Protein AF-A0AAD8UMV7-F1 (afdb_monomer)

Solvent-accessible surface area (backbone atoms only — not comparable to full-atom values): 20842 Å² total; per-residue (Å²): 113,73,64,58,46,72,75,42,60,95,45,32,63,62,47,25,44,52,54,17,53,54,24,53,54,51,35,66,71,37,77,88,38,68,67,60,26,51,54,33,36,54,53,20,41,49,25,24,50,56,26,31,71,75,44,38,36,45,6,57,38,31,36,54,40,20,70,54,26,75,93,38,65,64,59,20,50,32,22,30,38,46,7,27,38,17,71,44,50,28,69,72,36,55,60,53,44,53,51,50,35,50,54,65,63,71,53,85,76,88,72,84,77,53,71,61,59,47,51,52,44,32,51,31,34,63,70,64,73,79,46,68,68,61,26,53,56,45,45,50,55,44,26,54,48,42,38,72,43,47,81,70,60,59,84,57,31,26,50,55,35,50,44,46,55,31,42,51,26,58,47,48,32,82,84,28,48,56,43,44,51,59,52,48,59,52,50,63,70,67,52,86,69,79,79,95,70,79,86,74,76,94,63,82,60,77,76,47,71,67,43,53,54,31,47,55,47,43,27,46,41,49,40,24,55,39,63,40,84,81,45,78,50,45,37,47,19,48,34,48,48,41,46,46,51,41,46,36,67,77,35,69,72,48,34,68,74,45,55,86,63,48,49,38,48,37,51,23,52,39,47,45,58,51,51,78,71,58,91,47,70,69,53,30,70,44,94,60,84,61,66,57,86,92,46,79,74,70,74,53,72,58,50,66,70,44,48,28,29,68,65,34,73,84,71,61,64,86,68,58,75,68,87,63,63,99,75,71,83,65,82,63,78,93,44,76,65,58,50,52,41,36,49,44,38,38,47,22,40,50,46,60,48,17,73,74,51,68,59,30,34,62,42,78,90,79,65,42,52,37,37,24,73,90,58,56,63,89,126

Secondary structure (DSSP, 8-state):
-HHHHHH-GGGHHHHHHHHHHHHHHHHHH-SS-HHHHHHHHHHHHHHHHHHHHH-TTBHHHHHHHHHHTTT-HHHHHHHHHHHHHBSB--TTHHHHHHHHHHHHHHS---SSPPHHHHHHHHHHHHHH-S-HHHHHHHHHHHHHHHHHHTTT--TTHHHHHHHHHHHHTTTT-TT-HHHHHHHHHHHHHH-SSS---------PPPPPHHHHHHHHHHHHHHHHHHHS---TTHHHHHHHHHHHHHHHHT-HHHHHHHTTTS-HHHHHHHHHHHHTT-S-HHHHHSSSPP--TTS-----HHHHHHTTBTT-TTTSPTTTTTT--TTTT------HHHHHHHHHHHHHHHHHHHTT-SSEEEETTTTEEEE-GGG-S--

Mean predicted aligned error: 7.38 Å

Organism: Glomerella acutata (NCBI:txid27357)

Structure (mmCIF, N/CA/C/O backbone):
data_AF-A0AAD8UMV7-F1
#
_entry.id   AF-A0AAD8UMV7-F1
#
loop_
_atom_site.group_PDB
_atom_site.id
_atom_site.type_symbol
_atom_site.label_atom_id
_atom_site.label_alt_id
_atom_site.label_comp_id
_atom_site.label_asym_id
_atom_site.label_entity_id
_atom_site.label_seq_id
_atom_site.pdbx_PDB_ins_code
_atom_site.Cartn_x
_atom_site.Cartn_y
_atom_site.Cartn_z
_atom_site.occupancy
_atom_site.B_iso_or_equiv
_atom_site.auth_seq_id
_atom_site.auth_comp_id
_atom_site.auth_asym_id
_atom_site.auth_atom_id
_atom_site.pdbx_PDB_model_num
ATOM 1 N N . MET A 1 1 ? 0.885 1.265 -33.556 1.00 58.78 1 MET A N 1
ATOM 2 C CA . MET A 1 1 ? 0.717 0.452 -32.331 1.00 58.78 1 MET A CA 1
ATOM 3 C C . MET A 1 1 ? -0.733 0.050 -32.089 1.00 58.78 1 MET A C 1
ATOM 5 O O . MET A 1 1 ? -0.984 -1.141 -32.036 1.00 58.78 1 MET A O 1
ATOM 9 N N . VAL A 1 2 ? -1.697 0.983 -32.061 1.00 60.66 2 VAL A N 1
ATOM 10 C CA . VAL A 1 2 ? -3.138 0.667 -31.883 1.00 60.66 2 VAL A CA 1
ATOM 11 C C . VAL A 1 2 ? -3.685 -0.341 -32.913 1.00 60.66 2 VAL A C 1
ATOM 13 O O . VAL A 1 2 ? -4.503 -1.185 -32.563 1.00 60.66 2 VAL A O 1
ATOM 16 N N . LEU A 1 3 ? -3.173 -0.318 -34.151 1.00 62.59 3 LEU A N 1
ATOM 17 C CA . LEU A 1 3 ? -3.570 -1.244 -35.221 1.00 62.59 3 LEU A CA 1
ATOM 18 C C . LEU A 1 3 ? -3.298 -2.728 -34.884 1.00 62.59 3 LEU A C 1
ATOM 20 O O . LEU A 1 3 ? -4.077 -3.587 -35.271 1.00 62.59 3 LEU A O 1
ATOM 24 N N . LEU A 1 4 ? -2.224 -3.045 -34.144 1.00 60.19 4 LEU A N 1
ATOM 25 C CA . LEU A 1 4 ? -1.883 -4.434 -33.790 1.00 60.19 4 LEU A CA 1
ATOM 26 C C . LEU A 1 4 ? -2.901 -5.029 -32.810 1.00 60.19 4 LEU A C 1
ATOM 28 O O . LEU A 1 4 ? -3.373 -6.141 -33.023 1.00 60.19 4 LEU A O 1
ATOM 32 N N . CYS A 1 5 ? -3.311 -4.254 -31.800 1.00 57.97 5 CYS A N 1
ATOM 33 C CA . CYS A 1 5 ? -4.365 -4.661 -30.868 1.00 57.97 5 CYS A CA 1
ATOM 34 C C . CYS A 1 5 ? -5.722 -4.849 -31.569 1.00 57.97 5 CYS A C 1
ATOM 36 O O . CYS A 1 5 ? -6.520 -5.667 -31.133 1.00 57.97 5 CYS A O 1
ATOM 38 N N . GLN A 1 6 ? -5.983 -4.113 -32.656 1.00 62.56 6 GLN A N 1
ATOM 39 C CA . GLN A 1 6 ? -7.218 -4.238 -33.441 1.00 62.56 6 GLN A CA 1
ATOM 40 C C . GLN A 1 6 ? -7.221 -5.462 -34.368 1.00 62.56 6 GLN A C 1
ATOM 42 O O . GLN A 1 6 ? -8.285 -6.007 -34.643 1.00 62.56 6 GLN A O 1
ATOM 47 N N . MET A 1 7 ? -6.053 -5.891 -34.857 1.00 66.44 7 MET A N 1
ATOM 48 C CA . MET A 1 7 ? -5.939 -7.022 -35.788 1.00 66.44 7 MET A CA 1
ATOM 49 C C . MET A 1 7 ? -5.933 -8.388 -35.092 1.00 66.44 7 MET A C 1
ATOM 51 O O . MET A 1 7 ? -6.283 -9.382 -35.721 1.00 66.44 7 MET A O 1
ATOM 55 N N . ALA A 1 8 ? -5.534 -8.449 -33.819 1.00 73.88 8 ALA A N 1
ATOM 56 C CA . ALA A 1 8 ? -5.431 -9.691 -33.054 1.00 73.88 8 ALA A CA 1
ATOM 57 C C . ALA A 1 8 ? -5.884 -9.477 -31.592 1.00 73.88 8 ALA A C 1
ATOM 59 O O . ALA A 1 8 ? -5.042 -9.462 -30.687 1.00 73.88 8 ALA A O 1
ATOM 60 N N . PRO A 1 9 ? -7.196 -9.279 -31.353 1.00 71.69 9 PRO A N 1
ATOM 61 C CA . PRO A 1 9 ? -7.731 -8.941 -30.031 1.00 71.69 9 PRO A CA 1
ATOM 62 C C . PRO A 1 9 ? -7.483 -10.037 -28.984 1.00 71.69 9 PRO A C 1
ATOM 64 O O . PRO A 1 9 ? -7.249 -9.723 -27.821 1.00 71.69 9 PRO A O 1
ATOM 67 N N . ASP A 1 10 ? -7.421 -11.305 -29.400 1.00 74.75 10 ASP A N 1
ATOM 68 C CA . ASP A 1 10 ? -7.150 -12.445 -28.509 1.00 74.75 10 ASP A CA 1
ATOM 69 C C . ASP A 1 10 ? -5.758 -12.383 -27.854 1.00 74.75 10 ASP A C 1
ATOM 71 O O . ASP A 1 10 ? -5.526 -12.980 -26.807 1.00 74.75 10 ASP A O 1
ATOM 75 N N . PHE A 1 11 ? -4.826 -11.632 -28.449 1.00 75.50 11 PHE A N 1
ATOM 76 C CA . PHE A 1 11 ? -3.463 -11.442 -27.944 1.00 75.50 11 PHE A CA 1
ATOM 77 C C . PHE A 1 11 ? -3.254 -10.062 -27.329 1.00 75.50 11 PHE A C 1
ATOM 79 O O . PHE A 1 11 ? -2.121 -9.667 -27.066 1.00 75.50 11 PHE A O 1
ATOM 86 N N . GLU A 1 12 ? -4.319 -9.287 -27.132 1.00 77.94 12 GLU A N 1
ATOM 87 C CA . GLU A 1 12 ? -4.214 -7.900 -26.692 1.00 77.94 12 GLU A CA 1
ATOM 88 C C . GLU A 1 12 ? -3.432 -7.757 -25.377 1.00 77.94 12 GLU A C 1
ATOM 90 O O . GLU A 1 12 ? -2.685 -6.793 -25.225 1.00 77.94 12 GLU A O 1
ATOM 95 N N . ASP A 1 13 ? -3.528 -8.728 -24.469 1.00 73.75 13 ASP A N 1
ATOM 96 C CA . ASP A 1 13 ? -2.793 -8.742 -23.196 1.00 73.75 13 ASP A CA 1
ATOM 97 C C . ASP A 1 13 ? -1.282 -8.834 -23.420 1.00 73.75 13 ASP A C 1
ATOM 99 O O . ASP A 1 13 ? -0.520 -8.016 -22.902 1.00 73.75 13 ASP A O 1
ATOM 103 N N . VAL A 1 14 ? -0.876 -9.770 -24.279 1.00 81.38 14 VAL A N 1
ATOM 104 C CA . VAL A 1 14 ? 0.514 -9.989 -24.695 1.00 81.38 14 VAL A CA 1
ATOM 105 C C . VAL A 1 14 ? 1.036 -8.773 -25.466 1.00 81.38 14 VAL A C 1
ATOM 107 O O . VAL A 1 14 ? 2.150 -8.302 -25.236 1.00 81.38 14 VAL A O 1
ATOM 110 N N . TRP A 1 15 ? 0.210 -8.193 -26.341 1.00 85.38 15 TRP A N 1
ATOM 111 C CA . TRP A 1 15 ? 0.575 -6.992 -27.084 1.00 85.38 15 TRP A CA 1
ATOM 112 C C . TRP A 1 15 ? 0.771 -5.783 -26.178 1.00 85.38 15 TRP A C 1
ATOM 114 O O . TRP A 1 15 ? 1.745 -5.062 -26.365 1.00 85.38 15 TRP A O 1
ATOM 124 N N . ASN A 1 16 ? -0.104 -5.546 -25.198 1.00 86.25 16 ASN A N 1
ATOM 125 C CA . ASN A 1 16 ? 0.031 -4.393 -24.305 1.00 86.25 16 ASN A CA 1
ATOM 126 C C . ASN A 1 16 ? 1.374 -4.426 -23.553 1.00 86.25 16 ASN A C 1
ATOM 128 O O . ASN A 1 16 ? 2.027 -3.392 -23.436 1.00 86.25 16 ASN A O 1
ATOM 132 N N . GLU A 1 17 ? 1.813 -5.602 -23.098 1.00 88.94 17 GLU A N 1
ATOM 133 C CA . GLU A 1 17 ? 3.120 -5.772 -22.456 1.00 88.94 17 GLU A CA 1
ATOM 134 C C . GLU A 1 17 ? 4.280 -5.518 -23.430 1.00 88.94 17 GLU A C 1
ATOM 136 O O . GLU A 1 17 ? 5.144 -4.687 -23.150 1.00 88.94 17 GLU A O 1
ATOM 141 N N . HIS A 1 18 ? 4.274 -6.143 -24.612 1.00 89.75 18 HIS A N 1
ATOM 142 C CA . HIS A 1 18 ? 5.338 -5.951 -25.605 1.00 89.75 18 HIS A CA 1
ATOM 143 C C . HIS A 1 18 ? 5.430 -4.514 -26.132 1.00 89.75 18 HIS A C 1
ATOM 145 O O . HIS A 1 18 ? 6.521 -4.020 -26.415 1.00 89.75 18 HIS A O 1
ATOM 151 N N . LEU A 1 19 ? 4.299 -3.820 -26.257 1.00 90.25 19 LEU A N 1
ATOM 152 C CA . LEU A 1 19 ? 4.263 -2.403 -26.614 1.00 90.25 19 LEU A CA 1
ATOM 153 C C . LEU A 1 19 ? 4.883 -1.531 -25.513 1.00 90.25 19 LEU A C 1
ATOM 155 O O . LEU A 1 19 ? 5.549 -0.543 -25.831 1.00 90.25 19 LEU A O 1
ATOM 159 N N . GLY A 1 20 ? 4.706 -1.913 -24.245 1.00 90.75 20 GLY A N 1
ATOM 160 C CA . GLY A 1 20 ? 5.435 -1.339 -23.116 1.00 90.75 20 GLY A CA 1
ATOM 161 C C . GLY A 1 20 ? 6.943 -1.568 -23.242 1.00 90.75 20 GLY A C 1
ATOM 162 O O . GLY A 1 20 ? 7.710 -0.609 -23.234 1.00 90.75 20 GLY A O 1
ATOM 163 N N . ASP A 1 21 ? 7.373 -2.810 -23.469 1.00 90.81 21 ASP A N 1
ATOM 164 C CA . ASP A 1 21 ? 8.796 -3.158 -23.594 1.00 90.81 21 ASP A CA 1
ATOM 165 C C . ASP A 1 21 ? 9.487 -2.396 -24.743 1.00 90.81 21 ASP A C 1
ATOM 167 O O . ASP A 1 21 ? 10.568 -1.829 -24.571 1.00 90.81 21 ASP A O 1
ATOM 171 N N . LEU A 1 22 ? 8.834 -2.299 -25.907 1.00 92.00 22 LEU A N 1
ATOM 172 C CA . LEU A 1 22 ? 9.313 -1.489 -27.035 1.00 92.00 22 LEU A CA 1
ATOM 173 C C . LEU A 1 22 ? 9.439 -0.006 -26.673 1.00 92.00 22 LEU A C 1
ATOM 175 O O . LEU A 1 22 ? 10.386 0.663 -27.093 1.00 92.00 22 LEU A O 1
ATOM 179 N N . GLY A 1 23 ? 8.498 0.502 -25.880 1.00 90.38 23 GLY A N 1
ATOM 180 C CA . GLY A 1 23 ? 8.545 1.848 -25.332 1.00 90.38 23 GLY A CA 1
ATOM 181 C C . GLY A 1 23 ? 9.767 2.075 -24.440 1.00 90.38 23 GLY A C 1
ATOM 182 O O . GLY A 1 23 ? 10.461 3.077 -24.612 1.00 90.38 23 GLY A O 1
ATOM 183 N N . VAL A 1 24 ? 10.104 1.118 -23.568 1.00 87.81 24 VAL A N 1
ATOM 184 C CA . VAL A 1 24 ? 11.311 1.172 -22.721 1.00 87.81 24 VAL A CA 1
ATOM 185 C C . VAL A 1 24 ? 12.584 1.232 -23.563 1.00 87.81 24 VAL A C 1
ATOM 187 O O . VAL A 1 24 ? 13.435 2.090 -23.314 1.00 87.81 24 VAL A O 1
ATOM 190 N N . TYR A 1 25 ? 12.705 0.392 -24.596 1.00 89.19 25 TYR A N 1
ATOM 191 C CA . TYR A 1 25 ? 13.851 0.462 -25.509 1.00 89.19 25 TYR A CA 1
ATOM 192 C C . TYR A 1 25 ? 13.938 1.822 -26.199 1.00 89.19 25 TYR A C 1
ATOM 194 O O . TYR A 1 25 ? 15.019 2.401 -26.297 1.00 89.19 25 TYR A O 1
ATOM 202 N N . ARG A 1 26 ? 12.801 2.384 -26.622 1.00 88.50 26 ARG A N 1
ATOM 203 C CA . ARG A 1 26 ? 12.784 3.700 -27.260 1.00 88.50 26 ARG A CA 1
ATOM 204 C C . ARG A 1 26 ? 13.189 4.823 -26.305 1.00 88.50 26 ARG A C 1
ATOM 206 O O . ARG A 1 26 ? 13.943 5.697 -26.712 1.00 88.50 26 ARG A O 1
ATOM 213 N N . ILE A 1 27 ? 12.748 4.784 -25.047 1.00 86.94 27 ILE A N 1
ATOM 214 C CA . ILE A 1 27 ? 13.171 5.729 -23.997 1.00 86.94 27 ILE A CA 1
ATOM 215 C C . ILE A 1 27 ? 14.692 5.688 -23.816 1.00 86.94 27 ILE A C 1
ATOM 217 O O . ILE A 1 27 ? 15.308 6.744 -23.697 1.00 86.94 27 ILE A O 1
ATOM 221 N N . ALA A 1 28 ? 15.285 4.489 -23.807 1.00 86.00 28 ALA A N 1
ATOM 222 C CA . ALA A 1 28 ? 16.728 4.310 -23.656 1.00 86.00 28 ALA A CA 1
ATOM 223 C C . ALA A 1 28 ? 17.523 4.858 -24.851 1.00 86.00 28 ALA A C 1
ATOM 225 O O . ALA A 1 28 ? 18.603 5.393 -24.657 1.00 86.00 28 ALA A O 1
ATOM 226 N N . MET A 1 29 ? 16.981 4.778 -26.071 1.00 86.88 29 MET A N 1
ATOM 227 C CA . MET A 1 29 ? 17.622 5.347 -27.266 1.00 86.88 29 MET A CA 1
ATOM 228 C C . MET A 1 29 ? 17.556 6.883 -27.328 1.00 86.88 29 MET A C 1
ATOM 230 O O . MET A 1 29 ? 18.362 7.504 -28.013 1.00 86.88 29 MET A O 1
ATOM 234 N N . GLU A 1 30 ? 16.583 7.508 -26.661 1.00 85.31 30 GLU A N 1
ATOM 235 C CA . GLU A 1 30 ? 16.391 8.966 -26.645 1.00 85.31 30 GLU A CA 1
ATOM 236 C C . GLU A 1 30 ? 17.235 9.607 -25.524 1.00 85.31 30 GLU A C 1
ATOM 238 O O . GLU A 1 30 ? 16.705 10.206 -24.577 1.00 85.31 30 GLU A O 1
ATOM 243 N N . GLU A 1 31 ? 18.564 9.449 -25.593 1.00 72.81 31 GLU A N 1
ATOM 244 C CA . GLU A 1 31 ? 19.507 9.953 -24.578 1.00 72.81 31 GLU A CA 1
ATOM 245 C C . GLU A 1 31 ? 19.563 11.496 -24.515 1.00 72.81 31 GLU A C 1
ATOM 247 O O . GLU A 1 31 ? 19.582 12.068 -23.421 1.00 72.81 31 GLU A O 1
ATOM 252 N N . ASP A 1 32 ? 19.439 12.171 -25.661 1.00 80.00 32 ASP A N 1
ATOM 253 C CA . ASP A 1 32 ? 19.658 13.623 -25.773 1.00 80.00 32 ASP A CA 1
ATOM 254 C C . ASP A 1 32 ? 18.370 14.460 -25.922 1.00 80.00 32 ASP A C 1
ATOM 256 O O . ASP A 1 32 ? 18.401 15.692 -25.878 1.00 80.00 32 ASP A O 1
ATOM 260 N N . HIS A 1 33 ? 17.206 13.822 -26.084 1.00 83.00 33 HIS A N 1
ATOM 261 C CA . HIS A 1 33 ? 15.941 14.509 -26.377 1.00 83.00 33 HIS A CA 1
ATOM 262 C C . HIS A 1 33 ? 14.924 14.375 -25.239 1.00 83.00 33 HIS A C 1
ATOM 264 O O . HIS A 1 33 ? 14.080 13.476 -25.231 1.00 83.00 33 HIS A O 1
ATOM 270 N N . PHE A 1 34 ? 14.964 15.318 -24.292 1.00 81.75 34 PHE A N 1
ATOM 271 C CA . PHE A 1 34 ? 14.103 15.309 -23.101 1.00 81.75 34 PHE A CA 1
ATOM 272 C C . PHE A 1 34 ? 12.600 15.212 -23.420 1.00 81.75 34 PHE A C 1
ATOM 274 O O . PHE A 1 34 ? 11.904 14.384 -22.832 1.00 81.75 34 PHE A O 1
ATOM 281 N N . GLU A 1 35 ? 12.095 16.003 -24.373 1.00 84.75 35 GLU A N 1
ATOM 282 C CA . GLU A 1 35 ? 10.667 15.997 -24.735 1.00 84.75 35 GLU A CA 1
ATOM 283 C C . GLU A 1 35 ? 10.233 14.673 -25.378 1.00 84.75 35 GLU A C 1
ATOM 285 O O . GLU A 1 35 ? 9.191 14.119 -25.018 1.00 84.75 35 GLU A O 1
ATOM 290 N N . ASN A 1 36 ? 11.066 14.104 -26.258 1.00 85.00 36 ASN A N 1
ATOM 291 C CA . ASN A 1 36 ? 10.807 12.785 -26.837 1.00 85.00 36 ASN A CA 1
ATOM 292 C C . ASN A 1 36 ? 10.778 11.724 -25.742 1.00 85.00 36 ASN A C 1
ATOM 294 O O . ASN A 1 36 ? 9.837 10.933 -25.673 1.00 85.00 36 ASN A O 1
ATOM 298 N N . ARG A 1 37 ? 11.771 11.734 -24.846 1.00 85.56 37 ARG A N 1
ATOM 299 C CA . ARG A 1 37 ? 11.822 10.810 -23.713 1.00 85.56 37 ARG A CA 1
ATOM 300 C C . ARG A 1 37 ? 10.566 10.925 -22.859 1.00 85.56 37 ARG A C 1
ATOM 302 O O . ARG A 1 37 ? 9.984 9.910 -22.497 1.00 85.56 37 ARG A O 1
ATOM 309 N N . ARG A 1 38 ? 10.107 12.143 -22.567 1.00 86.44 38 ARG A N 1
ATOM 310 C CA . ARG A 1 38 ? 8.888 12.386 -21.787 1.00 86.44 38 ARG A CA 1
ATOM 311 C C . ARG A 1 38 ? 7.642 11.819 -22.470 1.00 86.44 38 ARG A C 1
ATOM 313 O O . ARG A 1 38 ? 6.846 11.145 -21.814 1.00 86.44 38 ARG A O 1
ATOM 320 N N . ALA A 1 39 ? 7.489 12.048 -23.774 1.00 87.62 39 ALA A N 1
ATOM 321 C CA . ALA A 1 39 ? 6.375 11.523 -24.561 1.00 87.62 39 ALA A CA 1
ATOM 322 C C . ALA A 1 39 ? 6.381 9.984 -24.616 1.00 87.62 39 ALA A C 1
ATOM 324 O O . ALA A 1 39 ? 5.343 9.343 -24.406 1.00 87.62 39 ALA A O 1
ATOM 325 N N . TRP A 1 40 ? 7.555 9.380 -24.819 1.00 89.88 40 TRP A N 1
ATOM 326 C CA . TRP A 1 40 ? 7.718 7.927 -24.806 1.00 89.88 40 TRP A CA 1
ATOM 327 C C . TRP A 1 40 ? 7.475 7.331 -23.422 1.00 89.88 40 TRP A C 1
ATOM 329 O O . TRP A 1 40 ? 6.771 6.329 -23.333 1.00 89.88 40 TRP A O 1
ATOM 339 N N . THR A 1 41 ? 7.936 7.963 -22.342 1.00 90.00 41 THR A N 1
ATOM 340 C CA . THR A 1 41 ? 7.616 7.558 -20.962 1.00 90.00 41 THR A CA 1
ATOM 341 C C . THR A 1 41 ? 6.113 7.567 -20.714 1.00 90.00 41 THR A C 1
ATOM 343 O O . THR A 1 41 ? 5.574 6.594 -20.189 1.00 90.00 41 THR A O 1
ATOM 346 N N . SER A 1 42 ? 5.408 8.621 -21.138 1.00 89.06 42 SER A N 1
ATOM 347 C CA . SER A 1 42 ? 3.949 8.700 -20.990 1.00 89.06 42 SER A CA 1
ATOM 348 C C . SER A 1 42 ? 3.236 7.577 -21.752 1.00 89.06 42 SER A C 1
ATOM 350 O O . SER A 1 42 ? 2.399 6.876 -21.183 1.00 89.06 42 SER A O 1
ATOM 352 N N . THR A 1 43 ? 3.622 7.347 -23.008 1.00 89.88 43 THR A N 1
ATOM 353 C CA . THR A 1 43 ? 3.046 6.292 -23.859 1.00 89.88 43 THR A CA 1
ATOM 354 C C . THR A 1 43 ? 3.326 4.897 -23.287 1.00 89.88 43 THR A C 1
ATOM 356 O O . THR A 1 43 ? 2.425 4.071 -23.177 1.00 89.88 43 THR A O 1
ATOM 359 N N . THR A 1 44 ? 4.565 4.639 -22.872 1.00 91.81 44 THR A N 1
ATOM 360 C CA . THR A 1 44 ? 5.000 3.361 -22.284 1.00 91.81 44 THR A CA 1
ATOM 361 C C . THR A 1 44 ? 4.230 3.055 -21.005 1.00 91.81 44 THR A C 1
ATOM 363 O O . THR A 1 44 ? 3.703 1.957 -20.823 1.00 91.81 44 THR A O 1
ATOM 366 N N . ARG A 1 45 ? 4.076 4.065 -20.143 1.00 91.62 45 ARG A N 1
ATOM 367 C CA . ARG A 1 45 ? 3.294 3.965 -18.913 1.00 91.62 45 ARG A CA 1
ATOM 368 C C . ARG A 1 45 ? 1.827 3.625 -19.179 1.00 91.62 45 ARG A C 1
ATOM 370 O O . ARG A 1 45 ? 1.252 2.849 -18.418 1.00 91.62 45 ARG A O 1
ATOM 377 N N . GLN A 1 46 ? 1.217 4.168 -20.235 1.00 89.75 46 GLN A N 1
ATOM 378 C CA . GLN A 1 46 ? -0.159 3.821 -20.617 1.00 89.75 46 GLN A CA 1
ATOM 379 C C . GLN A 1 46 ? -0.280 2.346 -21.019 1.00 89.75 46 GLN A C 1
ATOM 381 O O . GLN A 1 46 ? -1.219 1.679 -20.584 1.00 89.75 46 GLN A O 1
ATOM 386 N N . TRP A 1 47 ? 0.685 1.815 -21.777 1.00 91.19 47 TRP A N 1
ATOM 387 C CA . TRP A 1 47 ? 0.698 0.403 -22.172 1.00 91.19 47 TRP A CA 1
ATOM 388 C C . TRP A 1 47 ? 0.822 -0.539 -20.976 1.00 91.19 47 TRP A C 1
ATOM 390 O O . TRP A 1 47 ? -0.026 -1.418 -20.814 1.00 91.19 47 TRP A O 1
ATOM 400 N N . TYR A 1 48 ? 1.786 -0.307 -20.078 1.00 92.88 48 TYR A N 1
ATOM 401 C CA . TYR A 1 48 ? 1.901 -1.122 -18.866 1.00 92.88 48 TYR A CA 1
ATOM 402 C C . TYR A 1 48 ? 0.712 -0.945 -17.912 1.00 92.88 48 TYR A C 1
ATOM 404 O O . TYR A 1 48 ? 0.283 -1.912 -17.285 1.00 92.88 48 TYR A O 1
ATOM 412 N N . SER A 1 49 ? 0.121 0.252 -17.827 1.00 90.12 49 SER A N 1
ATOM 413 C CA . SER A 1 49 ? -1.114 0.464 -17.055 1.00 90.12 49 SER A CA 1
ATOM 414 C C . SER A 1 49 ? -2.245 -0.406 -17.598 1.00 90.12 49 SER A C 1
ATOM 416 O O . SER A 1 49 ? -2.877 -1.142 -16.847 1.00 90.12 49 SER A O 1
ATOM 418 N N . LYS A 1 50 ? -2.449 -0.399 -18.920 1.00 87.50 50 LYS A N 1
ATOM 419 C CA . LYS A 1 50 ? -3.468 -1.220 -19.577 1.00 87.50 50 LYS A CA 1
ATOM 420 C C . LYS A 1 50 ? -3.207 -2.717 -19.388 1.00 87.50 50 LYS A C 1
ATOM 422 O O . LYS A 1 50 ? -4.138 -3.447 -19.058 1.00 87.50 50 LYS A O 1
ATOM 427 N N . ALA A 1 51 ? -1.958 -3.159 -19.539 1.00 90.12 51 ALA A N 1
ATOM 428 C CA . ALA A 1 51 ? -1.567 -4.543 -19.285 1.00 90.12 51 ALA A CA 1
ATOM 429 C C . ALA A 1 51 ? -1.845 -4.945 -17.826 1.00 90.12 51 ALA A C 1
ATOM 431 O O . ALA A 1 51 ? -2.493 -5.957 -17.575 1.00 90.12 51 ALA A O 1
ATOM 432 N N . SER A 1 52 ? -1.431 -4.123 -16.854 1.00 91.19 52 SER A N 1
ATOM 433 C CA . SER A 1 52 ? -1.616 -4.419 -15.425 1.00 91.19 52 SER A CA 1
ATOM 434 C C . SER A 1 52 ? -3.082 -4.396 -14.984 1.00 91.19 52 SER A C 1
ATOM 436 O O . SER A 1 52 ? -3.452 -5.107 -14.057 1.00 91.19 52 SER A O 1
ATOM 438 N N . HIS A 1 53 ? -3.953 -3.639 -15.656 1.00 86.94 53 HIS A N 1
ATOM 439 C CA . HIS A 1 53 ? -5.396 -3.690 -15.400 1.00 86.94 53 HIS A CA 1
ATOM 440 C C . HIS A 1 53 ? -6.033 -5.009 -15.843 1.00 86.94 53 HIS A C 1
ATOM 442 O O . HIS A 1 53 ? -7.049 -5.413 -15.277 1.00 86.94 53 HIS A O 1
ATOM 448 N N . ARG A 1 54 ? -5.462 -5.678 -16.842 1.00 86.88 54 ARG A N 1
ATOM 449 C CA . ARG A 1 54 ? -5.948 -6.980 -17.308 1.00 86.88 54 ARG A CA 1
ATOM 450 C C . ARG A 1 54 ? -5.326 -8.130 -16.535 1.00 86.88 54 ARG A C 1
ATOM 452 O O . ARG A 1 54 ? -6.044 -9.016 -16.085 1.00 86.88 54 ARG A O 1
ATOM 459 N N . SER A 1 55 ? -4.028 -8.027 -16.275 1.00 90.56 55 SER A N 1
ATOM 460 C CA . SER A 1 55 ? -3.240 -9.045 -15.584 1.00 90.56 55 SER A CA 1
ATOM 461 C C . SER A 1 55 ? -2.613 -8.487 -14.300 1.00 90.56 55 SER A C 1
ATOM 463 O O . SER A 1 55 ? -1.387 -8.409 -14.189 1.00 90.56 55 SER A O 1
ATOM 465 N N . PRO A 1 56 ? -3.426 -8.100 -13.295 1.00 92.94 56 PRO A N 1
ATOM 466 C CA . PRO A 1 56 ? -2.942 -7.439 -12.078 1.00 92.94 56 PRO A CA 1
ATOM 467 C C . PRO A 1 56 ? -2.064 -8.337 -11.202 1.00 92.94 56 PRO A C 1
ATOM 469 O O . PRO A 1 56 ? -1.377 -7.867 -10.305 1.00 92.94 56 PRO A O 1
ATOM 472 N N . SER A 1 57 ? -2.079 -9.646 -11.433 1.00 94.31 57 SER A N 1
ATOM 473 C CA . SER A 1 57 ? -1.269 -10.620 -10.705 1.00 94.31 57 SER A CA 1
ATOM 474 C C . SER A 1 57 ? 0.196 -10.665 -11.147 1.00 94.31 57 SER A C 1
ATOM 476 O O . SER A 1 57 ? 0.981 -11.333 -10.479 1.00 94.31 57 SER A O 1
ATOM 478 N N . ILE A 1 58 ? 0.569 -10.025 -12.263 1.00 95.88 58 ILE A N 1
ATOM 479 C CA . ILE A 1 58 ? 1.893 -10.171 -12.885 1.00 95.88 58 ILE A CA 1
ATOM 480 C C . ILE A 1 58 ? 2.838 -9.054 -12.429 1.00 95.88 58 ILE A C 1
ATOM 482 O O . ILE A 1 58 ? 2.677 -7.889 -12.790 1.00 95.88 58 ILE A O 1
ATOM 486 N N . GLY A 1 59 ? 3.882 -9.426 -11.686 1.00 96.94 59 GLY A N 1
ATOM 487 C CA . GLY A 1 59 ? 4.865 -8.500 -11.117 1.00 96.94 59 GLY A CA 1
ATOM 488 C C . GLY A 1 59 ? 5.646 -7.710 -12.163 1.00 96.94 59 GLY A C 1
ATOM 489 O O . GLY A 1 59 ? 5.857 -6.510 -11.996 1.00 96.94 59 GLY A O 1
ATOM 490 N N . ARG A 1 60 ? 5.998 -8.351 -13.286 1.00 96.50 60 ARG A N 1
ATOM 491 C CA . ARG A 1 60 ? 6.819 -7.756 -14.356 1.00 96.50 60 ARG A CA 1
ATOM 492 C C . ARG A 1 60 ? 6.217 -6.462 -14.909 1.00 96.50 60 ARG A C 1
ATOM 494 O O . ARG A 1 60 ? 6.945 -5.523 -15.211 1.00 96.50 60 ARG A O 1
ATOM 501 N N . LEU A 1 61 ? 4.888 -6.374 -14.968 1.00 95.75 61 LEU A N 1
ATOM 502 C CA . LEU A 1 61 ? 4.180 -5.181 -15.437 1.00 95.75 61 LEU A CA 1
ATOM 503 C C . LEU A 1 61 ? 4.396 -3.986 -14.497 1.00 95.75 61 LEU A C 1
ATOM 505 O O . LEU A 1 61 ? 4.591 -2.859 -14.952 1.00 95.75 61 LEU A O 1
ATOM 509 N N . TYR A 1 62 ? 4.414 -4.230 -13.184 1.00 97.25 62 TYR A N 1
ATOM 510 C CA . TYR A 1 62 ? 4.708 -3.198 -12.191 1.00 97.25 62 TYR A CA 1
ATOM 511 C C . TYR A 1 62 ? 6.187 -2.821 -12.189 1.00 97.25 62 TYR A C 1
ATOM 513 O O . TYR A 1 62 ? 6.497 -1.643 -12.064 1.00 97.25 62 TYR A O 1
ATOM 521 N N . HIS A 1 63 ? 7.103 -3.764 -12.422 1.00 97.38 63 HIS A N 1
ATOM 522 C CA . HIS A 1 63 ? 8.509 -3.425 -12.664 1.00 97.38 63 HIS A CA 1
ATOM 523 C C . HIS A 1 63 ? 8.666 -2.477 -13.865 1.00 97.38 63 HIS A C 1
ATOM 525 O O . HIS A 1 63 ? 9.298 -1.429 -13.732 1.00 97.38 63 HIS A O 1
ATOM 531 N N . GLY A 1 64 ? 7.987 -2.755 -14.984 1.00 94.75 64 GLY A N 1
ATOM 532 C CA . GLY A 1 64 ? 7.922 -1.850 -16.137 1.00 94.75 64 GLY A CA 1
ATOM 533 C C . GLY A 1 64 ? 7.407 -0.450 -15.770 1.00 94.75 64 GLY A C 1
ATOM 534 O O . GLY A 1 64 ? 8.031 0.556 -16.121 1.00 94.75 64 GLY A O 1
ATOM 535 N N . LEU A 1 65 ? 6.333 -0.361 -14.977 1.00 95.25 65 LEU A N 1
ATOM 536 C CA . LEU A 1 65 ? 5.826 0.918 -14.456 1.00 95.25 65 LEU A CA 1
ATOM 537 C C . LEU A 1 65 ? 6.846 1.641 -13.561 1.00 95.25 65 LEU A C 1
ATOM 539 O O . LEU A 1 65 ? 7.003 2.856 -13.693 1.00 95.25 65 LEU A O 1
ATOM 543 N N . ALA A 1 66 ? 7.598 0.919 -12.725 1.00 95.69 66 ALA A N 1
ATOM 544 C CA . ALA A 1 66 ? 8.654 1.493 -11.888 1.00 95.69 66 ALA A CA 1
ATOM 545 C C . ALA A 1 66 ? 9.769 2.136 -12.728 1.00 95.69 66 ALA A C 1
ATOM 547 O O . ALA A 1 66 ? 10.262 3.216 -12.390 1.00 95.69 66 ALA A O 1
ATOM 548 N N . THR A 1 67 ? 10.144 1.528 -13.860 1.00 92.44 67 THR A N 1
ATOM 549 C CA . THR A 1 67 ? 11.148 2.116 -14.769 1.00 92.44 67 THR A CA 1
ATOM 550 C C . THR A 1 67 ? 10.666 3.414 -15.426 1.00 92.44 67 THR A C 1
ATOM 552 O O . THR A 1 67 ? 11.481 4.296 -15.708 1.00 92.44 67 THR A O 1
ATOM 555 N N . CYS A 1 68 ? 9.349 3.568 -15.608 1.00 90.88 68 CYS A N 1
ATOM 556 C CA . CYS A 1 68 ? 8.716 4.779 -16.136 1.00 90.88 68 CYS A CA 1
ATOM 557 C C . CYS A 1 68 ? 8.528 5.875 -15.071 1.00 90.88 68 CYS A C 1
ATOM 559 O O . CYS A 1 68 ? 8.335 7.040 -15.416 1.00 90.88 68 CYS A O 1
ATOM 561 N N . ALA A 1 69 ? 8.576 5.526 -13.783 1.00 89.94 69 ALA A N 1
ATOM 562 C CA . ALA A 1 69 ? 8.267 6.416 -12.664 1.00 89.94 69 ALA A CA 1
ATOM 563 C C . ALA A 1 69 ? 9.484 7.178 -12.097 1.00 89.94 69 ALA A C 1
ATOM 565 O O . ALA A 1 69 ? 9.393 7.742 -11.016 1.00 89.94 69 ALA A O 1
ATOM 566 N N . LYS A 1 70 ? 10.618 7.258 -12.814 1.00 85.31 70 LYS A N 1
ATOM 567 C CA . LYS A 1 70 ? 11.876 7.873 -12.316 1.00 85.31 70 LYS A CA 1
ATOM 568 C C . LYS A 1 70 ? 11.741 9.303 -11.767 1.00 85.31 70 LYS A C 1
ATOM 570 O O . LYS A 1 70 ? 12.551 9.708 -10.949 1.00 85.31 70 LYS A O 1
ATOM 575 N N . ALA A 1 71 ? 10.753 10.072 -12.225 1.00 86.12 71 ALA A N 1
ATOM 576 C CA . ALA A 1 71 ? 10.514 11.438 -11.751 1.00 86.12 71 ALA A CA 1
ATOM 577 C C . ALA A 1 71 ? 9.782 11.510 -10.394 1.00 86.12 71 ALA A C 1
ATOM 579 O O . ALA A 1 71 ? 9.690 12.589 -9.817 1.00 86.12 71 ALA A O 1
ATOM 580 N N . ASN A 1 72 ? 9.232 10.395 -9.905 1.00 90.06 72 ASN A N 1
ATOM 581 C CA . ASN A 1 72 ? 8.517 10.296 -8.637 1.00 90.06 72 ASN A CA 1
ATOM 582 C C . ASN A 1 72 ? 9.037 9.075 -7.863 1.00 90.06 72 ASN A C 1
ATOM 584 O O . ASN A 1 72 ? 8.635 7.938 -8.112 1.00 90.06 72 ASN A O 1
ATOM 588 N N . THR A 1 73 ? 9.945 9.316 -6.917 1.00 93.44 73 THR A N 1
ATOM 589 C CA . THR A 1 73 ? 10.636 8.258 -6.165 1.00 93.44 73 THR A CA 1
ATOM 590 C C . THR A 1 73 ? 9.697 7.445 -5.272 1.00 93.44 73 THR A C 1
ATOM 592 O O . THR A 1 73 ? 9.906 6.239 -5.129 1.00 93.44 73 THR A O 1
ATOM 595 N N . LEU A 1 74 ? 8.623 8.044 -4.737 1.00 93.44 74 LEU A N 1
ATOM 596 C CA . LEU A 1 74 ? 7.593 7.319 -3.980 1.00 93.44 74 LEU A CA 1
ATOM 597 C C . LEU A 1 74 ? 6.858 6.316 -4.868 1.00 93.44 74 LEU A C 1
ATOM 599 O O . LEU A 1 74 ? 6.711 5.149 -4.511 1.00 93.44 74 LEU A O 1
ATOM 603 N N . GLU A 1 75 ? 6.412 6.770 -6.036 1.00 93.19 75 GLU A N 1
ATOM 604 C CA . GLU A 1 75 ? 5.701 5.930 -6.996 1.00 93.19 75 GLU A CA 1
ATOM 605 C C . GLU A 1 75 ? 6.607 4.825 -7.558 1.00 93.19 75 GLU A C 1
ATOM 607 O O . GLU A 1 75 ? 6.187 3.676 -7.703 1.00 93.19 75 GLU A O 1
ATOM 612 N N . GLN A 1 76 ? 7.875 5.144 -7.820 1.00 96.00 76 GLN A N 1
ATOM 613 C CA . GLN A 1 76 ? 8.867 4.162 -8.238 1.00 96.00 76 GLN A CA 1
ATOM 614 C C . GLN A 1 76 ? 9.093 3.084 -7.166 1.00 96.00 76 GLN A C 1
ATOM 616 O O . GLN A 1 76 ? 9.084 1.893 -7.489 1.00 96.00 76 GLN A O 1
ATOM 621 N N . LEU A 1 77 ? 9.233 3.477 -5.894 1.00 97.75 77 LEU A N 1
ATOM 622 C CA . LEU A 1 77 ? 9.331 2.544 -4.770 1.00 97.75 77 LEU A CA 1
ATOM 623 C C . LEU A 1 77 ? 8.067 1.680 -4.644 1.00 97.75 77 LEU A C 1
ATOM 625 O O . LEU A 1 77 ? 8.159 0.459 -4.494 1.00 97.75 77 LEU A O 1
ATOM 629 N N . PHE A 1 78 ? 6.885 2.286 -4.751 1.00 97.31 78 PHE A N 1
ATOM 630 C CA . PHE A 1 78 ? 5.614 1.566 -4.765 1.00 97.31 78 PHE A CA 1
ATOM 631 C C . PHE A 1 78 ? 5.580 0.492 -5.857 1.00 97.31 78 PHE A C 1
ATOM 633 O O . PHE A 1 78 ? 5.294 -0.667 -5.563 1.00 97.31 78 PHE A O 1
ATOM 640 N N . PHE A 1 79 ? 5.918 0.830 -7.099 1.00 98.00 79 PHE A N 1
ATOM 641 C CA . PHE A 1 79 ? 5.856 -0.135 -8.191 1.00 98.00 79 PHE A CA 1
ATOM 642 C C . PHE A 1 79 ? 6.890 -1.261 -8.063 1.00 98.00 79 PHE A C 1
ATOM 644 O O . PHE A 1 79 ? 6.549 -2.421 -8.309 1.00 98.00 79 PHE A O 1
ATOM 651 N N . TYR A 1 80 ? 8.119 -0.968 -7.619 1.00 98.56 80 TYR A N 1
ATOM 652 C CA . TYR A 1 80 ? 9.112 -2.017 -7.359 1.00 98.56 80 TYR A CA 1
ATOM 653 C C . TYR A 1 80 ? 8.672 -2.967 -6.245 1.00 98.56 80 TYR A C 1
ATOM 655 O O . TYR A 1 80 ? 8.792 -4.183 -6.385 1.00 98.56 80 TYR A O 1
ATOM 663 N N . THR A 1 81 ? 8.136 -2.437 -5.147 1.00 98.38 81 THR A N 1
ATOM 664 C CA . THR A 1 81 ? 7.663 -3.274 -4.035 1.00 98.38 81 THR A CA 1
ATOM 665 C C . THR A 1 81 ? 6.412 -4.064 -4.414 1.00 98.38 81 THR A C 1
ATOM 667 O O . THR A 1 81 ? 6.346 -5.261 -4.139 1.00 98.38 81 THR A O 1
ATOM 670 N N . LYS A 1 82 ? 5.470 -3.461 -5.151 1.00 98.00 82 LYS A N 1
ATOM 671 C CA . LYS A 1 82 ? 4.303 -4.161 -5.704 1.00 98.00 82 LYS A CA 1
ATOM 672 C C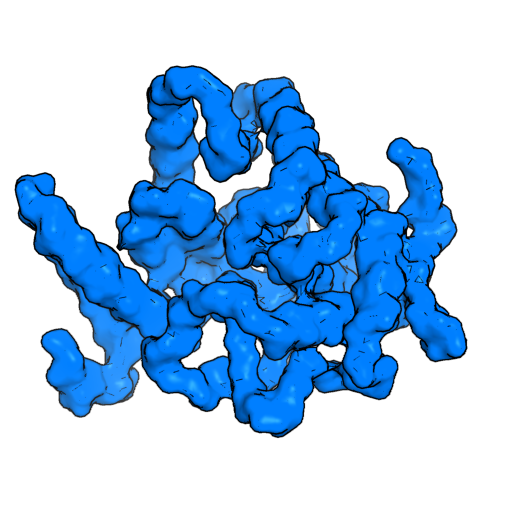 . LYS A 1 82 ? 4.717 -5.306 -6.629 1.00 98.00 82 LYS A C 1
ATOM 674 O O . LYS A 1 82 ? 4.190 -6.403 -6.488 1.00 98.00 82 LYS A O 1
ATOM 679 N N . SER A 1 83 ? 5.707 -5.099 -7.501 1.00 98.31 83 SER A N 1
ATOM 680 C CA . SER A 1 83 ? 6.258 -6.139 -8.389 1.00 98.31 83 SER A CA 1
ATOM 681 C C . SER A 1 83 ? 6.697 -7.413 -7.652 1.00 98.31 83 SER A C 1
ATOM 683 O O . SER A 1 83 ? 6.679 -8.498 -8.237 1.00 98.31 83 SER A O 1
ATOM 685 N N . LEU A 1 84 ? 7.092 -7.293 -6.382 1.00 98.19 84 LEU A N 1
ATOM 686 C CA . LEU A 1 84 ? 7.536 -8.405 -5.539 1.00 98.19 84 LEU A CA 1
ATOM 687 C C . LEU A 1 84 ? 6.416 -8.998 -4.664 1.00 98.19 84 LEU A C 1
ATOM 689 O O . LEU A 1 84 ? 6.533 -10.133 -4.215 1.00 98.19 84 LEU A O 1
ATOM 693 N N . CYS A 1 85 ? 5.333 -8.252 -4.428 1.00 97.25 85 CYS A N 1
ATOM 694 C CA . CYS A 1 85 ? 4.261 -8.611 -3.489 1.00 97.25 85 CYS A CA 1
ATOM 695 C C . CYS A 1 85 ? 2.929 -8.993 -4.163 1.00 97.25 85 CYS A C 1
ATOM 697 O O . CYS A 1 85 ? 1.913 -9.154 -3.478 1.00 97.25 85 CYS A O 1
ATOM 699 N N . VAL A 1 86 ? 2.904 -9.116 -5.492 1.00 96.69 86 VAL A N 1
ATOM 700 C CA . VAL A 1 86 ? 1.762 -9.675 -6.233 1.00 96.69 86 VAL A CA 1
ATOM 701 C C . VAL A 1 86 ? 1.838 -11.198 -6.356 1.00 96.69 86 VAL A C 1
ATOM 703 O O . VAL A 1 86 ? 2.857 -11.816 -6.053 1.00 96.69 86 VAL A O 1
ATOM 706 N N . ARG A 1 87 ? 0.743 -11.812 -6.821 1.00 92.94 87 ARG A N 1
ATOM 707 C CA . ARG A 1 87 ? 0.603 -13.272 -6.968 1.00 92.94 87 ARG A CA 1
ATOM 708 C C . ARG A 1 87 ? 1.736 -13.945 -7.749 1.00 92.94 87 ARG A C 1
ATOM 710 O O . ARG A 1 87 ? 2.204 -14.996 -7.318 1.00 92.94 87 ARG A O 1
ATOM 717 N N . VAL A 1 88 ? 2.129 -13.391 -8.894 1.00 95.50 88 VAL A N 1
ATOM 718 C CA . VAL A 1 88 ? 3.245 -13.876 -9.719 1.00 95.50 88 VAL A CA 1
ATOM 719 C C . VAL A 1 88 ? 4.360 -12.833 -9.634 1.00 95.50 88 VAL A C 1
ATOM 721 O O . VAL A 1 88 ? 4.384 -11.903 -10.446 1.00 95.50 88 VAL A O 1
ATOM 724 N N . PRO A 1 89 ? 5.243 -12.915 -8.623 1.00 97.00 89 PRO A N 1
ATOM 725 C CA . PRO A 1 89 ? 6.252 -11.892 -8.393 1.00 97.00 89 PRO A CA 1
ATOM 726 C C . PRO A 1 89 ? 7.322 -11.915 -9.488 1.00 97.00 89 PRO A C 1
ATOM 728 O O . PRO A 1 89 ? 7.695 -12.974 -9.994 1.00 97.00 89 PRO A O 1
ATOM 731 N N . PHE A 1 90 ? 7.861 -10.744 -9.821 1.00 97.62 90 PHE A N 1
ATOM 732 C CA . PHE A 1 90 ? 9.024 -10.627 -10.701 1.00 97.62 90 PHE A CA 1
ATOM 733 C C . PHE A 1 90 ? 10.276 -10.407 -9.855 1.00 97.62 90 PHE A C 1
ATOM 735 O O . PHE A 1 90 ? 10.538 -9.296 -9.395 1.00 97.62 90 PHE A O 1
ATOM 742 N N . LEU A 1 91 ? 11.012 -11.490 -9.598 1.00 96.75 91 LEU A N 1
ATOM 743 C CA . LEU A 1 91 ? 12.089 -11.519 -8.604 1.00 96.75 91 LEU A CA 1
ATOM 744 C C . LEU A 1 91 ? 13.284 -10.627 -8.970 1.00 96.75 91 LEU A C 1
ATOM 746 O O . LEU A 1 91 ? 13.896 -10.057 -8.068 1.00 96.75 91 LEU A O 1
ATOM 750 N N . ASP A 1 92 ? 13.546 -10.407 -10.262 1.00 95.88 92 ASP A N 1
ATOM 751 C CA . ASP A 1 92 ? 14.595 -9.489 -10.741 1.00 95.88 92 ASP A CA 1
ATOM 752 C C . ASP A 1 92 ? 14.334 -8.028 -10.314 1.00 95.88 92 ASP A C 1
ATOM 754 O O . ASP A 1 92 ? 15.247 -7.196 -10.259 1.00 95.88 92 ASP A O 1
ATOM 758 N N . ALA A 1 93 ? 13.093 -7.694 -9.929 1.00 97.19 93 ALA A N 1
ATOM 759 C CA . ALA A 1 93 ? 12.786 -6.399 -9.331 1.00 97.19 93 ALA A CA 1
ATOM 760 C C . ALA A 1 93 ? 13.541 -6.170 -8.015 1.00 97.19 93 ALA A C 1
ATOM 762 O O . ALA A 1 93 ? 13.730 -5.020 -7.628 1.00 97.19 93 ALA A O 1
ATOM 763 N N . ARG A 1 94 ? 14.016 -7.226 -7.342 1.00 97.44 94 ARG A N 1
ATOM 764 C CA . ARG A 1 94 ? 14.779 -7.114 -6.096 1.00 97.44 94 ARG A CA 1
ATOM 765 C C . ARG A 1 94 ? 16.148 -6.469 -6.313 1.00 97.44 94 ARG A C 1
ATOM 767 O O . ARG A 1 94 ? 16.532 -5.608 -5.523 1.00 97.44 94 ARG A O 1
ATOM 774 N N . ASP A 1 95 ? 16.828 -6.802 -7.407 1.00 97.44 95 ASP A N 1
ATOM 775 C CA . ASP A 1 95 ? 18.101 -6.174 -7.787 1.00 97.44 95 ASP A CA 1
ATOM 776 C C . ASP A 1 95 ? 17.889 -4.736 -8.278 1.00 97.44 95 ASP A C 1
ATOM 778 O O . ASP A 1 95 ? 18.673 -3.830 -7.971 1.00 97.44 95 ASP A O 1
ATOM 782 N N . SER A 1 96 ? 16.773 -4.495 -8.975 1.00 97.31 96 SER A N 1
ATOM 783 C CA . SER A 1 96 ? 16.365 -3.144 -9.383 1.00 97.31 96 SER A CA 1
ATOM 784 C C . SER A 1 96 ? 16.069 -2.256 -8.169 1.00 97.31 96 SER A C 1
ATOM 786 O O . SER A 1 96 ? 16.516 -1.112 -8.114 1.00 97.31 96 SER A O 1
ATOM 788 N N . LEU A 1 97 ? 15.383 -2.800 -7.160 1.00 97.50 97 LEU A N 1
ATOM 789 C CA . LEU A 1 97 ? 15.071 -2.126 -5.903 1.00 97.50 97 LEU A CA 1
ATOM 790 C C . LEU A 1 97 ? 16.336 -1.851 -5.074 1.00 97.50 97 LEU A C 1
ATOM 792 O O . LEU A 1 97 ? 16.497 -0.751 -4.548 1.00 97.50 97 LEU A O 1
ATOM 796 N N . ALA A 1 98 ? 17.268 -2.806 -5.006 1.00 97.56 98 ALA A N 1
ATOM 797 C CA . ALA A 1 98 ? 18.569 -2.605 -4.367 1.00 97.56 98 ALA A CA 1
ATOM 798 C C . ALA A 1 98 ? 19.363 -1.467 -5.034 1.00 97.56 98 ALA A C 1
ATOM 800 O O . ALA A 1 98 ? 19.912 -0.601 -4.350 1.00 97.56 98 ALA A O 1
ATOM 801 N N . THR A 1 99 ? 19.382 -1.442 -6.370 1.00 97.06 99 THR A N 1
ATOM 802 C CA . THR A 1 99 ? 20.017 -0.372 -7.154 1.00 97.06 99 THR A CA 1
ATOM 803 C C . THR A 1 99 ? 19.354 0.980 -6.899 1.00 97.06 99 THR A C 1
ATOM 805 O O . THR A 1 99 ? 20.050 1.961 -6.648 1.00 97.06 99 THR A O 1
ATOM 808 N N . PHE A 1 100 ? 18.018 1.022 -6.901 1.00 97.00 100 PHE A N 1
ATOM 809 C CA . PHE A 1 100 ? 17.236 2.219 -6.597 1.00 97.00 100 PHE A CA 1
ATOM 810 C C . PHE A 1 100 ? 17.578 2.782 -5.213 1.00 97.00 100 PHE A C 1
ATOM 812 O O . PHE A 1 100 ? 17.882 3.969 -5.094 1.00 97.00 100 PHE A O 1
ATOM 819 N N . PHE A 1 101 ? 17.605 1.945 -4.171 1.00 97.25 101 PHE A N 1
ATOM 820 C CA . PHE A 1 101 ? 17.973 2.405 -2.833 1.00 97.25 101 PHE A CA 1
ATOM 821 C C . PHE A 1 101 ? 19.403 2.925 -2.777 1.00 97.25 101 PHE A C 1
ATOM 823 O O . PHE A 1 101 ? 19.625 3.990 -2.213 1.00 97.25 101 PHE A O 1
ATOM 830 N N . LYS A 1 102 ? 20.363 2.229 -3.397 1.00 95.56 102 LYS A N 1
ATOM 831 C CA . LYS A 1 102 ? 21.752 2.698 -3.450 1.00 95.56 102 LYS A CA 1
ATOM 832 C C . LYS A 1 102 ? 21.848 4.102 -4.061 1.00 95.56 102 LYS A C 1
ATOM 834 O O . LYS A 1 102 ? 22.442 4.979 -3.451 1.00 95.56 102 LYS A O 1
ATOM 839 N N . GLN A 1 103 ? 21.200 4.332 -5.203 1.00 94.12 103 GLN A N 1
ATOM 840 C CA . GLN A 1 103 ? 21.199 5.638 -5.875 1.00 94.12 103 GLN A CA 1
ATOM 841 C C . GLN A 1 103 ? 20.633 6.759 -4.988 1.00 94.12 103 GLN A C 1
ATOM 843 O O . GLN A 1 103 ? 21.244 7.815 -4.883 1.00 94.12 103 GLN A O 1
ATOM 848 N N . ASN A 1 104 ? 19.513 6.513 -4.302 1.00 92.94 104 ASN A N 1
ATOM 849 C CA . ASN A 1 104 ? 18.877 7.509 -3.426 1.00 92.94 104 ASN A CA 1
ATOM 850 C C . ASN A 1 104 ? 19.640 7.729 -2.101 1.00 92.94 104 ASN A C 1
ATOM 852 O O . ASN A 1 104 ? 19.465 8.756 -1.437 1.00 92.94 104 ASN A O 1
ATOM 856 N N . MET A 1 105 ? 20.464 6.764 -1.679 1.00 91.06 105 MET A N 1
ATOM 857 C CA . MET A 1 105 ? 21.345 6.895 -0.512 1.00 91.06 105 MET A CA 1
ATOM 858 C C . MET A 1 105 ? 22.629 7.662 -0.850 1.00 91.06 105 MET A C 1
ATOM 860 O O . MET A 1 105 ? 23.080 8.449 -0.023 1.00 91.06 105 MET A O 1
ATOM 864 N N . ASP A 1 106 ? 23.180 7.455 -2.050 1.00 88.88 106 ASP A N 1
ATOM 865 C CA . ASP A 1 106 ? 24.406 8.111 -2.528 1.00 88.88 106 ASP A CA 1
ATOM 866 C C . ASP A 1 106 ? 24.167 9.577 -2.954 1.00 88.88 106 ASP A C 1
ATOM 868 O O . ASP A 1 106 ? 25.111 10.359 -3.039 1.00 88.88 106 ASP A O 1
ATOM 872 N N . GLU A 1 107 ? 22.917 9.969 -3.223 1.00 85.12 107 GLU A N 1
ATOM 873 C CA . GLU A 1 107 ? 22.558 11.340 -3.600 1.00 85.12 107 GLU A CA 1
ATOM 874 C C . GLU A 1 107 ? 22.846 12.343 -2.463 1.00 85.12 107 GLU A C 1
ATOM 876 O O . GLU A 1 107 ? 22.347 12.215 -1.340 1.00 85.12 107 GLU A O 1
ATOM 881 N N . GLU A 1 108 ? 23.653 13.370 -2.734 1.00 79.62 108 GLU A N 1
ATOM 882 C CA . GLU A 1 108 ? 23.917 14.428 -1.757 1.00 79.62 108 GLU A CA 1
ATOM 883 C C . GLU A 1 108 ? 22.664 15.285 -1.556 1.00 79.62 108 GLU A C 1
ATOM 885 O O . GLU A 1 108 ? 22.205 15.969 -2.470 1.00 79.62 108 GLU A O 1
ATOM 890 N N . VAL A 1 109 ? 22.117 15.286 -0.338 1.00 77.44 109 VAL A N 1
ATOM 891 C CA . VAL A 1 109 ? 20.986 16.157 -0.004 1.00 77.44 109 VAL A CA 1
ATOM 892 C C . VAL A 1 109 ? 21.504 17.424 0.658 1.00 77.44 109 VAL A C 1
ATOM 894 O O . VAL A 1 109 ? 21.984 17.399 1.792 1.00 77.44 109 VAL A O 1
ATOM 897 N N . THR A 1 110 ? 21.378 18.551 -0.040 1.00 69.69 110 THR A N 1
ATOM 898 C CA . THR A 1 110 ? 21.651 19.876 0.522 1.00 69.69 110 THR A CA 1
ATOM 899 C C . THR A 1 110 ? 20.404 20.413 1.227 1.00 69.69 110 THR A C 1
ATOM 901 O O . THR A 1 110 ? 19.407 20.716 0.574 1.00 69.69 110 THR A O 1
ATOM 904 N N . GLY A 1 111 ? 20.461 20.576 2.550 1.00 77.62 111 GLY A N 1
ATOM 905 C CA . GLY A 1 111 ? 19.355 21.117 3.352 1.00 77.62 111 GLY A CA 1
ATOM 906 C C . GLY A 1 111 ? 18.467 20.046 3.996 1.00 77.62 111 GLY A C 1
ATOM 907 O O . GLY A 1 111 ? 18.869 18.894 4.146 1.00 77.62 111 GLY A O 1
ATOM 908 N N . ALA A 1 112 ? 17.270 20.442 4.439 1.00 77.75 112 ALA A N 1
ATOM 909 C CA . ALA A 1 112 ? 16.318 19.523 5.061 1.00 77.75 112 ALA A CA 1
ATOM 910 C C . ALA A 1 112 ? 15.717 18.575 4.009 1.00 77.75 112 ALA A C 1
ATOM 912 O O . ALA A 1 112 ? 15.208 19.031 2.986 1.00 77.75 112 ALA A O 1
ATOM 913 N N . MET A 1 113 ? 15.765 17.266 4.273 1.00 81.56 113 MET A N 1
ATOM 914 C CA . MET A 1 113 ? 15.142 16.258 3.412 1.00 81.56 113 MET A CA 1
ATOM 915 C C . MET A 1 113 ? 13.621 16.420 3.419 1.00 81.56 113 MET A C 1
ATOM 917 O O . MET A 1 113 ? 13.008 16.538 4.484 1.00 81.56 113 MET A O 1
ATOM 921 N N . ASP A 1 114 ? 13.008 16.359 2.238 1.00 85.50 114 ASP A N 1
ATOM 922 C CA . ASP A 1 114 ? 11.564 16.205 2.143 1.00 85.50 114 ASP A CA 1
ATOM 923 C C . ASP A 1 114 ? 11.131 14.816 2.644 1.00 85.50 114 ASP A C 1
ATOM 925 O O . ASP A 1 114 ? 11.918 13.867 2.739 1.00 85.50 114 ASP A O 1
ATOM 929 N N . ILE A 1 115 ? 9.846 14.691 2.961 1.00 86.12 115 ILE A N 1
ATOM 930 C CA . ILE A 1 115 ? 9.287 13.486 3.572 1.00 86.12 115 ILE A CA 1
ATOM 931 C C . ILE A 1 115 ? 9.392 12.242 2.682 1.00 86.12 115 ILE A C 1
ATOM 933 O O . ILE A 1 115 ? 9.566 11.141 3.199 1.00 86.12 115 ILE A O 1
ATOM 937 N N . THR A 1 116 ? 9.345 12.408 1.357 1.00 88.88 116 THR A N 1
ATOM 938 C CA . THR A 1 116 ? 9.486 11.309 0.398 1.00 88.88 116 THR A CA 1
ATOM 939 C C . THR A 1 116 ? 10.918 10.798 0.393 1.00 88.88 116 THR A C 1
ATOM 941 O O . THR A 1 116 ? 11.138 9.589 0.453 1.00 88.88 116 THR A O 1
ATOM 944 N N . THR A 1 117 ? 11.896 11.703 0.403 1.00 90.19 117 THR A N 1
ATOM 945 C CA . THR A 1 117 ? 13.316 11.346 0.497 1.00 90.19 117 THR A CA 1
ATOM 946 C C . THR A 1 117 ? 13.615 10.595 1.796 1.00 90.19 117 THR A C 1
ATOM 948 O O . THR A 1 117 ? 14.244 9.534 1.765 1.00 90.19 117 THR A O 1
ATOM 951 N N . VAL A 1 118 ? 13.111 11.077 2.941 1.00 91.88 118 VAL A N 1
ATOM 952 C CA . VAL A 1 118 ? 13.258 10.361 4.223 1.00 91.88 118 VAL A CA 1
ATOM 953 C C . VAL A 1 118 ? 12.572 8.991 4.169 1.00 91.88 118 VAL A C 1
ATOM 955 O O . VAL A 1 118 ? 13.156 8.002 4.620 1.00 91.88 118 VAL A O 1
ATOM 958 N N . PHE A 1 119 ? 11.375 8.900 3.581 1.00 94.06 119 PHE A N 1
ATOM 959 C CA . PHE A 1 119 ? 10.630 7.646 3.426 1.00 94.06 119 PHE A CA 1
ATOM 960 C C . PHE A 1 119 ? 11.413 6.609 2.608 1.00 94.06 119 PHE A C 1
ATOM 962 O O . PHE A 1 119 ? 11.636 5.489 3.073 1.00 94.06 119 PHE A O 1
ATOM 969 N N . VAL A 1 120 ? 11.908 6.993 1.429 1.00 94.88 120 VAL A N 1
ATOM 970 C CA . VAL A 1 120 ? 12.693 6.120 0.544 1.00 94.88 120 VAL A CA 1
ATOM 971 C C . VAL A 1 120 ? 13.980 5.647 1.222 1.00 94.88 120 VAL A C 1
ATOM 973 O O . VAL A 1 120 ? 14.276 4.450 1.201 1.00 94.88 120 VAL A O 1
ATOM 976 N N . ARG A 1 121 ? 14.723 6.549 1.877 1.00 94.75 121 ARG A N 1
ATOM 977 C CA . ARG A 1 121 ? 15.965 6.199 2.589 1.00 94.75 121 ARG A CA 1
ATOM 978 C C . ARG A 1 121 ? 15.722 5.258 3.766 1.00 94.75 121 ARG A C 1
ATOM 980 O O . ARG A 1 121 ? 16.431 4.262 3.895 1.00 94.75 121 ARG A O 1
ATOM 987 N N . THR A 1 122 ? 14.664 5.496 4.543 1.00 96.44 122 THR A N 1
ATOM 988 C CA . THR A 1 122 ? 14.265 4.612 5.653 1.00 96.44 122 THR A CA 1
ATOM 989 C C . THR A 1 122 ? 13.992 3.193 5.153 1.00 96.44 122 THR A C 1
ATOM 991 O O . THR A 1 122 ? 14.483 2.218 5.727 1.00 96.44 122 THR A O 1
ATOM 994 N N . HIS A 1 123 ? 13.267 3.059 4.037 1.00 97.69 123 HIS A N 1
ATOM 995 C CA . HIS A 1 123 ? 13.028 1.760 3.408 1.00 97.69 123 HIS A CA 1
ATOM 996 C C . HIS A 1 123 ? 14.312 1.121 2.861 1.00 97.69 123 HIS A C 1
ATOM 998 O O . HIS A 1 123 ? 14.455 -0.099 2.956 1.00 97.69 123 HIS A O 1
ATOM 1004 N N . GLY A 1 124 ? 15.258 1.916 2.356 1.00 97.31 124 GLY A N 1
ATOM 1005 C CA . GLY A 1 124 ? 16.571 1.442 1.918 1.00 97.31 124 GLY A CA 1
ATOM 1006 C C . GLY A 1 124 ? 17.413 0.872 3.059 1.00 97.31 124 GLY A C 1
ATOM 1007 O O . GLY A 1 124 ? 17.983 -0.213 2.918 1.00 97.31 124 GLY A O 1
ATOM 1008 N N . LEU A 1 125 ? 17.424 1.540 4.217 1.00 96.88 125 LEU A N 1
ATOM 1009 C CA . LEU A 1 125 ? 18.082 1.032 5.422 1.00 96.88 125 LEU A CA 1
ATOM 1010 C C . LEU A 1 125 ? 17.456 -0.291 5.876 1.00 96.88 125 LEU A C 1
ATOM 1012 O O . LEU A 1 125 ? 18.184 -1.275 6.037 1.00 96.88 125 LEU A O 1
ATOM 1016 N N . LEU A 1 126 ? 16.119 -0.349 5.968 1.00 97.00 126 LEU A N 1
ATOM 1017 C CA . LEU A 1 126 ? 15.388 -1.579 6.295 1.00 97.00 126 LEU A CA 1
ATOM 1018 C C . LEU A 1 126 ? 15.674 -2.701 5.292 1.00 97.00 126 LEU A C 1
ATOM 1020 O O . LEU A 1 126 ? 15.835 -3.854 5.677 1.00 97.00 126 LEU A O 1
ATOM 1024 N N . PHE A 1 127 ? 15.724 -2.381 3.997 1.00 96.38 127 PHE A N 1
ATOM 1025 C CA . PHE A 1 127 ? 15.975 -3.356 2.941 1.00 96.38 127 PHE A CA 1
ATOM 1026 C C . PHE A 1 127 ? 17.384 -3.947 3.037 1.00 96.38 127 PHE A C 1
ATOM 1028 O O . PHE A 1 127 ? 17.528 -5.157 2.866 1.00 96.38 127 PHE A O 1
ATOM 1035 N N . SER A 1 128 ? 18.385 -3.105 3.321 1.00 93.62 128 SER A N 1
ATOM 1036 C CA . SER A 1 128 ? 19.807 -3.465 3.309 1.00 93.62 128 SER A CA 1
ATOM 1037 C C . SER A 1 128 ? 20.273 -4.319 4.490 1.00 93.62 128 SER A C 1
ATOM 1039 O O . SER A 1 128 ? 21.246 -5.051 4.329 1.00 93.62 128 SER A O 1
ATOM 1041 N N . GLU A 1 129 ? 19.622 -4.202 5.655 1.00 90.75 129 GLU A N 1
ATOM 1042 C CA . GLU A 1 129 ? 19.989 -4.900 6.905 1.00 90.75 129 GLU A CA 1
ATOM 1043 C C . GLU A 1 129 ? 21.430 -4.621 7.387 1.00 90.75 129 GLU A C 1
ATOM 1045 O O . GLU A 1 129 ? 22.007 -5.400 8.142 1.00 90.75 129 GLU A O 1
ATOM 1050 N N . LYS A 1 130 ? 22.041 -3.510 6.946 1.00 90.62 130 LYS A N 1
ATOM 1051 C CA . LYS A 1 130 ? 23.434 -3.170 7.286 1.00 90.62 130 LYS A CA 1
ATOM 1052 C C . LYS A 1 130 ? 23.575 -2.364 8.576 1.00 90.62 130 LYS A C 1
ATOM 1054 O O . LYS A 1 130 ? 24.541 -2.569 9.302 1.00 90.62 130 LYS A O 1
ATOM 1059 N N . ASP A 1 131 ? 22.641 -1.450 8.845 1.00 92.50 131 A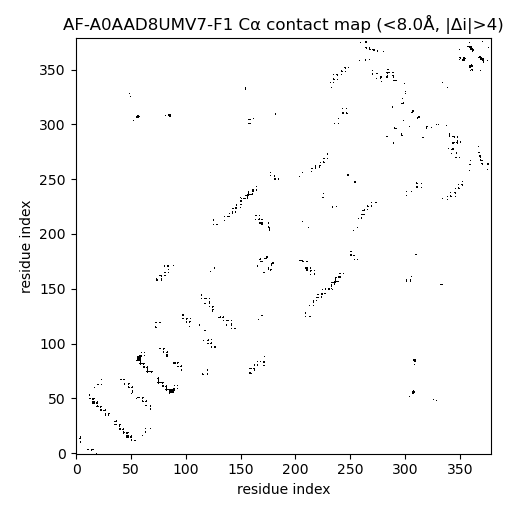SP A N 1
ATOM 1060 C CA . ASP A 1 131 ? 22.680 -0.563 10.013 1.00 92.50 131 ASP A CA 1
ATOM 1061 C C . ASP A 1 131 ? 21.284 -0.403 10.637 1.00 92.50 131 ASP A C 1
ATOM 1063 O O . ASP A 1 131 ? 20.464 0.421 10.223 1.00 92.50 131 ASP A O 1
ATOM 1067 N N . HIS A 1 132 ? 21.002 -1.228 11.648 1.00 93.81 132 HIS A N 1
ATOM 1068 C CA . HIS A 1 132 ? 19.719 -1.205 12.352 1.00 93.81 132 HIS A CA 1
ATOM 1069 C C . HIS A 1 132 ? 19.542 0.045 13.221 1.00 93.81 132 HIS A C 1
ATOM 1071 O O . HIS A 1 132 ? 18.416 0.509 13.381 1.00 93.81 132 HIS A O 1
ATOM 1077 N N . ASN A 1 133 ? 20.623 0.614 13.760 1.00 94.19 133 ASN A N 1
ATOM 1078 C CA . ASN A 1 133 ? 20.538 1.798 14.616 1.00 94.19 133 ASN A CA 1
ATOM 1079 C C . ASN A 1 133 ? 20.177 3.028 13.786 1.00 94.19 133 ASN A C 1
ATOM 1081 O O . ASN A 1 133 ? 19.287 3.792 14.162 1.00 94.19 133 ASN A O 1
ATOM 1085 N N . GLN A 1 134 ? 20.816 3.179 12.623 1.00 94.69 134 GLN A N 1
ATOM 1086 C CA . GLN A 1 134 ? 20.481 4.233 11.676 1.00 94.69 134 GLN A CA 1
ATOM 1087 C C . GLN A 1 134 ? 19.044 4.083 11.167 1.00 94.69 134 GLN A C 1
ATOM 1089 O O . GLN A 1 134 ? 18.324 5.077 11.088 1.00 94.69 134 GLN A O 1
ATOM 1094 N N . PHE A 1 135 ? 18.602 2.852 10.877 1.00 96.50 135 PHE A N 1
ATOM 1095 C CA . PHE A 1 135 ? 17.210 2.591 10.510 1.00 96.50 135 PHE A CA 1
ATOM 1096 C C . PHE A 1 135 ? 16.237 3.050 11.603 1.00 96.50 135 PHE A C 1
ATOM 1098 O O . PHE A 1 135 ? 15.290 3.776 11.304 1.00 96.50 135 PHE A O 1
ATOM 1105 N N . I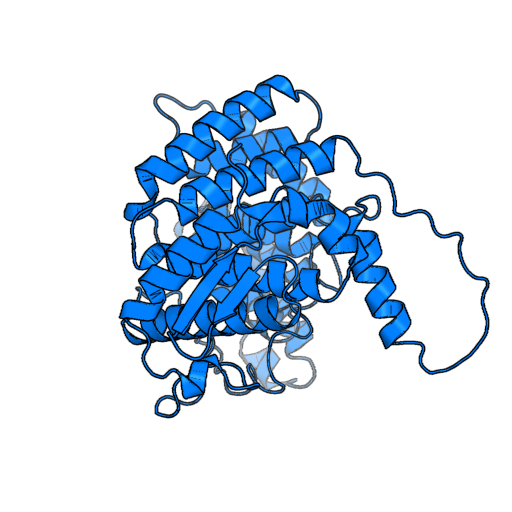LE A 1 136 ? 16.469 2.656 12.861 1.00 94.94 136 ILE A N 1
ATOM 1106 C CA . ILE A 1 136 ? 15.596 3.018 13.985 1.00 94.94 136 ILE A CA 1
ATOM 1107 C C . ILE A 1 136 ? 15.495 4.540 14.097 1.00 94.94 136 ILE A C 1
ATOM 1109 O O . ILE A 1 136 ? 14.380 5.061 14.045 1.00 94.94 136 ILE A O 1
ATOM 1113 N N . ALA A 1 137 ? 16.631 5.241 14.140 1.00 93.56 137 ALA A N 1
ATOM 1114 C CA . ALA A 1 137 ? 16.666 6.698 14.244 1.00 93.56 137 ALA A CA 1
ATOM 1115 C C . ALA A 1 137 ? 15.956 7.386 13.065 1.00 93.56 137 ALA A C 1
ATOM 1117 O O . ALA A 1 137 ? 15.141 8.285 13.265 1.00 93.56 137 ALA A O 1
ATOM 1118 N N . GLN A 1 138 ? 16.202 6.945 11.825 1.00 93.12 138 GLN A N 1
ATOM 1119 C CA . GLN A 1 138 ? 15.560 7.550 10.654 1.00 93.12 138 GLN A CA 1
ATOM 1120 C C . GLN A 1 138 ? 14.051 7.272 10.611 1.00 93.12 138 GLN A C 1
ATOM 1122 O O . GLN A 1 138 ? 13.271 8.148 10.241 1.00 93.12 138 GLN A O 1
ATOM 1127 N N . SER A 1 139 ? 13.625 6.080 11.038 1.00 94.44 139 SER A N 1
ATOM 1128 C CA . SER A 1 139 ? 12.207 5.720 11.109 1.00 94.44 139 SER A CA 1
ATOM 1129 C C . SER A 1 139 ? 11.435 6.532 12.157 1.00 94.44 139 SER A C 1
ATOM 1131 O O . SER A 1 139 ? 10.244 6.789 11.976 1.00 94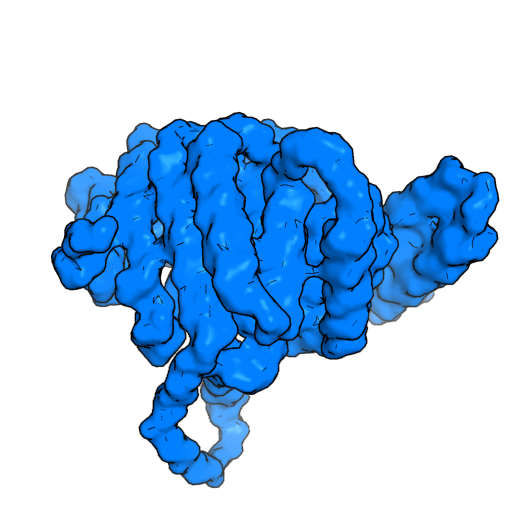.44 139 SER A O 1
ATOM 1133 N N . GLU A 1 140 ? 12.097 6.969 13.232 1.00 92.38 140 GLU A N 1
ATOM 1134 C CA . GLU A 1 140 ? 11.519 7.861 14.245 1.00 92.38 140 GLU A CA 1
ATOM 1135 C C . GLU A 1 140 ? 11.310 9.262 13.679 1.00 92.38 140 GLU A C 1
ATOM 1137 O O . GLU A 1 140 ? 10.178 9.745 13.683 1.00 92.38 140 GLU A O 1
ATOM 1142 N N . VAL A 1 141 ? 12.345 9.842 13.062 1.00 91.38 141 VAL A N 1
ATOM 1143 C CA . VAL A 1 141 ? 12.257 11.141 12.368 1.00 91.38 141 VAL A CA 1
ATOM 1144 C C . VAL A 1 141 ? 11.153 11.129 11.311 1.00 91.38 141 VAL A C 1
ATOM 1146 O O . VAL A 1 141 ? 10.336 12.046 11.233 1.00 91.38 141 VAL A O 1
ATOM 1149 N N . LEU A 1 142 ? 11.084 10.063 10.510 1.00 91.38 142 LEU A N 1
ATOM 1150 C CA . LEU A 1 142 ? 10.029 9.895 9.520 1.00 91.38 142 LEU A CA 1
ATOM 1151 C C . LEU A 1 142 ? 8.646 9.883 10.171 1.00 91.38 142 LEU A C 1
ATOM 1153 O O . LEU A 1 142 ? 7.741 10.537 9.673 1.00 91.38 142 LEU A O 1
ATOM 1157 N N . THR A 1 143 ? 8.475 9.160 11.277 1.00 90.31 143 THR A N 1
ATOM 1158 C CA . THR A 1 143 ? 7.191 9.080 11.986 1.00 90.31 143 THR A CA 1
ATOM 1159 C C . THR A 1 143 ? 6.761 10.446 12.525 1.00 90.31 143 THR A C 1
ATOM 1161 O O . THR A 1 143 ? 5.591 10.812 12.402 1.00 90.31 143 THR A O 1
ATOM 1164 N N . GLU A 1 144 ? 7.691 11.225 13.076 1.00 87.69 144 GLU A N 1
ATOM 1165 C CA . GLU A 1 144 ? 7.430 12.599 13.520 1.00 87.69 144 GLU A CA 1
ATOM 1166 C C . GLU A 1 144 ? 7.008 13.493 12.349 1.00 87.69 144 GLU A C 1
ATOM 1168 O O . GLU A 1 144 ? 6.015 14.217 12.437 1.00 87.69 144 GLU A O 1
ATOM 1173 N N . HIS A 1 145 ? 7.704 13.379 11.214 1.00 86.56 145 HIS A N 1
ATOM 1174 C CA . HIS A 1 145 ? 7.345 14.069 9.979 1.00 86.56 145 HIS A CA 1
ATOM 1175 C C . HIS A 1 145 ? 5.959 13.638 9.464 1.00 86.56 145 HIS A C 1
ATOM 1177 O O . HIS A 1 145 ? 5.166 14.496 9.085 1.00 86.56 145 HIS A O 1
ATOM 1183 N N . LEU A 1 146 ? 5.621 12.339 9.487 1.00 85.06 146 LEU A N 1
ATOM 1184 C CA . LEU A 1 146 ? 4.291 11.835 9.108 1.00 85.06 146 LEU A CA 1
ATOM 1185 C C . LEU A 1 146 ? 3.201 12.483 9.975 1.00 85.06 146 LEU A C 1
ATOM 1187 O O . LEU A 1 146 ? 2.183 12.924 9.442 1.00 85.06 146 LEU A O 1
ATOM 1191 N N . ALA A 1 147 ? 3.424 12.574 11.290 1.00 83.38 147 ALA A N 1
ATOM 1192 C CA . ALA A 1 147 ? 2.480 13.179 12.228 1.00 83.38 147 ALA A CA 1
ATOM 1193 C C . ALA A 1 147 ? 2.311 14.690 11.988 1.00 83.38 147 ALA A C 1
ATOM 1195 O O . ALA A 1 147 ? 1.186 15.191 11.995 1.00 83.38 147 ALA A O 1
ATOM 1196 N N . ALA A 1 148 ? 3.410 15.411 11.742 1.00 80.75 148 ALA A N 1
ATOM 1197 C CA . ALA A 1 148 ? 3.401 16.856 11.515 1.00 80.75 148 ALA A CA 1
ATOM 1198 C C . ALA A 1 148 ? 2.827 17.249 10.142 1.00 80.75 148 ALA A C 1
ATOM 1200 O O . ALA A 1 148 ? 2.113 18.245 10.020 1.00 80.75 148 ALA A O 1
ATOM 1201 N N . SER A 1 149 ? 3.121 16.463 9.106 1.00 72.31 149 SER A N 1
ATOM 1202 C CA . SER A 1 149 ? 2.738 16.738 7.717 1.00 72.31 149 SER A CA 1
ATOM 1203 C C . SER A 1 149 ? 1.453 16.038 7.289 1.00 72.31 149 SER A C 1
ATOM 1205 O O . SER A 1 149 ? 1.094 16.136 6.119 1.00 72.31 149 SER A O 1
ATOM 1207 N N . ALA A 1 150 ? 0.736 15.364 8.195 1.00 61.41 150 ALA A N 1
ATOM 1208 C CA . ALA A 1 150 ? -0.477 14.605 7.882 1.00 61.41 150 ALA A CA 1
ATOM 1209 C C . ALA A 1 150 ? -1.517 15.390 7.051 1.00 61.41 150 ALA A C 1
ATOM 1211 O O . ALA A 1 150 ? -2.183 14.790 6.217 1.00 61.41 150 ALA A O 1
ATOM 1212 N N . CYS A 1 151 ? -1.589 16.722 7.205 1.00 51.53 151 CYS A N 1
ATOM 1213 C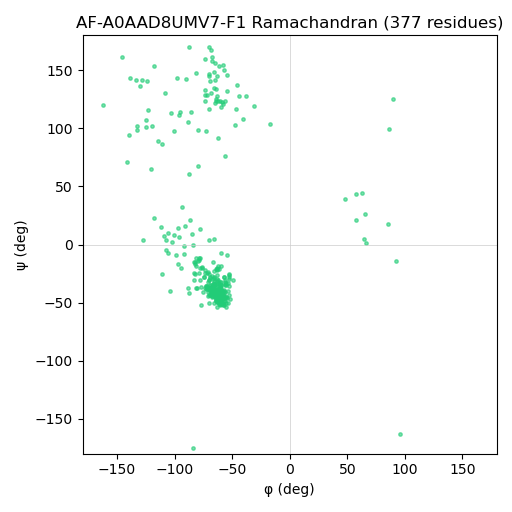 CA . CYS A 1 151 ? -2.487 17.614 6.455 1.00 51.53 151 CYS A CA 1
ATOM 1214 C C . CYS A 1 151 ? -1.979 18.053 5.057 1.00 51.53 151 CYS A C 1
ATOM 1216 O O . CYS A 1 151 ? -2.722 18.600 4.230 1.00 51.53 151 CYS A O 1
ATOM 1218 N N . GLN A 1 152 ? -0.688 17.859 4.781 1.00 58.38 152 GLN A N 1
ATOM 1219 C CA . GLN A 1 152 ? -0.002 18.354 3.581 1.00 58.38 152 GLN A CA 1
ATOM 1220 C C . GLN A 1 152 ? 0.140 17.305 2.483 1.00 58.38 152 GLN A C 1
ATOM 1222 O O . GLN A 1 152 ? 0.507 17.655 1.362 1.00 58.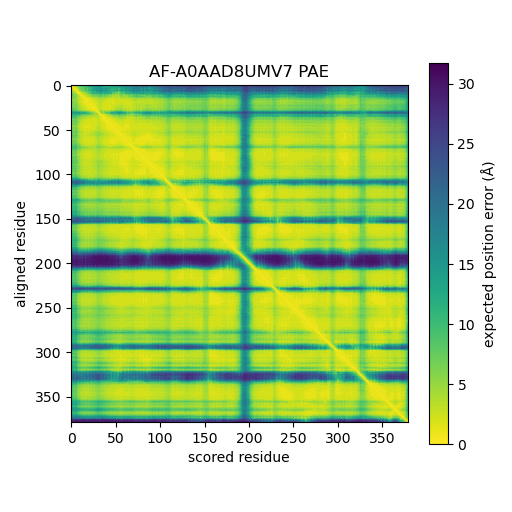38 152 GLN A O 1
ATOM 1227 N N . TRP A 1 153 ? -0.181 16.044 2.771 1.00 59.72 153 TRP A N 1
ATOM 1228 C CA . TRP A 1 153 ? -0.050 14.975 1.790 1.00 59.72 153 TRP A CA 1
ATOM 1229 C C . TRP A 1 153 ? -0.927 15.212 0.561 1.00 59.72 153 TRP A C 1
ATOM 1231 O O . TRP A 1 153 ? -1.922 15.936 0.592 1.00 59.72 153 TRP A O 1
ATOM 1241 N N . THR A 1 154 ? -0.505 14.643 -0.556 1.00 57.56 154 THR A N 1
ATOM 1242 C CA . THR A 1 154 ? -1.275 14.481 -1.791 1.00 57.56 154 THR A CA 1
ATOM 1243 C C . THR A 1 154 ? -2.141 13.218 -1.687 1.00 57.56 154 THR A C 1
ATOM 1245 O O . THR A 1 154 ? -2.169 12.553 -0.654 1.00 57.56 154 THR A O 1
ATOM 1248 N N . GLU A 1 155 ? -2.850 12.845 -2.756 1.00 63.06 155 GLU A N 1
ATOM 1249 C CA . GLU A 1 155 ? -3.596 11.574 -2.852 1.00 63.06 155 GLU A CA 1
ATOM 1250 C C . GLU A 1 155 ? -2.737 10.316 -2.574 1.00 63.06 155 GLU A C 1
ATOM 1252 O O . GLU A 1 155 ? -3.291 9.238 -2.408 1.00 63.06 155 GLU A O 1
ATOM 1257 N N . ASP A 1 156 ? -1.410 10.436 -2.462 1.00 75.25 156 ASP A N 1
ATOM 1258 C CA . ASP A 1 156 ? -0.428 9.350 -2.334 1.00 75.25 156 ASP A CA 1
ATOM 1259 C C . ASP A 1 156 ? -0.430 8.585 -0.995 1.00 75.25 156 ASP A C 1
ATOM 1261 O O . ASP A 1 156 ? 0.387 7.683 -0.799 1.00 75.25 156 ASP A O 1
ATOM 1265 N N . GLY A 1 157 ? -1.350 8.885 -0.071 1.00 87.44 157 GLY A N 1
ATOM 1266 C CA . GLY A 1 157 ? -1.468 8.169 1.207 1.00 87.44 157 GLY A CA 1
ATOM 1267 C C . GLY A 1 157 ? -1.578 6.646 1.039 1.00 87.44 157 GLY A C 1
ATOM 1268 O O . GLY A 1 157 ? -0.987 5.883 1.807 1.00 87.44 157 GLY A O 1
ATOM 1269 N N . TYR A 1 158 ? -2.257 6.185 -0.014 1.00 91.31 158 TYR A N 1
ATOM 1270 C CA . TYR A 1 158 ? -2.343 4.760 -0.324 1.00 91.31 158 TYR A CA 1
ATOM 1271 C C . TYR A 1 158 ? -1.000 4.157 -0.768 1.00 91.31 158 TYR A C 1
ATOM 1273 O O . TYR A 1 158 ? -0.716 3.024 -0.391 1.00 91.31 158 TYR A O 1
ATOM 1281 N N . HIS A 1 159 ? -0.140 4.886 -1.495 1.00 93.25 159 HIS A N 1
ATOM 1282 C CA . HIS A 1 159 ? 1.188 4.394 -1.889 1.00 93.25 159 HIS A CA 1
ATOM 1283 C C . HIS A 1 159 ? 2.055 4.114 -0.659 1.00 93.25 159 HIS A C 1
ATOM 1285 O O . HIS A 1 159 ? 2.625 3.032 -0.534 1.00 93.25 159 HIS A O 1
ATOM 1291 N N . ILE A 1 160 ? 2.092 5.059 0.283 1.00 93.25 160 ILE A N 1
ATOM 1292 C CA . ILE A 1 160 ? 2.836 4.934 1.546 1.00 93.25 160 ILE A CA 1
ATOM 1293 C C . ILE A 1 160 ? 2.335 3.725 2.325 1.00 93.25 160 ILE A C 1
ATOM 1295 O O . ILE A 1 160 ? 3.125 2.876 2.734 1.00 93.25 160 ILE A O 1
ATOM 1299 N N . SER A 1 161 ? 1.015 3.632 2.501 1.00 95.62 161 SER A N 1
ATOM 1300 C CA . SER A 1 161 ? 0.394 2.528 3.225 1.00 95.62 161 SER A CA 1
ATOM 1301 C C . SER A 1 161 ? 0.739 1.191 2.561 1.00 95.62 161 SER A C 1
ATOM 1303 O O . SER A 1 161 ? 1.224 0.288 3.236 1.00 95.62 161 SER A O 1
ATOM 1305 N N . ILE A 1 162 ? 0.625 1.056 1.234 1.00 97.75 162 ILE A N 1
ATOM 1306 C CA . ILE A 1 162 ? 0.984 -0.187 0.530 1.00 97.75 162 ILE A CA 1
ATOM 1307 C C . ILE A 1 162 ? 2.463 -0.540 0.730 1.00 97.75 162 ILE A C 1
ATOM 1309 O O . ILE A 1 162 ? 2.775 -1.698 1.012 1.00 97.75 162 ILE A O 1
ATOM 1313 N N . VAL A 1 163 ? 3.374 0.429 0.614 1.00 98.06 163 VAL A N 1
ATOM 1314 C CA . VAL A 1 163 ? 4.820 0.197 0.769 1.00 98.06 163 VAL A CA 1
ATOM 1315 C C . VAL A 1 163 ? 5.173 -0.234 2.199 1.00 98.06 163 VAL A C 1
ATOM 1317 O O . VAL A 1 163 ? 5.978 -1.151 2.373 1.00 98.06 163 VAL A O 1
ATOM 1320 N N . LEU A 1 164 ? 4.528 0.341 3.221 1.00 97.81 164 LEU A N 1
ATOM 1321 C CA . LEU A 1 164 ? 4.665 -0.094 4.618 1.00 97.81 164 LEU A CA 1
ATOM 1322 C C . LEU A 1 164 ? 4.242 -1.561 4.793 1.00 97.81 164 LEU A C 1
ATOM 1324 O O . LEU A 1 164 ? 4.983 -2.357 5.369 1.00 97.81 164 LEU A O 1
ATOM 1328 N N . HIS A 1 165 ? 3.100 -1.960 4.231 1.00 98.12 165 HIS A N 1
ATOM 1329 C CA . HIS A 1 165 ? 2.652 -3.354 4.288 1.00 98.12 165 HIS A CA 1
ATOM 1330 C C . HIS A 1 165 ? 3.557 -4.292 3.480 1.00 98.12 165 HIS A C 1
ATOM 1332 O O . HIS A 1 165 ? 3.847 -5.400 3.924 1.00 98.12 165 HIS A O 1
ATOM 1338 N N . CYS A 1 166 ? 4.087 -3.848 2.337 1.00 98.25 166 CYS A N 1
ATOM 1339 C CA . CYS A 1 166 ? 5.100 -4.609 1.605 1.00 98.25 166 CYS A CA 1
ATOM 1340 C C . CYS A 1 166 ? 6.373 -4.808 2.440 1.00 98.25 166 CYS A C 1
ATOM 1342 O O . CYS A 1 166 ? 6.992 -5.863 2.343 1.00 98.25 166 CYS A O 1
ATOM 1344 N N . ALA A 1 167 ? 6.750 -3.850 3.290 1.00 97.69 167 ALA A N 1
ATOM 1345 C CA . ALA A 1 167 ? 7.885 -4.003 4.195 1.00 97.69 167 ALA A CA 1
ATOM 1346 C C . ALA A 1 167 ? 7.631 -5.025 5.319 1.00 97.69 167 ALA A C 1
ATOM 1348 O O . ALA A 1 167 ? 8.551 -5.771 5.650 1.00 97.69 167 ALA A O 1
ATOM 1349 N N . LEU A 1 168 ? 6.400 -5.143 5.846 1.00 96.88 168 LEU A N 1
ATOM 1350 C CA . LEU A 1 168 ? 6.027 -6.241 6.767 1.00 96.88 168 LEU A CA 1
ATOM 1351 C C . LEU A 1 168 ? 6.188 -7.619 6.124 1.00 96.88 168 LEU A C 1
ATOM 1353 O O . LEU A 1 168 ? 6.522 -8.590 6.797 1.00 96.88 168 LEU A O 1
ATOM 1357 N N . LEU A 1 169 ? 5.976 -7.689 4.812 1.00 96.56 169 LEU A N 1
ATOM 1358 C CA . LEU A 1 169 ? 6.187 -8.881 3.997 1.00 96.56 169 LEU A CA 1
ATOM 1359 C C . LEU A 1 169 ? 7.648 -9.035 3.536 1.00 96.56 169 LEU A C 1
ATOM 1361 O O . LEU A 1 169 ? 7.940 -9.866 2.676 1.00 96.56 169 LEU A O 1
ATOM 1365 N N . GLU A 1 170 ? 8.564 -8.212 4.062 1.00 96.12 170 GLU A N 1
ATOM 1366 C CA . GLU A 1 170 ? 9.973 -8.120 3.655 1.00 96.12 170 GLU A CA 1
ATOM 1367 C C . GLU A 1 170 ? 10.149 -8.026 2.136 1.00 96.12 170 GLU A C 1
ATOM 1369 O O . GLU A 1 170 ? 11.057 -8.624 1.551 1.00 96.12 170 GLU A O 1
ATOM 1374 N N . TYR A 1 171 ? 9.259 -7.270 1.496 1.00 96.62 171 TYR A N 1
ATOM 1375 C CA . TYR A 1 171 ? 9.216 -7.073 0.053 1.00 96.62 171 TYR A CA 1
ATOM 1376 C C . TYR A 1 171 ? 9.085 -8.399 -0.713 1.00 96.62 171 TYR A C 1
ATOM 1378 O O . TYR A 1 171 ? 9.785 -8.624 -1.697 1.00 96.62 171 TYR A O 1
ATOM 1386 N N . GLY A 1 172 ? 8.219 -9.297 -0.230 1.00 94.75 172 GLY A N 1
ATOM 1387 C CA . GLY A 1 172 ? 7.904 -10.567 -0.889 1.00 94.75 172 GLY A CA 1
ATOM 1388 C C . GLY A 1 172 ? 8.873 -11.712 -0.572 1.00 94.75 172 GLY A C 1
ATOM 1389 O O . GLY A 1 172 ? 8.920 -12.696 -1.305 1.00 94.75 172 GLY A O 1
ATOM 1390 N N . SER A 1 173 ? 9.662 -11.608 0.500 1.00 93.88 173 SER A N 1
ATOM 1391 C CA . SER A 1 173 ? 10.623 -12.644 0.901 1.00 93.88 173 SER A CA 1
ATOM 1392 C C . SER A 1 173 ? 9.927 -13.963 1.264 1.00 93.88 173 SER A C 1
ATOM 1394 O O . SER A 1 173 ? 9.085 -14.004 2.156 1.00 93.88 173 SER A O 1
ATOM 1396 N N . GLU A 1 174 ? 10.349 -15.082 0.667 1.00 90.12 174 GLU A N 1
ATOM 1397 C CA . GLU A 1 174 ? 9.854 -16.429 1.025 1.00 90.12 174 GLU A CA 1
ATOM 1398 C C . GLU A 1 174 ? 10.188 -16.841 2.467 1.00 90.12 174 GLU A C 1
ATOM 1400 O O . GLU A 1 174 ? 9.579 -17.751 3.030 1.00 90.12 174 GLU A O 1
ATOM 1405 N N . ARG A 1 175 ? 11.185 -16.186 3.076 1.00 89.44 175 ARG A N 1
ATOM 1406 C CA . ARG A 1 175 ? 11.595 -16.440 4.464 1.00 89.44 175 ARG A CA 1
ATOM 1407 C C . ARG A 1 175 ? 10.720 -15.706 5.474 1.00 89.44 175 ARG A C 1
ATOM 1409 O O . ARG A 1 175 ? 10.778 -16.031 6.658 1.00 89.44 175 ARG A O 1
ATOM 1416 N N . ASN A 1 176 ? 9.939 -14.729 5.022 1.00 93.06 176 ASN A N 1
ATOM 1417 C CA . ASN A 1 176 ? 9.113 -13.921 5.896 1.00 93.06 176 ASN A CA 1
ATOM 1418 C C . ASN A 1 176 ? 7.975 -14.777 6.491 1.00 93.06 176 ASN A C 1
ATOM 1420 O O . ASN A 1 176 ? 7.279 -15.481 5.749 1.00 93.06 176 ASN A O 1
ATOM 1424 N N . PRO A 1 177 ? 7.762 -14.735 7.818 1.00 92.94 177 PRO A N 1
ATOM 1425 C CA . PRO A 1 177 ? 6.768 -15.577 8.481 1.00 92.94 177 PRO A CA 1
ATOM 1426 C C . PRO A 1 177 ? 5.345 -15.297 7.986 1.00 92.94 177 PRO A C 1
ATOM 1428 O O . PRO A 1 177 ? 4.571 -16.227 7.767 1.00 92.94 177 PRO A O 1
ATOM 1431 N N . MET A 1 178 ? 5.014 -14.028 7.740 1.00 92.62 178 MET A N 1
ATOM 1432 C CA . MET A 1 178 ? 3.695 -13.624 7.265 1.00 92.62 178 MET A CA 1
ATOM 1433 C C . MET A 1 178 ? 3.454 -14.043 5.809 1.00 92.62 178 MET A C 1
ATOM 1435 O O . MET A 1 178 ? 2.390 -14.573 5.502 1.00 92.62 178 MET A O 1
ATOM 1439 N N . MET A 1 179 ? 4.452 -13.906 4.930 1.00 92.62 179 MET A N 1
ATOM 1440 C CA . MET A 1 179 ? 4.384 -14.405 3.550 1.00 92.62 179 MET A CA 1
ATOM 1441 C C . MET A 1 179 ? 4.104 -15.908 3.494 1.00 92.62 179 MET A C 1
ATOM 1443 O O . MET A 1 179 ? 3.291 -16.352 2.683 1.00 92.62 179 MET A O 1
ATOM 1447 N N . ARG A 1 180 ? 4.738 -16.695 4.373 1.00 91.56 180 ARG A N 1
ATOM 1448 C CA . ARG A 1 180 ? 4.493 -18.141 4.467 1.00 91.56 180 ARG A CA 1
ATOM 1449 C C . ARG A 1 180 ? 3.052 -18.450 4.865 1.00 91.56 180 ARG A C 1
ATOM 1451 O O . ARG A 1 180 ? 2.443 -19.300 4.226 1.00 91.56 180 ARG A O 1
ATOM 1458 N N . ILE A 1 181 ? 2.505 -17.737 5.852 1.00 92.44 181 ILE A N 1
ATOM 1459 C CA . ILE A 1 181 ? 1.113 -17.910 6.300 1.00 92.44 181 ILE A CA 1
ATOM 1460 C C . ILE A 1 181 ? 0.133 -17.604 5.161 1.00 92.44 181 ILE A C 1
ATOM 1462 O O . ILE A 1 181 ? -0.724 -18.431 4.862 1.00 92.44 181 ILE A O 1
ATOM 1466 N N . ILE A 1 182 ? 0.301 -16.465 4.476 1.00 91.12 182 ILE A N 1
ATOM 1467 C CA . ILE A 1 182 ? -0.565 -16.071 3.350 1.00 91.12 182 ILE A CA 1
ATOM 1468 C C . ILE A 1 182 ? -0.524 -17.132 2.240 1.00 91.12 182 ILE A C 1
ATOM 1470 O O . ILE A 1 182 ? -1.552 -17.497 1.677 1.00 91.12 182 ILE A O 1
ATOM 1474 N N . LYS A 1 183 ? 0.661 -17.659 1.911 1.00 88.12 183 LYS A N 1
ATOM 1475 C CA . LYS A 1 183 ? 0.804 -18.682 0.864 1.00 88.12 183 LYS A CA 1
ATOM 1476 C C . LYS A 1 183 ? 0.241 -20.044 1.259 1.00 88.12 183 LYS A C 1
ATOM 1478 O O . LYS A 1 183 ? -0.330 -20.709 0.401 1.00 88.12 183 LYS A O 1
ATOM 1483 N N . GLN A 1 184 ? 0.401 -20.450 2.517 1.00 86.25 184 GLN A N 1
ATOM 1484 C CA . GLN A 1 184 ? -0.143 -21.708 3.032 1.00 86.25 184 GLN A CA 1
ATOM 1485 C C . GLN A 1 184 ? -1.670 -21.707 3.001 1.00 86.25 184 GLN A C 1
ATOM 1487 O O . GLN A 1 184 ? -2.248 -22.630 2.437 1.00 86.25 184 GLN A O 1
ATOM 1492 N N . GLY A 1 185 ? -2.308 -20.635 3.486 1.00 81.19 185 GLY A N 1
ATOM 1493 C CA . GLY A 1 185 ? -3.768 -20.510 3.438 1.00 81.19 185 GLY A CA 1
ATOM 1494 C C . GLY A 1 185 ? -4.334 -20.655 2.021 1.00 81.19 185 GLY A C 1
ATOM 1495 O O . GLY A 1 185 ? -5.360 -21.289 1.817 1.00 81.19 185 GLY A O 1
ATOM 1496 N N . ARG A 1 186 ? -3.601 -20.167 1.015 1.00 75.81 186 ARG A N 1
ATOM 1497 C CA . ARG A 1 186 ? -3.985 -20.296 -0.401 1.00 75.81 186 ARG A CA 1
ATOM 1498 C C . ARG A 1 186 ? -3.843 -21.714 -0.952 1.00 75.81 186 ARG A C 1
ATOM 1500 O O . ARG A 1 186 ? -4.636 -22.110 -1.799 1.00 75.81 186 ARG A O 1
ATOM 1507 N N . ALA A 1 187 ? -2.822 -22.459 -0.526 1.00 73.00 187 ALA A N 1
ATOM 1508 C CA . ALA A 1 187 ? -2.665 -23.857 -0.932 1.00 73.00 187 ALA A CA 1
ATOM 1509 C C . ALA A 1 187 ? -3.820 -24.707 -0.381 1.00 73.00 187 ALA A C 1
ATOM 1511 O O . ALA A 1 187 ? -4.409 -25.496 -1.111 1.00 73.00 187 ALA A O 1
ATOM 1512 N N . GLU A 1 188 ? -4.209 -24.462 0.871 1.00 66.56 188 GLU A N 1
ATOM 1513 C CA . GLU A 1 188 ? -5.330 -25.149 1.520 1.00 66.56 188 GLU A CA 1
ATOM 1514 C C . GLU A 1 188 ? -6.688 -24.822 0.871 1.00 66.56 188 GLU A C 1
ATOM 1516 O O . GLU A 1 188 ? -7.536 -25.705 0.755 1.00 66.56 188 GLU A O 1
ATOM 1521 N N . GLU A 1 189 ? -6.888 -23.593 0.381 1.00 59.34 189 GLU A N 1
ATOM 1522 C CA . GLU A 1 189 ? -8.083 -23.210 -0.391 1.00 59.34 189 GLU A CA 1
ATOM 1523 C C . GLU A 1 189 ? -8.139 -23.856 -1.791 1.00 59.34 189 GLU A C 1
ATOM 1525 O O . GLU A 1 189 ? -9.227 -24.116 -2.308 1.00 59.34 189 GLU A O 1
ATOM 1530 N N . GLY A 1 190 ? -6.984 -24.127 -2.413 1.00 55.12 190 GLY A N 1
ATOM 1531 C CA . GLY A 1 190 ? -6.882 -24.757 -3.737 1.00 55.12 190 GLY A CA 1
ATOM 1532 C C . GLY A 1 190 ? -6.969 -26.289 -3.728 1.00 55.12 190 GLY A C 1
ATOM 1533 O O . GLY A 1 190 ? -7.491 -26.874 -4.678 1.00 55.12 190 GLY A O 1
ATOM 1534 N N . ASP A 1 191 ? -6.521 -26.938 -2.649 1.00 45.38 191 ASP A N 1
ATOM 1535 C CA . ASP A 1 191 ? -6.365 -28.398 -2.545 1.00 45.38 191 ASP A CA 1
ATOM 1536 C C . ASP A 1 191 ? -7.577 -29.133 -1.927 1.00 45.38 191 ASP A C 1
ATOM 1538 O O . ASP A 1 191 ? -7.456 -30.230 -1.375 1.00 45.38 191 ASP A O 1
ATOM 1542 N N . LEU A 1 192 ? -8.804 -28.634 -2.136 1.00 46.41 192 LEU A N 1
ATOM 1543 C CA . LEU A 1 192 ? -10.021 -29.453 -1.957 1.00 46.41 192 LEU A CA 1
ATOM 1544 C C . LEU A 1 192 ? -10.126 -30.621 -2.972 1.00 46.41 192 LEU A C 1
ATOM 1546 O O . LEU A 1 192 ? -11.103 -31.373 -2.957 1.00 46.41 192 LEU A O 1
ATOM 1550 N N . ALA A 1 193 ? -9.107 -30.830 -3.814 1.00 42.19 193 ALA A N 1
ATOM 1551 C CA . ALA A 1 193 ? -8.943 -31.996 -4.670 1.00 42.19 193 ALA A CA 1
ATOM 1552 C C . ALA A 1 193 ? -7.583 -32.692 -4.438 1.00 42.19 193 ALA A C 1
ATOM 1554 O O . ALA A 1 193 ? -6.569 -32.340 -5.022 1.00 42.19 193 ALA A O 1
ATOM 1555 N N . MET A 1 194 ? -7.641 -33.788 -3.676 1.00 36.44 194 MET A N 1
ATOM 1556 C CA . MET A 1 194 ? -6.692 -34.912 -3.624 1.00 36.44 194 MET A CA 1
ATOM 1557 C C . MET A 1 194 ? -5.448 -34.850 -2.710 1.00 36.44 194 MET A C 1
ATOM 1559 O O . MET A 1 194 ? -4.328 -34.561 -3.111 1.00 36.44 194 MET A O 1
ATOM 1563 N N . SER A 1 195 ? -5.648 -35.522 -1.575 1.00 35.69 195 SER A N 1
ATOM 1564 C CA . SER A 1 195 ? -4.756 -36.511 -0.952 1.00 35.69 195 SER A CA 1
ATOM 1565 C C . SER A 1 195 ? -3.692 -36.050 0.052 1.00 35.69 195 SER A C 1
ATOM 1567 O O . SER A 1 195 ? -2.808 -35.239 -0.199 1.00 35.69 195 SER A O 1
ATOM 1569 N N . HIS A 1 196 ? -3.806 -36.711 1.208 1.00 43.41 196 HIS A N 1
ATOM 1570 C CA . HIS A 1 196 ? -2.841 -36.925 2.276 1.00 43.41 196 HIS A CA 1
ATOM 1571 C C . HIS A 1 196 ? -1.374 -36.672 1.911 1.00 43.41 196 HIS A C 1
ATOM 1573 O O . HIS A 1 196 ? -0.691 -37.550 1.389 1.00 43.41 196 HIS A O 1
ATOM 1579 N N . THR A 1 197 ? -0.858 -35.531 2.363 1.00 34.31 197 THR A N 1
ATOM 1580 C CA . THR A 1 197 ? 0.568 -35.383 2.653 1.00 34.31 197 THR A CA 1
ATOM 1581 C C . THR A 1 197 ? 0.723 -34.816 4.063 1.00 34.31 197 THR A C 1
ATOM 1583 O O . THR A 1 197 ? -0.123 -34.070 4.548 1.00 34.31 197 THR A O 1
ATOM 1586 N N . GLN A 1 198 ? 1.739 -35.318 4.757 1.00 35.78 198 GLN A N 1
ATOM 1587 C CA . GLN A 1 198 ? 1.972 -35.258 6.199 1.00 35.78 198 GLN A CA 1
ATOM 1588 C C . GLN A 1 198 ? 1.743 -33.868 6.810 1.00 35.78 198 GLN A C 1
ATOM 1590 O O . GLN A 1 198 ? 2.212 -32.873 6.263 1.00 35.78 198 GLN A O 1
ATOM 1595 N N . LYS A 1 199 ? 1.080 -33.831 7.980 1.00 39.50 199 LYS A N 1
ATOM 1596 C CA . LYS A 1 199 ? 1.063 -32.671 8.883 1.00 39.50 199 LYS A CA 1
ATOM 1597 C C . LYS A 1 199 ? 2.501 -32.187 9.063 1.00 39.50 199 LYS A C 1
ATOM 1599 O O . LYS A 1 199 ? 3.279 -32.827 9.769 1.00 39.50 199 LYS A O 1
ATOM 1604 N N . ALA A 1 200 ? 2.849 -31.099 8.384 1.00 39.94 200 ALA A N 1
ATOM 1605 C CA . ALA A 1 200 ? 4.058 -30.364 8.679 1.00 39.94 200 ALA A CA 1
ATOM 1606 C C . ALA A 1 200 ? 3.881 -29.795 10.085 1.00 39.94 200 ALA A C 1
ATOM 1608 O O . ALA A 1 200 ? 2.893 -29.121 10.367 1.00 39.94 200 ALA A O 1
ATOM 1609 N N . ASP A 1 201 ? 4.813 -30.171 10.948 1.00 38.34 201 ASP A N 1
ATOM 1610 C CA . ASP A 1 201 ? 4.925 -29.776 12.342 1.00 38.34 201 ASP A CA 1
ATOM 1611 C C . ASP A 1 201 ? 4.529 -28.305 12.556 1.00 38.34 201 ASP A C 1
ATOM 1613 O O . ASP A 1 201 ? 5.020 -27.398 11.873 1.00 38.34 201 ASP A O 1
ATOM 1617 N N . GLU A 1 202 ? 3.613 -28.093 13.499 1.00 49.50 202 GLU A N 1
ATOM 1618 C CA . GLU A 1 202 ? 3.164 -26.791 13.979 1.00 49.50 202 GLU A CA 1
ATOM 1619 C C . GLU A 1 202 ? 4.350 -26.049 14.606 1.00 49.50 202 GLU A C 1
ATOM 1621 O O . GLU A 1 202 ? 4.630 -26.160 15.795 1.00 49.50 202 GLU A O 1
ATOM 1626 N N . MET A 1 203 ? 5.056 -25.255 13.811 1.00 47.91 203 MET A N 1
ATOM 1627 C CA . MET A 1 203 ? 5.905 -24.198 14.338 1.00 47.91 203 MET A CA 1
ATOM 1628 C C . MET A 1 203 ? 5.605 -22.941 13.538 1.00 47.91 203 MET A C 1
ATOM 1630 O O . MET A 1 203 ? 6.050 -22.788 12.397 1.00 47.91 203 MET A O 1
ATOM 1634 N N . THR A 1 204 ? 4.818 -22.042 14.133 1.00 54.97 204 THR A N 1
ATOM 1635 C CA . THR A 1 204 ? 4.746 -20.647 13.692 1.00 54.97 204 THR A CA 1
ATOM 1636 C C . THR A 1 204 ? 6.181 -20.159 13.502 1.00 54.97 204 THR A C 1
ATOM 1638 O O . THR A 1 204 ? 6.939 -20.192 14.474 1.00 54.97 204 THR A O 1
ATOM 1641 N N . PRO A 1 205 ? 6.610 -19.791 12.282 1.00 60.84 205 PRO A N 1
ATOM 1642 C CA . PRO A 1 205 ? 7.980 -19.353 12.079 1.00 60.84 205 PRO A CA 1
ATOM 1643 C C . PRO A 1 205 ? 8.253 -18.142 12.965 1.00 60.84 205 PRO A C 1
ATOM 1645 O O . PRO A 1 205 ? 7.532 -17.148 12.882 1.00 60.84 205 PRO A O 1
ATOM 1648 N N . ASP A 1 206 ? 9.265 -18.264 13.825 1.00 76.19 206 ASP A N 1
ATOM 1649 C CA . ASP A 1 206 ? 9.669 -17.205 14.744 1.00 76.19 206 ASP A CA 1
ATOM 1650 C C . ASP A 1 206 ? 9.977 -15.931 13.938 1.00 76.19 206 ASP A C 1
ATOM 1652 O O . ASP A 1 206 ? 10.764 -15.993 12.978 1.00 76.19 206 ASP A O 1
ATOM 1656 N N . PRO A 1 207 ? 9.319 -14.794 14.231 1.00 84.06 207 PRO A N 1
ATOM 1657 C CA . PRO A 1 207 ? 9.580 -13.559 13.518 1.00 84.06 207 PRO A CA 1
ATOM 1658 C C . PRO A 1 207 ? 11.046 -13.143 13.634 1.00 84.06 207 PRO A C 1
ATOM 1660 O O . PRO A 1 207 ? 11.576 -12.896 14.715 1.00 84.06 207 PRO A O 1
ATOM 1663 N N . ASN A 1 208 ? 11.701 -13.024 12.479 1.00 88.44 208 ASN A N 1
ATOM 1664 C CA . ASN A 1 208 ? 13.091 -12.597 12.414 1.00 88.44 208 ASN A CA 1
ATOM 1665 C C . ASN A 1 208 ? 13.244 -11.112 12.814 1.00 88.44 208 ASN A C 1
ATOM 1667 O O . ASN A 1 208 ? 12.282 -10.342 12.891 1.00 88.44 208 ASN A O 1
ATOM 1671 N N . GLN A 1 209 ? 14.487 -10.685 13.051 1.00 91.31 209 GLN A N 1
ATOM 1672 C CA . GLN A 1 209 ? 14.789 -9.311 13.459 1.00 91.31 209 GLN A CA 1
ATOM 1673 C C . GLN A 1 209 ? 14.273 -8.262 12.460 1.00 91.31 209 GLN A C 1
ATOM 1675 O O . GLN A 1 209 ? 13.738 -7.237 12.883 1.00 91.31 209 GLN A O 1
ATOM 1680 N N . LYS A 1 210 ? 14.388 -8.519 11.151 1.00 93.12 210 LYS A N 1
ATOM 1681 C CA . LYS A 1 210 ? 13.925 -7.610 10.095 1.00 93.12 210 LYS A CA 1
ATOM 1682 C C . LYS A 1 210 ? 12.412 -7.408 10.146 1.00 93.12 210 LYS A C 1
ATOM 1684 O O . LYS A 1 210 ? 11.952 -6.271 10.073 1.00 93.12 210 LYS A O 1
ATOM 1689 N N . PHE A 1 211 ? 11.650 -8.485 10.328 1.00 95.00 211 PHE A N 1
ATOM 1690 C CA . PHE A 1 211 ? 10.205 -8.430 10.517 1.00 95.00 211 PHE A CA 1
ATOM 1691 C C . PHE A 1 211 ? 9.836 -7.596 11.745 1.00 95.00 211 PHE A C 1
ATOM 1693 O O . PHE A 1 211 ? 8.986 -6.717 11.646 1.00 95.00 211 PHE A O 1
ATOM 1700 N N . ASN A 1 212 ? 10.504 -7.808 12.882 1.00 95.25 212 ASN A N 1
ATOM 1701 C CA . ASN A 1 212 ? 10.227 -7.050 14.107 1.00 95.25 212 ASN A CA 1
ATOM 1702 C C . ASN A 1 212 ? 10.537 -5.551 13.949 1.00 95.25 212 ASN A C 1
ATOM 1704 O O . ASN A 1 212 ? 9.757 -4.706 14.391 1.00 95.25 212 ASN A O 1
ATOM 1708 N N . LEU A 1 213 ? 11.635 -5.210 13.265 1.00 96.12 213 LEU A N 1
ATOM 1709 C CA . LEU A 1 213 ? 11.978 -3.829 12.914 1.00 96.12 213 LEU A CA 1
ATOM 1710 C C . LEU A 1 213 ? 10.924 -3.198 11.993 1.00 96.12 213 LEU A C 1
ATOM 1712 O O . LEU A 1 213 ? 10.474 -2.078 12.249 1.00 96.12 213 LEU A O 1
ATOM 1716 N N . ALA A 1 214 ? 10.487 -3.925 10.960 1.00 97.25 214 ALA A N 1
ATOM 1717 C CA . ALA A 1 214 ? 9.417 -3.485 10.072 1.00 97.25 214 ALA A CA 1
ATOM 1718 C C . ALA A 1 214 ? 8.099 -3.289 10.839 1.00 97.25 214 ALA A C 1
ATOM 1720 O O . ALA A 1 214 ? 7.450 -2.261 10.678 1.00 97.25 214 ALA A O 1
ATOM 1721 N N . LEU A 1 215 ? 7.729 -4.219 11.722 1.00 97.00 215 LEU A N 1
ATOM 1722 C CA . LEU A 1 215 ? 6.512 -4.154 12.531 1.00 97.00 215 LEU A CA 1
ATOM 1723 C C . LEU A 1 215 ? 6.495 -2.943 13.465 1.00 97.00 215 LEU A C 1
ATOM 1725 O O . LEU A 1 215 ? 5.494 -2.223 13.519 1.00 97.00 215 LEU A O 1
ATOM 1729 N N . GLY A 1 216 ? 7.608 -2.678 14.152 1.00 96.19 216 GLY A N 1
ATOM 1730 C CA . GLY A 1 216 ? 7.761 -1.482 14.977 1.00 96.19 216 GLY A CA 1
ATOM 1731 C C . GLY A 1 216 ? 7.622 -0.199 14.157 1.00 96.19 216 GLY A C 1
ATOM 1732 O O . GLY A 1 216 ? 6.882 0.708 14.541 1.00 96.19 216 GLY A O 1
ATOM 1733 N N . PHE A 1 217 ? 8.271 -0.139 12.991 1.00 96.75 217 PHE A N 1
ATOM 1734 C CA . PHE A 1 217 ? 8.169 1.004 12.086 1.00 96.75 217 PHE A CA 1
ATOM 1735 C C . PHE A 1 217 ? 6.740 1.220 11.567 1.00 96.75 217 PHE A C 1
ATOM 1737 O O . PHE A 1 217 ? 6.213 2.326 11.693 1.00 96.75 217 PHE A O 1
ATOM 1744 N N . VAL A 1 218 ? 6.076 0.179 11.060 1.00 96.88 218 VAL A N 1
ATOM 1745 C CA . VAL A 1 218 ? 4.703 0.279 10.543 1.00 96.88 218 VAL A CA 1
ATOM 1746 C C . VAL A 1 218 ? 3.716 0.674 11.639 1.00 96.88 218 VAL A C 1
ATOM 1748 O O . VAL A 1 218 ? 2.886 1.551 11.414 1.00 96.88 218 VAL A O 1
ATOM 1751 N N . SER A 1 219 ? 3.834 0.112 12.845 1.00 96.00 219 SER A N 1
ATOM 1752 C CA . SER A 1 219 ? 2.995 0.506 13.985 1.00 96.00 219 SER A CA 1
ATOM 1753 C C . SER A 1 219 ? 3.149 1.987 14.335 1.00 96.00 219 SER A C 1
ATOM 1755 O O . SER A 1 219 ? 2.154 2.689 14.535 1.00 96.00 219 SER A O 1
ATOM 1757 N N . ARG A 1 220 ? 4.390 2.491 14.369 1.00 94.19 220 ARG A N 1
ATOM 1758 C CA . ARG A 1 220 ? 4.671 3.913 14.607 1.00 94.19 220 ARG A CA 1
ATOM 1759 C C . ARG A 1 220 ? 4.089 4.797 13.505 1.00 94.19 220 ARG A C 1
ATOM 1761 O O . ARG A 1 220 ? 3.375 5.746 13.823 1.00 94.19 220 ARG A O 1
ATOM 1768 N N . ALA A 1 221 ? 4.298 4.438 12.239 1.00 93.75 221 ALA A N 1
ATOM 1769 C CA . ALA A 1 221 ? 3.735 5.156 11.099 1.00 93.75 221 ALA A CA 1
ATOM 1770 C C . ALA A 1 221 ? 2.196 5.189 11.139 1.00 93.75 221 ALA A C 1
ATOM 1772 O O . ALA A 1 221 ? 1.596 6.250 10.978 1.00 93.75 221 ALA A O 1
ATOM 1773 N N . HIS A 1 222 ? 1.549 4.059 11.434 1.00 93.62 222 HIS A N 1
ATOM 1774 C CA . HIS A 1 222 ? 0.104 3.987 11.634 1.00 93.62 222 HIS A CA 1
ATOM 1775 C C . HIS A 1 222 ? -0.365 4.892 12.775 1.00 93.62 222 HIS A C 1
ATOM 1777 O O . HIS A 1 222 ? -1.315 5.647 12.596 1.00 93.62 222 HIS A O 1
ATOM 1783 N N . ARG A 1 223 ? 0.310 4.878 13.931 1.00 92.06 223 ARG A N 1
ATOM 1784 C CA . ARG A 1 223 ? -0.040 5.743 15.069 1.00 92.06 223 ARG A CA 1
ATOM 1785 C C . ARG A 1 223 ? 0.053 7.226 14.703 1.00 92.06 223 ARG A C 1
ATOM 1787 O O . ARG A 1 223 ? -0.861 7.978 15.031 1.00 92.06 223 ARG A O 1
ATOM 1794 N N . ALA A 1 224 ? 1.099 7.629 13.982 1.00 89.25 224 ALA A N 1
ATOM 1795 C CA . ALA A 1 224 ? 1.250 8.995 13.481 1.00 89.25 224 ALA A CA 1
ATOM 1796 C C . ALA A 1 224 ? 0.110 9.388 12.529 1.00 89.25 224 ALA A C 1
ATOM 1798 O O . ALA A 1 224 ? -0.541 10.415 12.726 1.00 89.25 224 ALA A O 1
ATOM 1799 N N . MET A 1 225 ? -0.185 8.541 11.540 1.00 88.06 225 MET A N 1
ATOM 1800 C CA . MET A 1 225 ? -1.228 8.818 10.551 1.00 88.06 225 MET A CA 1
ATOM 1801 C C . MET A 1 225 ? -2.630 8.819 11.172 1.00 88.06 225 MET A C 1
ATOM 1803 O O . MET A 1 225 ? -3.427 9.710 10.884 1.00 88.06 225 MET A O 1
ATOM 1807 N N . PHE A 1 226 ? -2.939 7.876 12.066 1.00 87.38 226 PHE A N 1
ATOM 1808 C CA . PHE A 1 226 ? -4.262 7.764 12.690 1.00 87.38 226 PHE A CA 1
ATOM 1809 C C . PHE A 1 226 ? -4.486 8.764 13.835 1.00 87.38 226 PHE A C 1
ATOM 1811 O O . PHE A 1 226 ? -5.632 9.114 14.148 1.00 87.38 226 PHE A O 1
ATOM 1818 N N . GLY A 1 227 ? -3.400 9.232 14.456 1.00 80.38 227 GLY A N 1
ATOM 1819 C CA . GLY A 1 227 ? -3.410 10.298 15.454 1.00 80.38 227 GLY A CA 1
ATOM 1820 C C . GLY A 1 227 ? -3.695 11.677 14.858 1.00 80.38 227 GLY A C 1
ATOM 1821 O O . GLY A 1 227 ? -4.223 12.542 15.557 1.00 80.38 227 GLY A O 1
ATOM 1822 N N . SER A 1 228 ? -3.415 11.875 13.566 1.00 72.94 228 SER A N 1
ATOM 1823 C CA . SER A 1 228 ? -3.733 13.125 12.880 1.00 72.94 228 SER A CA 1
ATOM 1824 C C . SER A 1 228 ? -5.250 13.365 12.818 1.00 72.94 228 SER A C 1
ATOM 1826 O O . SER A 1 228 ? -6.060 12.467 12.558 1.00 72.94 228 SER A O 1
ATOM 1828 N N . THR A 1 229 ? -5.678 14.586 13.134 1.00 57.91 229 THR A N 1
ATOM 1829 C CA . THR A 1 229 ? -7.100 14.921 13.229 1.00 57.91 229 THR A CA 1
ATOM 1830 C C . THR A 1 229 ? -7.704 15.145 11.847 1.00 57.91 229 THR A C 1
ATOM 1832 O O . THR A 1 229 ? -7.626 16.245 11.311 1.00 57.91 229 THR A O 1
ATOM 1835 N N . GLY A 1 230 ? -8.367 14.116 11.316 1.00 56.34 230 GLY A N 1
ATOM 1836 C CA . GLY A 1 230 ? -9.503 14.265 10.399 1.00 56.34 230 GLY A CA 1
ATOM 1837 C C . GLY A 1 230 ? -9.215 14.899 9.038 1.00 56.34 230 GLY A C 1
ATOM 1838 O O . GLY A 1 230 ? -10.135 15.472 8.461 1.00 56.34 230 GLY A O 1
ATOM 1839 N N . ASP A 1 231 ? -7.989 14.800 8.520 1.00 71.75 231 ASP A N 1
ATOM 1840 C CA . ASP A 1 231 ? -7.718 15.245 7.152 1.00 71.75 231 ASP A CA 1
ATOM 1841 C C . ASP A 1 231 ? -8.313 14.259 6.136 1.00 71.75 231 ASP A C 1
ATOM 1843 O O . ASP A 1 231 ? -8.047 13.053 6.179 1.00 71.75 231 ASP A O 1
ATOM 1847 N N . GLU A 1 232 ? -9.088 14.791 5.190 1.00 77.12 232 GLU A N 1
ATOM 1848 C CA . GLU A 1 232 ? -9.744 14.071 4.095 1.00 77.12 232 GLU A CA 1
ATOM 1849 C C . GLU A 1 232 ? -8.765 13.200 3.286 1.00 77.12 232 GLU A C 1
ATOM 1851 O O . GLU A 1 232 ? -9.134 12.184 2.693 1.00 77.12 232 GLU A O 1
ATOM 1856 N N . LYS A 1 233 ? -7.484 13.565 3.285 1.00 76.62 233 LYS A N 1
ATOM 1857 C CA . LYS A 1 233 ? -6.444 12.873 2.520 1.00 76.62 233 LYS A CA 1
ATOM 1858 C C . LYS A 1 233 ? -5.895 11.627 3.210 1.00 76.62 233 LYS A C 1
ATOM 1860 O O . LYS A 1 233 ? -5.310 10.767 2.557 1.00 76.62 233 LYS A O 1
ATOM 1865 N N . THR A 1 234 ? -6.121 11.480 4.513 1.00 86.50 234 THR A N 1
ATOM 1866 C CA . THR A 1 234 ? -5.648 10.317 5.288 1.00 86.50 234 THR A CA 1
ATOM 1867 C C . THR A 1 234 ? -6.528 9.079 5.100 1.00 86.50 234 THR A C 1
ATOM 1869 O O . THR A 1 234 ? -6.114 7.963 5.415 1.00 86.50 234 THR A O 1
ATOM 1872 N N . TYR A 1 235 ? -7.721 9.240 4.522 1.00 90.25 235 TYR A N 1
ATOM 1873 C CA . TYR A 1 235 ? -8.656 8.139 4.312 1.00 90.25 235 TYR A CA 1
ATOM 1874 C C . TYR A 1 235 ? -8.161 7.089 3.315 1.00 90.25 235 TYR A C 1
ATOM 1876 O O . TYR A 1 235 ? -8.433 5.910 3.522 1.00 90.25 235 TYR A O 1
ATOM 1884 N N . SER A 1 236 ? -7.408 7.468 2.275 1.00 91.00 236 SER A N 1
ATOM 1885 C CA . SER A 1 236 ? -6.840 6.482 1.341 1.00 91.00 236 SER A CA 1
ATOM 1886 C C . SER A 1 236 ? -5.772 5.616 2.021 1.00 91.00 236 SER A C 1
ATOM 1888 O O . SER A 1 236 ? -5.724 4.404 1.821 1.00 91.00 236 SER A O 1
ATOM 1890 N N . TYR A 1 237 ? -4.965 6.212 2.907 1.00 93.12 237 TYR A N 1
ATOM 1891 C CA . TYR A 1 237 ? -4.006 5.493 3.750 1.00 93.12 237 TYR A CA 1
ATOM 1892 C C . TYR A 1 237 ? -4.714 4.512 4.695 1.00 93.12 237 TYR A C 1
ATOM 1894 O O . TYR A 1 237 ? -4.325 3.342 4.780 1.00 93.12 237 TYR A O 1
ATOM 1902 N N . LEU A 1 238 ? -5.750 4.990 5.401 1.00 93.69 238 LEU A N 1
ATOM 1903 C CA . LEU A 1 238 ? -6.525 4.183 6.344 1.00 93.69 238 LEU A CA 1
ATOM 1904 C C . LEU A 1 238 ? -7.244 3.035 5.638 1.00 93.69 238 LEU A C 1
ATOM 1906 O O . LEU A 1 238 ? -7.223 1.917 6.146 1.00 93.69 238 LEU A O 1
ATOM 1910 N N . HIS A 1 239 ? -7.838 3.290 4.470 1.00 95.62 239 HIS A N 1
ATOM 1911 C CA . HIS A 1 239 ? -8.511 2.267 3.675 1.00 95.62 239 HIS A CA 1
ATOM 1912 C C . HIS A 1 239 ? -7.558 1.108 3.386 1.00 95.62 239 HIS A C 1
ATOM 1914 O O . HIS A 1 239 ? -7.848 -0.016 3.783 1.00 95.62 239 HIS A O 1
ATOM 1920 N N . VAL A 1 240 ? -6.379 1.384 2.823 1.00 97.12 240 VAL A N 1
ATOM 1921 C CA . VAL A 1 240 ? -5.342 0.371 2.558 1.00 97.12 240 VAL A CA 1
ATOM 1922 C C . VAL A 1 240 ? -4.941 -0.392 3.825 1.00 97.12 240 VAL A C 1
ATOM 1924 O O . VAL A 1 240 ? -4.868 -1.621 3.799 1.00 97.12 240 VAL A O 1
ATOM 1927 N N . ALA A 1 241 ? -4.713 0.311 4.939 1.00 97.12 241 ALA A N 1
ATOM 1928 C CA . ALA A 1 241 ? -4.315 -0.323 6.197 1.00 97.12 241 ALA A CA 1
ATOM 1929 C C . ALA A 1 241 ? -5.397 -1.262 6.743 1.00 97.12 241 ALA A C 1
ATOM 1931 O O . ALA A 1 241 ? -5.108 -2.373 7.185 1.00 97.12 241 ALA A O 1
ATOM 1932 N N . LEU A 1 242 ? -6.662 -0.854 6.661 1.00 97.81 242 LEU A N 1
ATOM 1933 C CA . LEU A 1 242 ? -7.785 -1.680 7.084 1.00 97.81 242 LEU A CA 1
ATOM 1934 C C . LEU A 1 242 ? -8.035 -2.859 6.139 1.00 97.81 242 LEU A C 1
ATOM 1936 O O . LEU A 1 242 ? -8.431 -3.916 6.620 1.00 97.81 242 LEU A O 1
ATOM 1940 N N . VAL A 1 243 ? -7.778 -2.727 4.831 1.00 98.25 243 VAL A N 1
ATOM 1941 C CA . VAL A 1 243 ? -7.830 -3.868 3.898 1.00 98.25 243 VAL A CA 1
ATOM 1942 C C . VAL A 1 243 ? -6.789 -4.912 4.294 1.00 98.25 243 VAL A C 1
ATOM 1944 O O . VAL A 1 243 ? -7.125 -6.090 4.416 1.00 98.25 243 VAL A O 1
ATOM 1947 N N . PHE A 1 244 ? -5.555 -4.484 4.577 1.00 98.00 244 PHE A N 1
ATOM 1948 C CA . PHE A 1 244 ? -4.500 -5.384 5.037 1.00 98.00 244 PHE A CA 1
ATOM 1949 C C . PHE A 1 244 ? -4.875 -6.073 6.353 1.00 98.00 244 PHE A C 1
ATOM 1951 O O . PHE A 1 244 ? -4.840 -7.299 6.439 1.00 98.00 244 PHE A O 1
ATOM 1958 N N . LEU A 1 245 ? -5.291 -5.307 7.369 1.00 97.25 245 LEU A N 1
ATOM 1959 C CA . LEU A 1 245 ? -5.699 -5.862 8.662 1.00 97.25 245 LEU A CA 1
ATOM 1960 C C . LEU A 1 245 ? -6.915 -6.783 8.540 1.00 97.25 245 LEU A C 1
ATOM 1962 O O . LEU A 1 245 ? -6.973 -7.798 9.231 1.00 97.25 245 LEU A O 1
ATOM 1966 N N . HIS A 1 246 ? -7.866 -6.476 7.656 1.00 97.31 246 HIS A N 1
ATOM 1967 C CA . HIS A 1 246 ? -9.003 -7.351 7.408 1.00 97.31 246 HIS A CA 1
ATOM 1968 C C . HIS A 1 246 ? -8.566 -8.686 6.803 1.00 97.31 246 HIS A C 1
ATOM 1970 O O . HIS A 1 246 ? -8.999 -9.728 7.292 1.00 97.31 246 HIS A O 1
ATOM 1976 N N . HIS A 1 247 ? -7.672 -8.683 5.814 1.00 96.12 247 HIS A N 1
ATOM 1977 C CA . HIS A 1 247 ? -7.120 -9.924 5.279 1.00 96.12 247 HIS A CA 1
ATOM 1978 C C . HIS A 1 247 ? -6.366 -10.708 6.362 1.00 96.12 247 HIS A C 1
ATOM 1980 O O . HIS A 1 247 ? -6.663 -11.876 6.589 1.00 96.12 247 HIS A O 1
ATOM 1986 N N . MET A 1 248 ? -5.475 -10.057 7.121 1.00 95.31 248 MET A N 1
ATOM 1987 C CA . MET A 1 248 ? -4.756 -10.724 8.215 1.00 95.31 248 MET A CA 1
ATOM 1988 C C . MET A 1 248 ? -5.703 -11.286 9.277 1.00 95.31 248 MET A C 1
ATOM 1990 O O . MET A 1 248 ? -5.446 -12.369 9.794 1.00 95.31 248 MET A O 1
ATOM 1994 N N . SER A 1 249 ? -6.828 -10.617 9.557 1.00 94.19 249 SER A N 1
ATOM 1995 C CA . SER A 1 249 ? -7.834 -11.076 10.527 1.00 94.19 249 SER A CA 1
ATOM 1996 C C . SER A 1 249 ? -8.451 -12.438 10.202 1.00 94.19 249 SER A C 1
ATOM 1998 O O . SER A 1 249 ? -8.982 -13.089 11.100 1.00 94.19 249 SER A O 1
ATOM 2000 N N . GLN A 1 250 ? -8.341 -12.888 8.949 1.00 91.94 250 GLN A N 1
ATOM 2001 C CA . GLN A 1 250 ? -8.789 -14.206 8.497 1.00 91.94 250 GLN A CA 1
ATOM 2002 C C . GLN A 1 250 ? -7.791 -15.321 8.863 1.00 91.94 250 GLN A C 1
ATOM 2004 O O . GLN A 1 250 ? -8.155 -16.492 8.855 1.00 91.94 250 GLN A O 1
ATOM 2009 N N . PHE A 1 251 ? -6.561 -14.970 9.258 1.00 91.50 251 PHE A N 1
ATOM 2010 C CA . PHE A 1 251 ? -5.497 -15.904 9.622 1.00 91.50 251 PHE A CA 1
ATOM 2011 C C . PHE A 1 251 ? -5.059 -15.674 11.078 1.00 91.50 251 PHE A C 1
ATOM 2013 O O . PHE A 1 251 ? -4.264 -14.766 11.350 1.00 91.50 251 PHE A O 1
ATOM 2020 N N . PRO A 1 252 ? -5.497 -16.508 12.043 1.00 91.06 252 PRO A N 1
ATOM 2021 C CA . PRO A 1 252 ? -5.139 -16.342 13.455 1.00 91.06 252 PRO A CA 1
ATOM 2022 C C . PRO A 1 252 ? -3.627 -16.249 13.698 1.00 91.06 252 PRO A C 1
ATOM 2024 O O . PRO A 1 252 ? -3.177 -15.402 14.469 1.00 91.06 252 PRO A O 1
ATOM 2027 N N . ASN A 1 253 ? -2.834 -17.051 12.978 1.00 91.19 253 ASN A N 1
ATOM 2028 C CA . ASN A 1 253 ? -1.372 -17.030 13.061 1.00 91.19 253 ASN A CA 1
ATOM 2029 C C . ASN A 1 253 ? -0.771 -15.711 12.551 1.00 91.19 253 ASN A C 1
ATOM 2031 O O . ASN A 1 253 ? 0.211 -15.237 13.114 1.00 91.19 253 ASN A O 1
ATOM 2035 N N . ALA A 1 254 ? -1.358 -15.081 11.526 1.00 93.25 254 ALA A N 1
ATOM 2036 C CA . ALA A 1 254 ? -0.889 -13.779 11.051 1.00 93.25 254 ALA A CA 1
ATOM 2037 C C . ALA A 1 254 ? -1.182 -12.689 12.088 1.00 93.25 254 ALA A C 1
ATOM 2039 O O . ALA A 1 254 ? -0.313 -11.878 12.410 1.00 93.25 254 ALA A O 1
ATOM 2040 N N . MET A 1 255 ? -2.379 -12.705 12.679 1.00 93.69 255 MET A N 1
ATOM 2041 C CA . MET A 1 255 ? -2.736 -11.751 13.730 1.00 93.69 255 MET A CA 1
ATOM 2042 C C . MET A 1 255 ? -1.989 -11.977 15.040 1.00 93.69 255 MET A C 1
ATOM 2044 O O . MET A 1 255 ? -1.804 -11.020 15.788 1.00 93.69 255 MET A O 1
ATOM 2048 N N . ALA A 1 256 ? -1.520 -13.193 15.321 1.00 92.50 256 ALA A N 1
ATOM 2049 C CA . ALA A 1 256 ? -0.618 -13.437 16.442 1.00 92.50 256 ALA A CA 1
ATOM 2050 C C . ALA A 1 256 ? 0.713 -12.677 16.284 1.00 92.50 256 ALA A C 1
ATOM 2052 O O . ALA A 1 256 ? 1.257 -12.208 17.282 1.00 92.50 256 ALA A O 1
ATOM 2053 N N . LEU A 1 257 ? 1.194 -12.496 15.045 1.00 93.44 257 LEU A N 1
ATOM 2054 C CA . LEU A 1 257 ? 2.432 -11.766 14.753 1.00 93.44 257 LEU A CA 1
ATOM 2055 C C . LEU A 1 257 ? 2.274 -10.247 14.883 1.00 93.44 257 LEU A C 1
ATOM 2057 O O . LEU A 1 257 ? 3.174 -9.590 15.392 1.00 93.44 257 LEU A O 1
ATOM 2061 N N . VAL A 1 258 ? 1.157 -9.677 14.413 1.00 94.31 258 VAL A N 1
ATOM 2062 C CA . VAL A 1 258 ? 1.012 -8.207 14.310 1.00 94.31 258 VAL A CA 1
ATOM 2063 C C . VAL A 1 258 ? 0.010 -7.594 15.278 1.00 94.31 258 VAL A C 1
ATOM 2065 O O . VAL A 1 258 ? 0.132 -6.423 15.632 1.00 94.31 258 VAL A O 1
ATOM 2068 N N . GLY A 1 259 ? -0.976 -8.364 15.736 1.00 93.19 259 GLY A N 1
ATOM 2069 C CA . GLY A 1 259 ? -2.148 -7.852 16.442 1.00 93.19 259 GLY A CA 1
ATOM 2070 C C . GLY A 1 259 ? -1.818 -7.109 17.734 1.00 93.19 259 GLY A C 1
ATOM 2071 O O . GLY A 1 259 ? -2.449 -6.099 18.010 1.00 93.19 259 GLY A O 1
ATOM 2072 N N . ASN A 1 260 ? -0.811 -7.539 18.502 1.00 92.12 260 ASN A N 1
ATOM 2073 C CA . ASN A 1 260 ? -0.428 -6.852 19.747 1.00 92.12 260 ASN A CA 1
ATOM 2074 C C . ASN A 1 260 ? 0.256 -5.496 19.511 1.00 92.12 260 ASN A C 1
ATOM 2076 O O . ASN A 1 260 ? 0.251 -4.654 20.401 1.00 92.12 260 ASN A O 1
ATOM 2080 N N . THR A 1 261 ? 0.858 -5.282 18.340 1.00 93.88 261 THR A N 1
ATOM 2081 C CA . THR A 1 261 ? 1.652 -4.078 18.052 1.00 93.88 261 THR A CA 1
ATOM 2082 C C . THR A 1 261 ? 0.846 -3.022 17.298 1.00 93.88 261 THR A C 1
ATOM 2084 O O . THR A 1 261 ? 1.245 -1.858 17.250 1.00 93.88 261 THR A O 1
ATOM 2087 N N . MET A 1 262 ? -0.288 -3.395 16.701 1.00 94.50 262 MET A N 1
ATOM 2088 C CA . MET A 1 262 ? -1.125 -2.470 15.938 1.00 94.50 262 MET A CA 1
ATOM 2089 C C . MET A 1 262 ? -1.816 -1.429 16.839 1.00 94.50 262 MET A C 1
ATOM 2091 O O . MET A 1 262 ? -2.280 -1.771 17.928 1.00 94.50 262 MET A O 1
ATOM 2095 N N . PRO A 1 263 ? -1.924 -0.160 16.399 1.00 94.50 263 PRO A N 1
ATOM 2096 C CA . PRO A 1 263 ? -2.487 0.933 17.197 1.00 94.50 263 PRO A CA 1
ATOM 2097 C C . PRO A 1 263 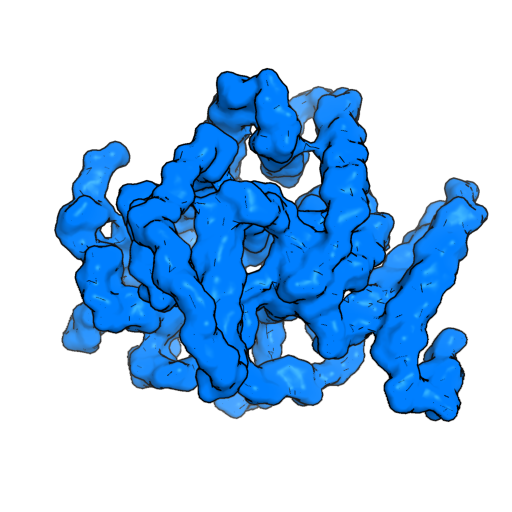? -4.029 0.918 17.189 1.00 94.50 263 PRO A C 1
ATOM 2099 O O . PRO A 1 263 ? -4.684 1.785 16.605 1.00 94.50 263 PRO A O 1
ATOM 2102 N N . TRP A 1 264 ? -4.639 -0.100 17.808 1.00 94.81 264 TRP A N 1
ATOM 2103 C CA . TRP A 1 264 ? -6.096 -0.315 17.787 1.00 94.81 264 TRP A CA 1
ATOM 2104 C C . TRP A 1 264 ? -6.897 0.840 18.379 1.00 94.81 264 TRP A C 1
ATOM 2106 O O . TRP A 1 264 ? -7.982 1.151 17.883 1.00 94.81 264 TRP A O 1
ATOM 2116 N N . ARG A 1 265 ? -6.370 1.501 19.412 1.00 92.38 265 ARG A N 1
ATOM 2117 C CA . ARG A 1 265 ? -7.005 2.663 20.042 1.00 92.38 265 ARG A CA 1
ATOM 2118 C C . ARG A 1 265 ? -7.099 3.839 19.073 1.00 92.38 265 ARG A C 1
ATOM 2120 O O . ARG A 1 265 ? -8.155 4.466 18.959 1.00 92.38 265 ARG A O 1
ATOM 2127 N N . GLU A 1 266 ? -6.023 4.125 18.348 1.00 92.31 266 GLU A N 1
ATOM 2128 C CA . GLU A 1 266 ? -5.972 5.187 17.348 1.00 92.31 266 GLU A CA 1
ATOM 2129 C C . GLU A 1 266 ? -6.846 4.839 16.135 1.00 92.31 266 GLU A C 1
ATOM 2131 O O . GLU A 1 266 ? -7.595 5.701 15.674 1.00 92.31 266 GLU A O 1
ATOM 2136 N N . ILE A 1 267 ? -6.857 3.572 15.697 1.00 94.50 267 ILE A N 1
ATOM 2137 C CA . ILE A 1 267 ? -7.783 3.073 14.663 1.00 94.50 267 ILE A CA 1
ATOM 2138 C C . ILE A 1 267 ? -9.240 3.304 15.091 1.00 94.50 267 ILE A C 1
ATOM 2140 O O . ILE A 1 267 ? -10.012 3.913 14.353 1.00 94.50 267 ILE A O 1
ATOM 2144 N N . CYS A 1 268 ? -9.627 2.878 16.299 1.00 94.69 268 CYS A N 1
ATOM 2145 C CA . CYS A 1 268 ? -10.989 3.064 16.809 1.00 94.69 268 CYS A CA 1
ATOM 2146 C C . CYS A 1 268 ? -11.351 4.544 16.935 1.00 94.69 268 CYS A C 1
ATOM 2148 O O . CYS A 1 268 ? -12.463 4.946 16.597 1.00 94.69 268 CYS A O 1
ATOM 2150 N N . SER A 1 269 ? -10.416 5.368 17.409 1.00 92.75 269 SER A N 1
ATOM 2151 C CA . SER A 1 269 ? -10.605 6.815 17.513 1.00 92.75 269 SER A CA 1
ATOM 2152 C C . SER A 1 269 ? -10.841 7.443 16.143 1.00 92.75 269 SER A C 1
ATOM 2154 O O . SER A 1 269 ? -11.736 8.276 16.006 1.00 92.75 269 SER A O 1
ATOM 2156 N N . PHE A 1 270 ? -10.095 7.014 15.123 1.00 92.81 270 PHE A N 1
ATOM 2157 C CA . PHE A 1 270 ? -10.291 7.459 13.751 1.00 92.81 270 PHE A CA 1
ATOM 2158 C C . PHE A 1 270 ? -11.665 7.041 13.225 1.00 92.81 270 PHE A C 1
ATOM 2160 O O . PHE A 1 270 ? -12.443 7.903 12.824 1.00 92.81 270 PHE A O 1
ATOM 2167 N N . LEU A 1 271 ? -12.002 5.750 13.302 1.00 94.81 271 LEU A N 1
ATOM 2168 C CA . LEU A 1 271 ? -13.293 5.228 12.845 1.00 94.81 271 LEU A CA 1
ATOM 2169 C C . LEU A 1 271 ? -14.468 5.934 13.532 1.00 94.81 271 LEU A C 1
ATOM 2171 O O . LEU A 1 271 ? -15.437 6.300 12.877 1.00 94.81 271 LEU A O 1
ATOM 2175 N N . ASN A 1 272 ? -14.370 6.211 14.834 1.00 94.69 272 ASN A N 1
ATOM 2176 C CA . ASN A 1 272 ? -15.398 6.944 15.576 1.00 94.69 272 ASN A CA 1
ATOM 2177 C C . ASN A 1 272 ? -15.551 8.406 15.132 1.00 94.69 272 ASN A C 1
ATOM 2179 O O . ASN A 1 272 ? -16.660 8.935 15.176 1.00 94.69 272 ASN A O 1
ATOM 2183 N N . ARG A 1 273 ? -14.472 9.073 14.701 1.00 92.38 273 ARG A N 1
ATOM 2184 C CA . ARG A 1 273 ? -14.580 10.398 14.067 1.00 92.38 273 ARG A CA 1
ATOM 2185 C C . ARG A 1 273 ? -15.274 10.282 12.714 1.00 92.38 273 ARG A C 1
ATOM 2187 O O . ARG A 1 273 ? -16.199 11.038 12.445 1.00 92.38 273 ARG A O 1
ATOM 2194 N N . THR A 1 274 ? -14.896 9.295 11.904 1.00 92.25 274 THR A N 1
ATOM 2195 C CA . THR A 1 274 ? -15.525 9.026 10.603 1.00 92.25 274 THR A CA 1
ATOM 2196 C C . THR A 1 274 ? -17.015 8.704 10.735 1.00 92.25 274 THR A C 1
ATOM 2198 O O . THR A 1 274 ? -17.809 9.167 9.919 1.00 92.25 274 THR A O 1
ATOM 2201 N N . MET A 1 275 ? -17.423 8.000 11.798 1.00 92.94 275 MET A N 1
ATOM 2202 C CA . MET A 1 275 ? -18.830 7.692 12.091 1.00 92.94 275 MET A CA 1
ATOM 2203 C C . MET A 1 275 ? -19.713 8.943 12.201 1.00 92.94 275 MET A C 1
ATOM 2205 O O . MET A 1 275 ? -20.895 8.868 11.878 1.00 92.94 275 MET A O 1
ATOM 2209 N N . GLN A 1 276 ? -19.161 10.099 12.592 1.00 90.31 276 GLN A N 1
ATOM 2210 C CA . GLN A 1 276 ? -19.909 11.366 12.675 1.00 90.31 276 GLN A CA 1
ATOM 2211 C C . GLN A 1 276 ? -20.413 11.851 11.309 1.00 90.31 276 GLN A C 1
ATOM 2213 O O . GLN A 1 276 ? -21.340 12.649 11.237 1.00 90.31 276 GLN A O 1
ATOM 2218 N N . SER A 1 277 ? -19.795 11.374 10.230 1.00 88.81 277 SER A N 1
ATOM 2219 C CA . SER A 1 277 ? -20.128 11.685 8.838 1.00 88.81 277 SER A CA 1
ATOM 2220 C C . SER A 1 277 ? -20.558 10.428 8.066 1.00 88.81 277 SER A C 1
ATOM 2222 O O . SER A 1 277 ? -20.441 10.363 6.842 1.00 88.81 277 SER A O 1
ATOM 2224 N N . CYS A 1 278 ? -21.025 9.397 8.780 1.00 88.94 278 CYS A N 1
ATOM 2225 C CA . CYS A 1 278 ? -21.511 8.165 8.171 1.00 88.94 278 CYS A CA 1
ATOM 2226 C C . CYS A 1 278 ? -22.759 8.444 7.324 1.00 88.94 278 CYS A C 1
ATOM 2228 O O . CYS A 1 278 ? -23.749 8.984 7.818 1.00 88.94 278 CYS A O 1
ATOM 2230 N N . SER A 1 279 ? -22.718 8.048 6.050 1.00 84.69 279 SER A N 1
ATOM 2231 C CA . SER A 1 279 ? -23.836 8.250 5.125 1.00 84.69 279 SER A CA 1
ATOM 2232 C C . SER A 1 279 ? -25.016 7.314 5.408 1.00 84.69 279 SER A C 1
ATOM 2234 O O . SER A 1 279 ? -26.173 7.695 5.239 1.00 84.69 279 SER A O 1
ATOM 2236 N N . SER A 1 280 ? -24.734 6.076 5.824 1.00 90.31 280 SER A N 1
ATOM 2237 C CA . SER A 1 280 ? -25.738 5.053 6.113 1.00 90.31 280 SER A CA 1
ATOM 2238 C C . SER A 1 280 ? -25.148 3.930 6.964 1.00 90.31 280 SER A C 1
ATOM 2240 O O . SER A 1 280 ? -24.248 3.211 6.526 1.00 90.31 280 SER A O 1
ATOM 2242 N N . VAL A 1 281 ? -25.714 3.723 8.157 1.00 91.19 281 VAL A N 1
ATOM 2243 C CA . VAL A 1 281 ? -25.328 2.612 9.047 1.00 91.19 281 VAL A CA 1
ATOM 2244 C C . VAL A 1 281 ? -25.626 1.256 8.396 1.00 91.19 281 VAL A C 1
ATOM 2246 O O . VAL A 1 281 ? -24.811 0.343 8.448 1.00 91.19 281 VAL A O 1
ATOM 2249 N N . GLN A 1 282 ? -26.752 1.143 7.688 1.00 91.44 282 GLN A N 1
ATOM 2250 C CA . GLN A 1 282 ? -27.118 -0.082 6.968 1.00 91.44 282 GLN A CA 1
ATOM 2251 C C . GLN A 1 282 ? -26.070 -0.456 5.912 1.00 91.44 282 GLN A C 1
ATOM 2253 O O . GLN A 1 282 ? -25.766 -1.630 5.735 1.00 91.44 282 GLN A O 1
ATOM 2258 N N . LYS A 1 283 ? -25.485 0.543 5.238 1.00 90.44 283 LYS A N 1
ATOM 2259 C CA . LYS A 1 283 ? -24.451 0.329 4.220 1.00 90.44 283 LYS A CA 1
ATOM 2260 C C . LYS A 1 283 ? -23.157 -0.214 4.830 1.00 90.44 283 LYS A C 1
ATOM 2262 O O . LYS A 1 283 ? -22.585 -1.149 4.285 1.00 90.44 283 LYS A O 1
ATOM 2267 N N . ILE A 1 284 ? -22.709 0.341 5.958 1.00 93.50 284 ILE A N 1
ATOM 2268 C CA . ILE A 1 284 ? -21.464 -0.098 6.617 1.00 93.50 284 ILE A CA 1
ATOM 2269 C C . ILE A 1 284 ? -21.621 -1.427 7.372 1.00 93.50 284 ILE A C 1
ATOM 2271 O O . ILE A 1 284 ? -20.627 -2.092 7.646 1.00 93.50 284 ILE A O 1
ATOM 2275 N N . GLU A 1 285 ? -22.851 -1.818 7.715 1.00 93.00 285 GLU A N 1
ATOM 2276 C CA . GLU A 1 285 ? -23.156 -3.109 8.342 1.00 93.00 285 GLU A CA 1
ATOM 2277 C C . GLU A 1 285 ? -23.495 -4.222 7.338 1.00 93.00 285 GLU A C 1
ATOM 2279 O O . GLU A 1 285 ? -23.614 -5.379 7.745 1.00 93.00 285 GLU A O 1
ATOM 2284 N N . SER A 1 286 ? -23.645 -3.888 6.052 1.00 92.62 286 SER A N 1
ATOM 2285 C CA . SER A 1 286 ? -23.911 -4.854 4.982 1.00 92.62 286 SER A CA 1
ATOM 2286 C C . SER A 1 286 ? -22.741 -5.820 4.777 1.00 92.62 286 SER A C 1
ATOM 2288 O O . SER A 1 286 ? -21.584 -5.508 5.072 1.00 92.62 286 SER A O 1
ATOM 2290 N N . ASP A 1 287 ? -23.019 -6.994 4.213 1.00 90.75 287 ASP A N 1
ATOM 2291 C CA . ASP A 1 287 ? -21.967 -7.914 3.782 1.00 90.75 287 ASP A CA 1
ATOM 2292 C C . ASP A 1 287 ? -21.315 -7.499 2.451 1.00 90.75 287 ASP A C 1
ATOM 2294 O O . ASP A 1 287 ? -20.169 -7.887 2.205 1.00 90.75 287 ASP A O 1
ATOM 2298 N N . ASP A 1 288 ? -21.990 -6.663 1.658 1.00 90.38 288 ASP A N 1
ATOM 2299 C CA . ASP A 1 288 ? -21.517 -6.181 0.356 1.00 90.38 288 ASP A CA 1
ATOM 2300 C C . ASP A 1 288 ? -20.528 -5.014 0.476 1.00 90.38 288 ASP A C 1
ATOM 2302 O O . ASP A 1 288 ? -20.656 -4.159 1.356 1.00 90.38 288 ASP A O 1
ATOM 2306 N N . LEU A 1 289 ? -19.576 -4.933 -0.464 1.00 91.06 289 LEU A N 1
ATOM 2307 C CA . LEU A 1 289 ? -18.623 -3.823 -0.541 1.00 91.06 289 LEU A CA 1
ATOM 2308 C C . LEU A 1 289 ? -19.365 -2.480 -0.748 1.00 91.06 289 LEU A C 1
ATOM 2310 O O . LEU A 1 289 ? -20.073 -2.317 -1.753 1.00 91.06 289 LEU A O 1
ATOM 2314 N N . PRO A 1 290 ? -19.169 -1.480 0.137 1.00 90.44 290 PRO A N 1
ATOM 2315 C CA . PRO A 1 290 ? -19.811 -0.178 0.008 1.00 90.44 290 PRO A CA 1
ATOM 2316 C C . PRO A 1 290 ? -19.402 0.559 -1.273 1.00 90.44 290 PRO A C 1
ATOM 2318 O O . PRO A 1 290 ? -18.228 0.868 -1.489 1.00 90.44 290 PRO A O 1
ATOM 2321 N N . HIS A 1 291 ? -20.396 0.930 -2.078 1.00 84.19 291 HIS A N 1
ATOM 2322 C CA . HIS A 1 291 ? -20.232 1.754 -3.278 1.00 84.19 291 HIS A CA 1
ATOM 2323 C C . HIS A 1 291 ? -21.451 2.665 -3.489 1.00 84.19 291 HIS A C 1
ATOM 2325 O O . HIS A 1 291 ? -22.502 2.473 -2.868 1.00 84.19 291 HIS A O 1
ATOM 2331 N N . SER A 1 292 ? -21.314 3.719 -4.293 1.00 73.19 292 SER A N 1
ATOM 2332 C CA . SER A 1 292 ? -22.439 4.593 -4.640 1.00 73.19 292 SER A CA 1
ATOM 2333 C C . SER A 1 292 ? -23.392 3.914 -5.632 1.00 73.19 292 SER A C 1
ATOM 2335 O O . SER A 1 292 ? -22.985 3.568 -6.731 1.00 73.19 292 SER A O 1
ATOM 2337 N N . VAL A 1 293 ? -24.685 3.797 -5.304 1.00 65.56 293 VAL A N 1
ATOM 2338 C CA . VAL A 1 293 ? -25.703 3.219 -6.216 1.00 65.56 293 VAL A CA 1
ATOM 2339 C C . VAL A 1 293 ? -25.980 4.132 -7.422 1.00 65.56 293 VAL A C 1
ATOM 2341 O O . VAL A 1 293 ? -26.319 3.666 -8.502 1.00 65.56 293 VAL A O 1
ATOM 2344 N N . SER A 1 294 ? -25.819 5.451 -7.259 1.00 61.38 294 SER A N 1
ATOM 2345 C CA . SER A 1 294 ? -26.124 6.456 -8.294 1.00 61.38 294 SER A CA 1
ATOM 2346 C C . SER A 1 294 ? -25.028 6.640 -9.345 1.00 61.38 294 SER A C 1
ATOM 2348 O O . SER A 1 294 ? -25.240 7.320 -10.348 1.00 61.38 294 SER A O 1
ATOM 2350 N N . ARG A 1 295 ? -23.839 6.082 -9.107 1.00 60.47 295 ARG A N 1
ATOM 2351 C CA . ARG A 1 295 ? -22.700 6.139 -10.021 1.00 60.47 295 ARG A CA 1
ATOM 2352 C C . ARG A 1 295 ? -22.309 4.694 -10.239 1.00 60.47 295 ARG A C 1
ATOM 2354 O O . ARG A 1 295 ? -21.799 4.114 -9.293 1.00 60.47 295 ARG A O 1
ATOM 2361 N N . ASP A 1 296 ? -22.583 4.126 -11.417 1.00 62.34 296 ASP A N 1
ATOM 2362 C CA . ASP A 1 296 ? -22.141 2.770 -11.787 1.00 62.34 296 ASP A CA 1
ATOM 2363 C C . ASP A 1 296 ? -20.809 2.449 -11.104 1.00 62.34 296 ASP A C 1
ATOM 2365 O O . ASP A 1 296 ? -19.870 3.217 -11.305 1.00 62.34 296 ASP A O 1
ATOM 2369 N N . ALA A 1 297 ? -20.761 1.418 -10.254 1.00 64.62 297 ALA A N 1
ATOM 2370 C CA . ALA A 1 297 ? -19.650 1.152 -9.338 1.00 64.62 297 ALA A CA 1
ATOM 2371 C C . ALA A 1 297 ? -18.278 1.416 -9.993 1.00 64.62 297 ALA A C 1
ATOM 2373 O O . ALA A 1 297 ? -17.867 0.689 -10.900 1.00 64.62 297 ALA A O 1
ATOM 2374 N N . ARG A 1 298 ? -17.595 2.495 -9.578 1.00 77.38 298 ARG A N 1
ATOM 2375 C CA . ARG A 1 298 ? -16.269 2.868 -10.095 1.00 77.38 298 ARG A CA 1
ATOM 2376 C C . ARG A 1 298 ? -15.224 2.615 -9.019 1.00 77.38 298 ARG A C 1
ATOM 2378 O O . ARG A 1 298 ? -15.402 3.112 -7.906 1.00 77.38 298 ARG A O 1
ATOM 2385 N N . PRO A 1 299 ? -14.120 1.922 -9.330 1.00 86.44 299 PRO A N 1
ATOM 2386 C CA . PRO A 1 299 ? -13.047 1.785 -8.364 1.00 86.44 299 PRO A CA 1
ATOM 2387 C C . PRO A 1 299 ? -12.378 3.123 -8.050 1.00 86.44 299 PRO A C 1
ATOM 2389 O O . PRO A 1 299 ? -12.272 4.012 -8.902 1.00 86.44 299 PRO A O 1
ATOM 2392 N N . LEU A 1 300 ? -11.904 3.235 -6.816 1.00 88.06 300 LEU A N 1
ATOM 2393 C CA . LEU A 1 300 ? -11.047 4.317 -6.353 1.00 88.06 300 LEU A CA 1
ATOM 2394 C C . LEU A 1 300 ? -9.625 4.147 -6.928 1.00 88.06 300 LEU A C 1
ATOM 2396 O O . LEU A 1 300 ? -9.247 3.034 -7.301 1.00 88.06 300 LEU A O 1
ATOM 2400 N N . PRO A 1 301 ? -8.795 5.205 -6.986 1.00 88.44 301 PRO A N 1
ATOM 2401 C CA . PRO A 1 301 ? -7.397 5.090 -7.408 1.00 88.44 301 PRO A CA 1
ATOM 2402 C C . PRO A 1 301 ? -6.626 4.018 -6.628 1.00 88.44 301 PRO A C 1
ATOM 2404 O O . PRO A 1 301 ? -5.927 3.193 -7.216 1.00 88.44 301 PRO A O 1
ATOM 2407 N N . GLU A 1 302 ? -6.818 3.968 -5.310 1.00 91.12 302 GLU A N 1
ATOM 2408 C CA . GLU A 1 302 ? -6.209 2.956 -4.457 1.00 91.12 302 GLU A CA 1
ATOM 2409 C C . GLU A 1 302 ? -6.726 1.543 -4.737 1.00 91.12 302 GLU A C 1
ATOM 2411 O O . GLU A 1 302 ? -5.992 0.593 -4.492 1.00 91.12 302 GLU A O 1
ATOM 2416 N N . ASP A 1 303 ? -7.916 1.367 -5.323 1.00 92.12 303 ASP A N 1
ATOM 2417 C CA . ASP A 1 303 ? -8.381 0.032 -5.699 1.00 92.12 303 ASP A CA 1
ATOM 2418 C C . ASP A 1 303 ? -7.532 -0.559 -6.825 1.00 92.12 303 ASP A C 1
ATOM 2420 O O . ASP A 1 303 ? -7.171 -1.736 -6.791 1.00 92.12 303 ASP A O 1
ATOM 2424 N N . PHE A 1 304 ? -7.144 0.268 -7.801 1.00 89.75 304 PHE A N 1
ATOM 2425 C CA . PHE A 1 304 ? -6.188 -0.136 -8.834 1.00 89.75 304 PHE A CA 1
ATOM 2426 C C . PHE A 1 304 ? -4.797 -0.397 -8.241 1.00 89.75 304 PHE A C 1
ATOM 2428 O O . PHE A 1 304 ? -4.110 -1.344 -8.639 1.00 89.75 304 PHE A O 1
ATOM 2435 N N . ALA A 1 305 ? -4.385 0.409 -7.258 1.00 92.94 305 ALA A N 1
ATOM 2436 C CA . ALA A 1 305 ? -3.112 0.225 -6.569 1.00 92.94 305 ALA A CA 1
ATOM 2437 C C . ALA A 1 305 ? -3.080 -1.070 -5.736 1.00 92.94 305 ALA A C 1
ATOM 2439 O O . ALA A 1 305 ? -2.061 -1.761 -5.731 1.00 92.94 305 ALA A O 1
ATOM 2440 N N . LEU A 1 306 ? -4.194 -1.441 -5.104 1.00 95.44 306 LEU A N 1
ATOM 2441 C CA . LEU A 1 306 ? -4.354 -2.628 -4.263 1.00 95.44 306 LEU A CA 1
ATOM 2442 C C . LEU A 1 306 ? -4.505 -3.923 -5.062 1.00 95.44 306 LEU A C 1
ATOM 2444 O O . LEU A 1 306 ? -4.008 -4.969 -4.637 1.00 95.44 306 LEU A O 1
ATOM 2448 N N . ARG A 1 307 ? -5.189 -3.877 -6.210 1.00 92.75 307 ARG A N 1
ATOM 2449 C CA . ARG A 1 307 ? -5.486 -5.066 -7.018 1.00 92.75 307 ARG A CA 1
ATOM 2450 C C . ARG A 1 307 ? -4.212 -5.838 -7.367 1.00 92.75 307 ARG A C 1
ATOM 2452 O O . ARG A 1 307 ? -3.236 -5.253 -7.845 1.00 92.75 307 ARG A O 1
ATOM 2459 N N . GLY A 1 308 ? -4.256 -7.153 -7.153 1.00 93.19 308 GLY A N 1
ATOM 2460 C CA . GLY A 1 308 ? -3.181 -8.092 -7.484 1.00 93.19 308 GLY A CA 1
ATOM 2461 C C . GLY A 1 308 ? -2.185 -8.369 -6.358 1.00 93.19 308 GLY A C 1
ATOM 2462 O O . GLY A 1 308 ? -1.442 -9.348 -6.451 1.00 93.19 308 GLY A O 1
ATOM 2463 N N . LEU A 1 309 ? -2.176 -7.552 -5.297 1.00 96.56 309 LEU A N 1
ATOM 2464 C CA . LEU A 1 309 ? -1.416 -7.841 -4.080 1.00 96.56 309 LEU A CA 1
ATOM 2465 C C . LEU A 1 309 ? -1.942 -9.121 -3.420 1.00 96.56 309 LEU A C 1
ATOM 2467 O O . LEU A 1 309 ? -3.141 -9.392 -3.425 1.00 96.56 309 LEU A O 1
ATOM 2471 N N . LEU A 1 310 ? -1.043 -9.894 -2.810 1.00 94.38 310 LEU A N 1
ATOM 2472 C CA . LEU A 1 310 ? -1.384 -11.190 -2.205 1.00 94.38 310 LEU A CA 1
ATOM 2473 C C . LEU A 1 310 ? -2.491 -11.112 -1.140 1.00 94.38 310 LEU A C 1
ATOM 2475 O O . LEU A 1 310 ? -3.223 -12.073 -0.947 1.00 94.38 310 LEU A O 1
ATOM 2479 N N . TRP A 1 311 ? -2.626 -9.966 -0.474 1.00 94.25 311 TRP A N 1
ATOM 2480 C CA . TRP A 1 311 ? -3.583 -9.732 0.607 1.00 94.25 311 TRP A CA 1
ATOM 2481 C C . TRP A 1 311 ? -4.875 -9.031 0.151 1.00 94.25 311 TRP A C 1
ATOM 2483 O O . TRP A 1 311 ? -5.638 -8.539 0.978 1.00 94.25 311 TRP A O 1
ATOM 2493 N N . THR A 1 312 ? -5.133 -8.964 -1.161 1.00 94.62 312 THR A N 1
ATOM 2494 C CA . THR A 1 312 ? -6.344 -8.334 -1.724 1.00 94.62 312 THR A CA 1
ATOM 2495 C C . THR A 1 312 ? -7.123 -9.234 -2.683 1.00 94.62 312 THR A C 1
ATOM 2497 O O . THR A 1 312 ? -8.128 -8.789 -3.234 1.00 94.62 312 THR A O 1
ATOM 2500 N N . GLU A 1 313 ? -6.709 -10.497 -2.867 1.00 85.75 313 GLU A N 1
ATOM 2501 C CA . GLU A 1 313 ? -7.329 -11.425 -3.831 1.00 85.75 313 GLU A CA 1
ATOM 2502 C C . GLU A 1 313 ? -8.836 -11.620 -3.587 1.00 85.75 313 GLU A C 1
ATOM 2504 O O . GLU A 1 313 ? -9.604 -11.631 -4.542 1.00 85.75 313 GLU A O 1
ATOM 2509 N N . THR A 1 314 ? -9.262 -11.702 -2.324 1.00 88.19 314 THR A N 1
ATOM 2510 C CA . THR A 1 314 ? -10.664 -11.929 -1.919 1.00 88.19 314 THR A CA 1
ATOM 2511 C C . THR A 1 314 ? -11.390 -10.653 -1.481 1.00 88.19 314 THR A C 1
ATOM 2513 O O . THR A 1 314 ? -12.493 -10.712 -0.939 1.00 88.19 314 THR A O 1
ATOM 2516 N N . TYR A 1 315 ? -10.769 -9.484 -1.666 1.00 93.62 315 TYR A N 1
ATOM 2517 C CA . TYR A 1 315 ? -11.296 -8.227 -1.135 1.00 93.62 315 TYR A CA 1
ATOM 2518 C C . TYR A 1 315 ? -12.406 -7.616 -2.005 1.00 93.62 315 TYR A C 1
ATOM 2520 O O . TYR A 1 315 ? -13.360 -7.040 -1.479 1.00 93.62 315 TYR A O 1
ATOM 2528 N N . TYR A 1 316 ? -12.285 -7.725 -3.328 1.00 92.00 316 TYR A N 1
ATOM 2529 C CA . TYR A 1 316 ? -13.221 -7.123 -4.276 1.00 92.00 316 TYR A CA 1
ATOM 2530 C C . TYR A 1 316 ? -14.260 -8.140 -4.763 1.00 92.00 316 TYR A C 1
ATOM 2532 O O . TYR A 1 316 ? -13.894 -9.291 -4.993 1.00 92.00 316 TYR A O 1
ATOM 2540 N N . PRO A 1 317 ? -15.524 -7.726 -4.982 1.00 89.38 317 PRO A N 1
ATOM 2541 C CA . PRO A 1 317 ? -16.502 -8.550 -5.681 1.00 89.38 317 PRO A CA 1
ATOM 2542 C C . PRO A 1 317 ? -16.037 -8.930 -7.089 1.00 89.38 317 PRO A C 1
ATOM 2544 O O . PRO A 1 317 ? -15.297 -8.177 -7.738 1.00 89.38 317 PRO A O 1
ATOM 2547 N N . ASP A 1 318 ? -16.557 -10.048 -7.593 1.00 83.12 318 ASP A N 1
ATOM 2548 C CA . ASP A 1 318 ? -16.421 -10.400 -9.003 1.00 83.12 318 ASP A CA 1
ATOM 2549 C C . ASP A 1 318 ? -16.943 -9.255 -9.882 1.00 83.12 318 ASP A C 1
ATOM 2551 O O . ASP A 1 318 ? -17.873 -8.529 -9.524 1.00 83.12 318 ASP A O 1
ATOM 2555 N N . GLU A 1 319 ? -16.315 -9.058 -11.038 1.00 83.12 319 GLU A N 1
ATOM 2556 C CA . GLU A 1 319 ? -16.651 -7.994 -11.991 1.00 83.12 319 GLU A CA 1
ATOM 2557 C C . GLU A 1 319 ? -16.440 -6.543 -11.504 1.00 83.12 319 GLU A C 1
ATOM 2559 O O . GLU A 1 319 ? -16.712 -5.606 -12.264 1.00 83.12 319 GLU A O 1
ATOM 2564 N N . TRP A 1 320 ? -15.887 -6.313 -10.300 1.00 86.25 320 TRP A N 1
ATOM 2565 C CA . TRP A 1 320 ? -15.620 -4.961 -9.770 1.00 86.25 320 TRP A CA 1
ATOM 2566 C C . TRP A 1 320 ? -14.791 -4.094 -10.731 1.00 86.25 320 TRP A C 1
ATOM 2568 O O . TRP A 1 320 ? -14.988 -2.883 -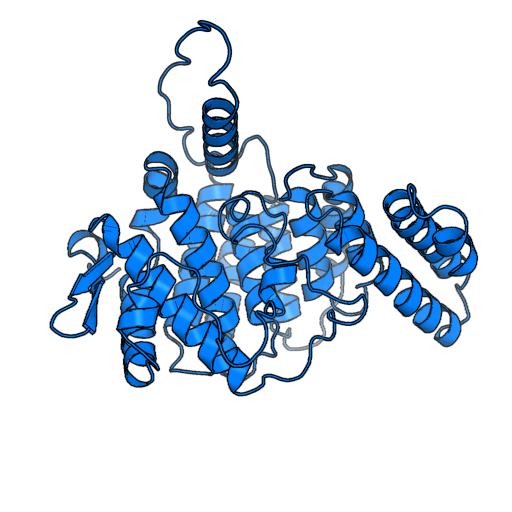10.834 1.00 86.25 320 TRP A O 1
ATOM 2578 N N . PHE A 1 321 ? -13.889 -4.730 -11.485 1.00 84.88 321 PHE A N 1
ATOM 2579 C CA . PHE A 1 321 ? -13.018 -4.060 -12.448 1.00 84.88 321 PHE A CA 1
ATOM 2580 C C . PHE A 1 321 ? -13.451 -4.198 -13.919 1.00 84.88 321 PHE A C 1
ATOM 2582 O O . PHE A 1 321 ? -12.757 -3.697 -14.803 1.00 84.88 321 PHE A O 1
ATOM 2589 N N . SER A 1 322 ? -14.577 -4.852 -14.211 1.00 76.75 322 SER A N 1
ATOM 2590 C CA . SER A 1 322 ? -14.929 -5.252 -15.584 1.00 76.75 322 SER A CA 1
ATOM 2591 C C . SER A 1 322 ? -15.580 -4.153 -16.420 1.00 76.75 322 SER A C 1
ATOM 2593 O O . SER A 1 322 ? -15.468 -4.151 -17.643 1.00 76.75 322 SER A O 1
ATOM 2595 N N . LYS A 1 323 ? -16.235 -3.170 -15.789 1.00 65.19 323 LYS A N 1
ATOM 2596 C CA . LYS A 1 323 ? -16.937 -2.069 -16.488 1.00 65.19 323 LYS A CA 1
ATOM 2597 C C . LYS A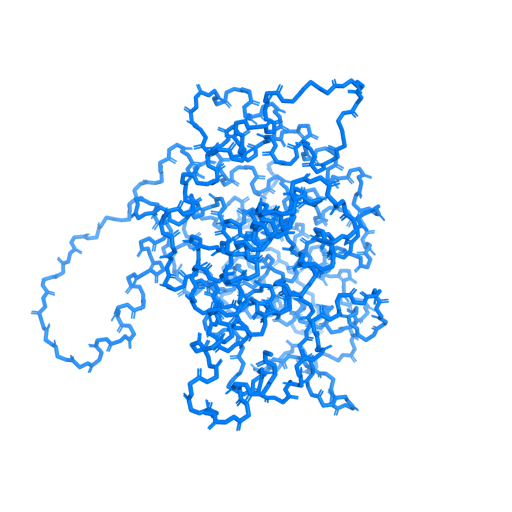 1 323 ? -16.038 -0.872 -16.821 1.00 65.19 323 LYS A C 1
ATOM 2599 O O . LYS A 1 323 ? -16.510 0.249 -17.008 1.00 65.19 323 LYS A O 1
ATOM 2604 N N . ILE A 1 324 ? -14.730 -1.088 -16.860 1.00 64.00 324 ILE A N 1
ATOM 2605 C CA . ILE A 1 324 ? -13.736 -0.020 -16.844 1.00 64.00 324 ILE A CA 1
ATOM 2606 C C . ILE A 1 324 ? -13.181 0.198 -18.249 1.00 64.00 324 ILE A C 1
ATOM 2608 O O . ILE A 1 324 ? -12.495 -0.654 -18.808 1.00 64.00 324 ILE A O 1
ATOM 2612 N N . GLY A 1 325 ? -13.473 1.365 -18.829 1.00 56.44 325 GLY A N 1
ATOM 2613 C CA . GLY A 1 325 ? -12.846 1.807 -20.076 1.00 56.44 325 GLY A CA 1
ATOM 2614 C C . GLY A 1 325 ? -11.349 2.097 -19.891 1.00 56.44 325 GLY A C 1
ATOM 2615 O O . GLY A 1 325 ? -10.898 2.400 -18.792 1.00 56.44 325 GLY A O 1
ATOM 2616 N N . ALA A 1 326 ? -10.571 2.058 -20.975 1.00 46.66 326 ALA A N 1
ATOM 2617 C CA . ALA A 1 326 ? -9.102 2.156 -20.948 1.00 46.66 326 ALA A CA 1
ATOM 2618 C C . ALA A 1 326 ? -8.511 3.452 -20.328 1.00 46.66 326 ALA A C 1
ATOM 2620 O O . ALA A 1 326 ? -7.300 3.528 -20.142 1.00 46.66 326 ALA A O 1
ATOM 2621 N N . ASP A 1 327 ? -9.333 4.457 -20.002 1.00 48.44 327 ASP A N 1
ATOM 2622 C CA . ASP A 1 327 ? -8.915 5.810 -19.595 1.00 48.44 327 ASP A CA 1
ATOM 2623 C C . ASP A 1 327 ? -9.212 6.147 -18.112 1.00 48.44 327 ASP A C 1
ATOM 2625 O O . ASP A 1 327 ? -9.197 7.308 -17.701 1.00 48.44 327 ASP A O 1
ATOM 2629 N N . THR A 1 328 ? -9.505 5.151 -17.270 1.00 50.41 328 THR A N 1
ATOM 2630 C CA . THR A 1 328 ? -9.849 5.371 -15.847 1.00 50.41 328 THR A CA 1
ATOM 2631 C C . THR A 1 328 ? -8.652 5.512 -14.913 1.00 50.41 328 THR A C 1
ATOM 2633 O O . THR A 1 328 ? -8.847 5.748 -13.726 1.00 50.41 328 THR A O 1
ATOM 2636 N N . ASN A 1 329 ? -7.419 5.415 -15.419 1.00 48.47 329 ASN A N 1
ATOM 2637 C CA . ASN A 1 329 ? -6.212 5.559 -14.596 1.00 48.47 329 ASN A CA 1
ATOM 2638 C C . ASN A 1 329 ? -5.867 7.025 -14.271 1.00 48.47 329 ASN A C 1
ATOM 2640 O O . ASN A 1 329 ? -4.756 7.335 -13.841 1.00 48.47 329 ASN A O 1
ATOM 2644 N N . LYS A 1 330 ? -6.796 7.958 -14.514 1.00 49.19 330 LYS A N 1
ATOM 2645 C CA . LYS A 1 330 ? -6.623 9.357 -14.133 1.00 49.19 330 LYS A CA 1
ATOM 2646 C C . LYS A 1 330 ? -6.768 9.445 -12.619 1.00 49.19 330 LYS A C 1
ATOM 2648 O O . LYS A 1 330 ? -7.879 9.528 -12.103 1.00 49.19 330 LYS A O 1
ATOM 2653 N N . THR A 1 331 ? -5.626 9.464 -11.935 1.00 51.69 331 THR A N 1
ATOM 2654 C CA . THR A 1 331 ? -5.439 10.016 -10.588 1.00 51.69 331 THR A CA 1
ATOM 2655 C C . THR A 1 331 ? -5.886 11.482 -10.605 1.00 51.69 331 THR A C 1
ATOM 2657 O O . THR A 1 331 ? -5.091 12.410 -10.754 1.00 51.69 331 THR A O 1
ATOM 2660 N N . GLY A 1 332 ? -7.200 11.692 -10.610 1.00 54.06 332 GLY A N 1
ATOM 2661 C CA . GLY A 1 332 ? -7.811 13.007 -10.533 1.00 54.06 332 GLY A CA 1
ATOM 2662 C C . GLY A 1 332 ? -7.622 13.603 -9.143 1.00 54.06 332 GLY A C 1
ATOM 2663 O O . GLY A 1 332 ? -7.199 12.929 -8.206 1.00 54.06 332 GLY A O 1
ATOM 2664 N N . ARG A 1 333 ? -7.960 14.887 -9.001 1.00 64.31 333 ARG A N 1
ATOM 2665 C CA . ARG A 1 333 ? -8.063 15.517 -7.679 1.00 64.31 333 ARG A CA 1
ATOM 2666 C C . ARG A 1 333 ? -9.073 14.757 -6.818 1.00 64.31 333 ARG A C 1
ATOM 2668 O O . ARG A 1 333 ? -10.057 14.254 -7.365 1.00 64.31 333 ARG A O 1
ATOM 2675 N N . LEU A 1 334 ? -8.863 14.758 -5.498 1.00 70.88 334 LEU A N 1
ATOM 2676 C CA . LEU A 1 334 ? -9.874 14.337 -4.530 1.00 70.88 334 LEU A CA 1
ATOM 2677 C C . LEU A 1 334 ? -11.224 14.937 -4.915 1.00 70.88 334 LEU A C 1
ATOM 2679 O O . LEU A 1 334 ? -11.346 16.146 -5.130 1.00 70.88 334 LEU A O 1
ATOM 2683 N N . THR A 1 335 ? -12.238 14.093 -5.010 1.00 81.75 335 THR A N 1
ATOM 2684 C CA . THR A 1 335 ? -13.614 14.537 -5.214 1.00 81.75 335 THR A CA 1
ATOM 2685 C C . THR A 1 335 ? -14.456 14.108 -4.023 1.00 81.75 335 THR A C 1
ATOM 2687 O O . THR A 1 335 ? -14.157 13.107 -3.372 1.00 81.75 335 THR A O 1
ATOM 2690 N N . SER A 1 336 ? -15.539 14.837 -3.754 1.00 83.88 336 SER A N 1
ATOM 2691 C CA . SER A 1 336 ? -16.413 14.566 -2.604 1.00 83.88 336 SER A CA 1
ATOM 2692 C C . SER A 1 336 ? -16.969 13.138 -2.582 1.00 83.88 336 SER A C 1
ATOM 2694 O O . SER A 1 336 ? -17.146 12.564 -1.513 1.00 83.88 336 SER A O 1
ATOM 2696 N N . TRP A 1 337 ? -17.203 12.531 -3.750 1.00 84.69 337 TRP A N 1
ATOM 2697 C CA . TRP A 1 337 ? -17.676 11.147 -3.822 1.00 84.69 337 TRP A CA 1
ATOM 2698 C C . TRP A 1 337 ? -16.587 10.134 -3.450 1.00 84.69 337 TRP A C 1
ATOM 2700 O O . TRP A 1 337 ? -16.896 9.167 -2.762 1.00 84.69 337 TRP A O 1
ATOM 2710 N N . MET A 1 338 ? -15.329 10.362 -3.853 1.00 87.06 338 MET A N 1
ATOM 2711 C CA . MET A 1 338 ? -14.205 9.495 -3.472 1.00 87.06 338 MET A CA 1
ATOM 2712 C C . MET A 1 338 ? -14.014 9.527 -1.962 1.00 87.06 338 MET A C 1
ATOM 2714 O O . MET A 1 338 ? -13.866 8.483 -1.339 1.00 87.06 338 MET A O 1
ATOM 2718 N N . LEU A 1 339 ? -14.068 10.725 -1.374 1.00 88.81 339 LEU A N 1
ATOM 2719 C CA . LEU A 1 339 ? -13.981 10.898 0.069 1.00 88.81 339 LEU A CA 1
ATOM 2720 C C . LEU A 1 339 ? -15.088 10.122 0.791 1.00 88.81 339 LEU A C 1
ATOM 2722 O O . LEU A 1 339 ? -14.789 9.323 1.674 1.00 88.81 339 LEU A O 1
ATOM 2726 N N . GLN A 1 340 ? -16.346 10.293 0.374 1.00 89.62 340 GLN A N 1
ATOM 2727 C CA . GLN A 1 340 ? -17.463 9.587 1.001 1.00 89.62 340 GLN A CA 1
ATOM 2728 C C . GLN A 1 340 ? -17.335 8.063 0.868 1.00 89.62 340 GLN A C 1
ATOM 2730 O O . GLN A 1 340 ? -17.571 7.345 1.837 1.00 89.62 340 GLN A O 1
ATOM 2735 N N . GLU A 1 341 ? -16.933 7.552 -0.300 1.00 90.62 341 GLU A N 1
ATOM 2736 C CA . GLU A 1 341 ? -16.719 6.112 -0.471 1.00 90.62 341 GLU A CA 1
ATOM 2737 C C . GLU A 1 341 ? -15.575 5.586 0.397 1.00 90.62 341 GLU A C 1
ATOM 2739 O O . GLU A 1 341 ? -15.727 4.530 1.011 1.00 90.62 341 GLU A O 1
ATOM 2744 N N . ARG A 1 342 ? -14.461 6.319 0.517 1.00 92.31 342 ARG A N 1
ATOM 2745 C CA . ARG A 1 342 ? -13.363 5.944 1.420 1.00 92.31 342 ARG A CA 1
ATOM 2746 C C . ARG A 1 342 ? -13.830 5.872 2.870 1.00 92.31 342 ARG A C 1
ATOM 2748 O O . ARG A 1 342 ? -13.502 4.914 3.567 1.00 92.31 342 ARG A O 1
ATOM 2755 N N . MET A 1 343 ? -14.617 6.851 3.315 1.00 93.25 343 MET A N 1
ATOM 2756 C CA . MET A 1 343 ? -15.192 6.883 4.662 1.00 93.25 343 MET A CA 1
ATOM 2757 C C . MET A 1 343 ? -16.093 5.672 4.905 1.00 93.25 343 MET A C 1
ATOM 2759 O O . MET A 1 343 ? -15.872 4.931 5.862 1.00 93.25 343 MET A O 1
ATOM 2763 N N . ASP A 1 344 ? -17.049 5.423 4.006 1.00 93.88 344 ASP A N 1
ATOM 2764 C CA . ASP A 1 344 ? -17.970 4.289 4.106 1.00 93.88 344 ASP A CA 1
ATOM 2765 C C . ASP A 1 344 ? -17.208 2.949 4.129 1.00 93.88 344 ASP A C 1
ATOM 2767 O O . ASP A 1 344 ? -17.510 2.077 4.945 1.00 93.88 344 ASP A O 1
ATOM 2771 N N . ARG A 1 345 ? -16.188 2.780 3.275 1.00 94.88 345 ARG A N 1
ATOM 2772 C CA . ARG A 1 345 ? -15.375 1.553 3.216 1.00 94.88 345 ARG A CA 1
ATOM 2773 C C . ARG A 1 345 ? -14.492 1.366 4.445 1.00 94.88 345 ARG A C 1
ATOM 2775 O O . ARG A 1 345 ? -14.352 0.233 4.899 1.00 94.88 345 ARG A O 1
ATOM 2782 N N . CYS A 1 346 ? -13.928 2.436 5.009 1.00 95.94 346 CYS A N 1
ATOM 2783 C CA . CYS A 1 346 ? -13.171 2.357 6.262 1.00 95.94 346 CYS A CA 1
ATOM 2784 C C . CYS A 1 346 ? -14.067 1.901 7.420 1.00 95.94 346 CYS A C 1
ATOM 2786 O O . CYS A 1 346 ? -13.699 0.991 8.161 1.00 95.94 346 CYS A O 1
ATOM 2788 N N . LEU A 1 347 ? -15.262 2.485 7.547 1.00 96.88 347 LEU A N 1
ATOM 2789 C CA . LEU A 1 347 ? -16.247 2.085 8.555 1.00 96.88 347 LEU A CA 1
ATOM 2790 C C . LEU A 1 347 ? -16.680 0.628 8.377 1.00 96.88 347 LEU A C 1
ATOM 2792 O O . LEU A 1 347 ? -16.676 -0.141 9.337 1.00 96.88 347 LEU A O 1
ATOM 2796 N N . TRP A 1 348 ? -16.984 0.235 7.141 1.00 97.38 348 TRP A N 1
ATOM 2797 C CA . TRP A 1 348 ? -17.350 -1.136 6.798 1.00 97.38 348 TRP A CA 1
ATOM 2798 C C . TRP A 1 348 ? -16.237 -2.137 7.126 1.00 97.38 348 TRP A C 1
ATOM 2800 O O . TRP A 1 348 ? -16.489 -3.130 7.804 1.00 97.38 348 TRP A O 1
ATOM 2810 N N . LEU A 1 349 ? -14.985 -1.859 6.748 1.00 97.81 349 LEU A N 1
ATOM 2811 C CA . LEU A 1 349 ? -13.835 -2.689 7.126 1.00 97.81 349 LEU A CA 1
ATOM 2812 C C . LEU A 1 349 ? -13.679 -2.789 8.648 1.00 97.81 349 LEU A C 1
ATOM 2814 O O . LEU A 1 349 ? -13.424 -3.878 9.165 1.00 97.81 349 LEU A O 1
ATOM 2818 N N . GLY A 1 350 ? -13.893 -1.684 9.368 1.00 97.19 350 GLY A N 1
ATOM 2819 C CA . GLY A 1 350 ? -13.958 -1.668 10.828 1.00 97.19 350 GLY A CA 1
ATOM 2820 C C . GLY A 1 350 ? -14.978 -2.675 11.362 1.00 97.19 350 GLY A C 1
ATOM 2821 O O . GLY A 1 350 ? -14.629 -3.522 12.182 1.00 97.19 350 GLY A O 1
ATOM 2822 N N . CYS A 1 351 ? -16.211 -2.660 10.843 1.00 96.88 351 CYS A N 1
ATOM 2823 C CA . CYS A 1 351 ? -17.252 -3.631 11.196 1.00 96.88 351 CYS A CA 1
ATOM 2824 C C . CYS A 1 351 ? -16.835 -5.078 10.889 1.00 96.88 351 CYS A C 1
ATOM 2826 O O . CYS A 1 351 ? -17.106 -5.979 11.682 1.00 96.88 351 CYS A O 1
ATOM 2828 N N . ARG A 1 352 ? -16.156 -5.323 9.760 1.00 96.06 352 ARG A N 1
ATOM 2829 C CA . ARG A 1 352 ? -15.697 -6.667 9.368 1.00 96.06 352 ARG A CA 1
ATOM 2830 C C . ARG A 1 352 ? -14.619 -7.205 10.302 1.00 96.06 352 ARG A C 1
ATOM 2832 O O . ARG A 1 352 ? -14.727 -8.350 10.731 1.00 96.06 352 ARG A O 1
ATOM 2839 N N . ILE A 1 353 ? -13.633 -6.387 10.666 1.00 96.19 353 ILE A N 1
ATOM 2840 C CA . ILE A 1 353 ? -12.604 -6.755 11.653 1.00 96.19 353 ILE A CA 1
ATOM 2841 C C . ILE A 1 353 ? -13.253 -6.991 13.030 1.00 96.19 353 ILE A C 1
ATOM 2843 O O . ILE A 1 353 ? -12.890 -7.935 13.742 1.00 96.19 353 ILE A O 1
ATOM 2847 N N . ALA A 1 354 ? -14.272 -6.191 13.372 1.00 95.81 354 ALA A N 1
ATOM 2848 C CA . ALA A 1 354 ? -15.012 -6.301 14.626 1.00 95.81 354 ALA A CA 1
ATOM 2849 C C . ALA A 1 354 ? -15.779 -7.619 14.796 1.00 95.81 354 ALA A C 1
ATOM 2851 O O . ALA A 1 354 ? -16.073 -7.990 15.931 1.00 95.81 354 ALA A O 1
ATOM 2852 N N . LYS A 1 355 ? -16.100 -8.338 13.704 1.00 92.44 355 LYS A N 1
ATOM 2853 C CA . LYS A 1 355 ? -16.866 -9.600 13.757 1.00 92.44 355 LYS A CA 1
ATOM 2854 C C . LYS A 1 355 ? -16.210 -10.645 14.672 1.00 92.44 355 LYS A C 1
ATOM 2856 O O . LYS A 1 355 ? -16.919 -11.436 15.282 1.00 92.44 355 LYS A O 1
ATOM 2861 N N . SER A 1 356 ? -14.879 -10.628 14.799 1.00 89.00 356 SER A N 1
ATOM 2862 C CA . SER A 1 356 ? -14.145 -11.515 15.715 1.00 89.00 356 SER A CA 1
ATOM 2863 C C . SER A 1 356 ? -14.269 -11.120 17.194 1.00 89.00 356 SER A C 1
ATOM 2865 O O . SER A 1 356 ? -14.120 -11.966 18.071 1.00 89.00 356 SER A O 1
ATOM 2867 N N . GLY A 1 357 ? -14.474 -9.831 17.491 1.00 88.19 357 GLY A N 1
ATOM 2868 C CA . GLY A 1 357 ? -14.441 -9.258 18.842 1.00 88.19 357 GLY A CA 1
ATOM 2869 C C . GLY A 1 357 ? -13.069 -9.276 19.536 1.00 88.19 357 GLY A C 1
ATOM 2870 O O . GLY A 1 357 ? -12.960 -8.831 20.685 1.00 88.19 357 GLY A O 1
ATOM 2871 N N . VAL A 1 358 ? -12.021 -9.781 18.870 1.00 91.50 358 VAL A N 1
ATOM 2872 C CA . VAL A 1 358 ? -10.705 -10.016 19.485 1.00 91.50 358 VAL A CA 1
ATOM 2873 C C . VAL A 1 358 ? -9.925 -8.717 19.639 1.00 91.50 358 VAL A C 1
ATOM 2875 O O . VAL A 1 358 ? -9.468 -8.421 20.735 1.00 91.50 358 VAL A O 1
ATOM 2878 N N . TRP A 1 359 ? -9.782 -7.938 18.568 1.00 92.94 359 TRP A N 1
ATOM 2879 C CA . TRP A 1 359 ? -8.945 -6.728 18.563 1.00 92.94 359 TRP A CA 1
ATOM 2880 C C . TRP A 1 359 ? -9.765 -5.446 18.643 1.00 92.94 359 TRP A C 1
ATOM 2882 O O . TRP A 1 359 ? -9.418 -4.498 19.347 1.00 92.94 359 TRP A O 1
ATOM 2892 N N . LEU A 1 360 ? -10.886 -5.449 17.931 1.00 93.50 360 LEU A N 1
ATOM 2893 C CA . LEU A 1 360 ? -11.778 -4.321 17.754 1.00 93.50 360 LEU A CA 1
ATOM 2894 C C . LEU A 1 360 ? -13.211 -4.807 17.971 1.00 93.50 360 LEU A C 1
ATOM 2896 O O . LEU A 1 360 ? -13.565 -5.928 17.611 1.00 93.50 360 LEU A O 1
ATOM 2900 N N . GLN A 1 361 ? -14.018 -3.973 18.610 1.00 95.38 361 GLN A N 1
ATOM 2901 C CA . GLN A 1 361 ? -15.416 -4.223 18.931 1.00 95.38 361 GLN A CA 1
ATOM 2902 C C . GLN A 1 361 ? -16.256 -3.096 18.342 1.00 95.38 361 GLN A C 1
ATOM 2904 O O . GLN A 1 361 ? -15.854 -1.934 18.391 1.00 95.38 361 GLN A O 1
ATOM 2909 N N . TYR A 1 362 ? -17.422 -3.436 17.799 1.00 95.81 362 TYR A N 1
ATOM 2910 C CA . TYR A 1 362 ? -18.377 -2.474 17.261 1.00 95.81 362 TYR A CA 1
ATOM 2911 C C . TYR A 1 362 ? -19.722 -2.644 17.960 1.00 95.81 362 TYR A C 1
ATOM 2913 O O . TYR A 1 362 ? -20.357 -3.694 17.861 1.00 95.81 362 TYR A O 1
ATOM 2921 N N . ASP A 1 363 ? -20.144 -1.611 18.682 1.00 93.31 363 ASP A N 1
ATOM 2922 C CA . ASP A 1 363 ? -21.459 -1.559 19.304 1.00 93.31 363 ASP A CA 1
ATOM 2923 C C . ASP A 1 363 ? -22.461 -0.963 18.315 1.00 93.31 363 ASP A C 1
ATOM 2925 O O . ASP A 1 363 ? -22.475 0.248 18.081 1.00 93.31 363 ASP A O 1
ATOM 2929 N N . LYS A 1 364 ? -23.307 -1.830 17.750 1.00 91.00 364 LYS A N 1
ATOM 2930 C CA . LYS A 1 364 ? -24.351 -1.464 16.784 1.00 91.00 364 LYS A CA 1
ATOM 2931 C C . LYS A 1 364 ? -25.418 -0.534 17.364 1.00 91.00 364 LYS A C 1
ATOM 2933 O O . LYS A 1 364 ? -26.042 0.214 16.623 1.00 91.00 364 LYS A O 1
ATOM 2938 N N . THR A 1 365 ? -25.649 -0.573 18.678 1.00 88.50 365 THR A N 1
ATOM 2939 C CA . THR A 1 365 ? -26.721 0.217 19.307 1.00 88.50 365 THR A CA 1
ATOM 2940 C C . THR A 1 365 ? -26.369 1.697 19.379 1.00 88.50 365 THR A C 1
ATOM 2942 O O . THR A 1 365 ? -27.228 2.550 19.169 1.00 88.50 365 THR A O 1
ATOM 2945 N N . VAL A 1 366 ? -25.094 2.000 19.631 1.00 89.25 366 VAL A N 1
ATOM 2946 C CA . VAL A 1 366 ? -24.574 3.373 19.707 1.00 89.25 366 VAL A CA 1
ATOM 2947 C C . VAL A 1 366 ? -23.716 3.761 18.502 1.00 89.25 366 VAL A C 1
ATOM 2949 O O . VAL A 1 366 ? -23.270 4.902 18.422 1.00 89.25 366 VAL A O 1
ATOM 2952 N N . GLY A 1 367 ? -23.452 2.830 17.582 1.00 90.81 367 GLY A N 1
ATOM 2953 C CA . GLY A 1 367 ? -22.624 3.048 16.397 1.00 90.81 367 GLY A CA 1
ATOM 2954 C C . GLY A 1 367 ? -21.176 3.404 16.735 1.00 90.81 367 GLY A C 1
ATOM 2955 O O . GLY A 1 367 ? -20.628 4.344 16.161 1.00 90.81 367 GLY A O 1
ATOM 2956 N N . ARG A 1 368 ? -20.554 2.699 17.691 1.00 94.38 368 ARG A N 1
ATOM 2957 C CA . ARG A 1 368 ? -19.227 3.069 18.218 1.00 94.38 368 ARG A CA 1
ATOM 2958 C C . ARG A 1 368 ? -18.241 1.907 18.230 1.00 94.38 368 ARG A C 1
ATOM 2960 O O . ARG A 1 368 ? -18.555 0.814 18.692 1.00 94.38 368 ARG A O 1
ATOM 2967 N N . PHE A 1 369 ? -17.017 2.192 17.803 1.00 95.94 369 PHE A N 1
ATOM 2968 C CA . PHE A 1 369 ? -15.876 1.286 17.841 1.00 95.94 369 PHE A CA 1
ATOM 2969 C C . PHE A 1 369 ? -15.091 1.413 19.148 1.00 95.94 369 PHE A C 1
ATOM 2971 O O . PHE A 1 369 ? -14.904 2.520 19.667 1.00 95.94 369 PHE A O 1
ATOM 2978 N N . ARG A 1 370 ? -14.603 0.289 19.670 1.00 95.56 370 ARG A N 1
ATOM 2979 C CA . ARG A 1 370 ? -13.724 0.217 20.845 1.00 95.56 370 ARG A CA 1
ATOM 2980 C C . ARG A 1 370 ? -12.628 -0.814 20.614 1.00 95.56 370 ARG A C 1
ATOM 2982 O O . ARG A 1 370 ? -12.888 -1.859 20.021 1.00 95.56 370 ARG A O 1
ATOM 2989 N N . ALA A 1 371 ? -11.423 -0.533 21.098 1.00 93.81 371 ALA A N 1
ATOM 2990 C CA . ALA A 1 371 ? -10.398 -1.560 21.194 1.00 93.81 371 ALA A CA 1
ATOM 2991 C C . ALA A 1 371 ? -10.808 -2.550 22.293 1.00 93.81 371 ALA A C 1
ATOM 2993 O O . ALA A 1 371 ? -11.427 -2.165 23.287 1.00 93.81 371 ALA A O 1
ATOM 2994 N N . ASN A 1 372 ? -10.497 -3.830 22.111 1.00 90.25 372 ASN A N 1
ATOM 2995 C CA . ASN A 1 372 ? -10.648 -4.796 23.195 1.00 90.25 372 ASN A CA 1
ATOM 2996 C C . ASN A 1 372 ? -9.667 -4.428 24.326 1.00 90.25 372 ASN A C 1
ATOM 2998 O O . ASN A 1 372 ? -8.543 -4.019 24.044 1.00 90.25 372 ASN A O 1
ATOM 3002 N N . SER A 1 373 ? -10.075 -4.580 25.591 1.00 84.00 373 SER A N 1
ATOM 3003 C CA . SER A 1 373 ? -9.313 -4.135 26.771 1.00 84.00 373 SER A CA 1
ATOM 3004 C C . SER A 1 373 ? -7.872 -4.648 26.817 1.00 84.00 373 SER A C 1
ATOM 3006 O O . SER A 1 373 ? -6.991 -3.954 27.317 1.00 84.00 373 SER A O 1
ATOM 3008 N N . ARG A 1 374 ? -7.600 -5.826 26.240 1.00 83.44 374 ARG A N 1
ATOM 3009 C CA . ARG A 1 374 ? -6.238 -6.367 26.090 1.00 83.44 374 ARG A CA 1
ATOM 3010 C C . ARG A 1 374 ? -5.312 -5.462 25.264 1.00 83.44 374 ARG A C 1
ATOM 3012 O O . ARG A 1 374 ? -4.109 -5.451 25.498 1.00 83.44 374 ARG A O 1
ATOM 3019 N N . PHE A 1 375 ? -5.868 -4.752 24.290 1.00 80.94 375 PHE A N 1
ATOM 3020 C CA . PHE A 1 375 ? -5.165 -3.881 23.346 1.00 80.94 375 PHE A CA 1
ATOM 3021 C C . PHE A 1 375 ? -5.415 -2.390 23.624 1.00 80.94 375 PHE A C 1
ATOM 3023 O O . PHE A 1 375 ? -4.967 -1.539 22.861 1.00 80.94 375 PHE A O 1
ATOM 3030 N N . ASP A 1 376 ? -6.148 -2.084 24.698 1.00 67.69 376 ASP A N 1
ATOM 3031 C CA . ASP A 1 376 ? -6.485 -0.727 25.146 1.00 67.69 376 ASP A CA 1
ATOM 3032 C C . ASP A 1 376 ? -5.455 -0.173 26.153 1.00 67.69 376 ASP A C 1
ATOM 3034 O O . ASP A 1 376 ? -5.570 0.959 26.616 1.00 67.69 376 ASP A O 1
ATOM 3038 N N . ALA A 1 377 ? -4.438 -0.968 26.508 1.00 53.28 377 ALA A N 1
ATOM 3039 C CA . ALA A 1 377 ? -3.393 -0.565 27.442 1.00 53.28 377 ALA A CA 1
ATOM 3040 C C . ALA A 1 377 ? -2.415 0.438 26.805 1.00 53.28 377 ALA A C 1
ATOM 3042 O O . ALA A 1 377 ? -1.932 0.239 25.689 1.00 53.28 377 ALA A O 1
ATOM 3043 N N . GLU A 1 378 ? -2.122 1.507 27.547 1.00 39.88 378 GLU A N 1
ATOM 3044 C CA . GLU A 1 378 ? -1.103 2.505 27.222 1.00 39.88 378 GLU A CA 1
ATOM 3045 C C . GLU A 1 378 ? 0.279 1.838 27.122 1.00 39.88 378 GLU A C 1
ATOM 3047 O O . GLU A 1 378 ? 0.767 1.259 28.094 1.00 39.88 378 GLU A O 1
ATOM 3052 N N . LEU A 1 379 ? 0.893 1.916 25.939 1.00 37.09 379 LEU A N 1
ATOM 3053 C CA . LEU A 1 379 ? 2.348 1.890 25.789 1.00 37.09 379 LEU A CA 1
ATOM 3054 C C . LEU A 1 379 ? 2.840 3.327 25.680 1.00 37.09 379 LEU A C 1
ATOM 3056 O O . LEU A 1 379 ? 2.260 4.063 24.842 1.00 37.09 379 LEU A O 1
#

Nearest PDB structures (foldseek):
  3zhe-assembly2_D  TM=5.012E-01  e=9.369E-04  Caenorhabditis elegans
  3zhe-assembly1_B  TM=5.009E-01  e=8.214E-04  Caenorhabditis elegans
  8gel-assembly1_A  TM=1.957E-01  e=8.774E-01  synthetic construct
  4mfu-assembly1_A  TM=2.392E-01  e=2.406E+00  Homo sapiens
  8ga7-assembly1_A  TM=1.934E-01  e=1.770E+00  synthetic construct

pLDDT: mean 85.56, std 14.59, range [34.31, 98.56]

Sequence (379 aa):
MVLLCQMAPDFEDVWNEHLGDLGVYRIAMEEDHFENRRAWTSTTRQWYSKASHRSPSIGRLYHGLATCAKANTLEQLFFYTKSLCVRVPFLDARDSLATFFKQNMDEEVTGAMDITTVFVRTHGLLFSEKDHNQFIAQSEVLTEHLAASACQWTEDGYHISIVLHCALLEYGSERNPMMRIIKQGRAEEGDLAMSHTQKADEMTPDPNQKFNLALGFVSRAHRAMFGSTGDEKTYSYLHVALVFLHHMSQFPNAMALVGNTMPWREICSFLNRTMQSCSSVQKIESDDLPHSVSRDARPLPEDFALRGLLWTETYYPDEWFSKIGADTNKTGRLTSWMLQERMDRCLWLGCRIAKSGVWLQYDKTVGRFRANSRFDAEL

Radius of gyration: 21.09 Å; Cα contacts (8 Å, |Δi|>4): 464; chains: 1; bounding box: 52×58×63 Å

Foldseek 3Di:
DVVVCVVCVVCVLVVLVVLLVVLLVQLVVPPPPPVSNLVSLVSSLLSLLLNCLVVVQALVSLCSNLSSCVVPLLSNLLSLLSLQQFNHHDCVSLVVLLVSLVVLVPDDDDDDDDLSSLLSNLVNCLLVVPDLPVNVVSLVVSLVVCLVCLQVDFLCLLSSLSSLVSQLCSSNDPLRLLNVQLVVVVVVVVVPDDDDDDDDDDDSRDGDPSNVSSLLSSQSNQLSNLVHPDHLSSLSNLLSNLLQLLLLLVGPSSCVSRLLSHLLASLQVSLQVLLVVQPDLCQLLDPAQDADPVDDQDDDLSVSSPPRGSSCPPPHDPCSSVVDDSPSNPPDGDDPRSSNSSSSSSSSSLNSSQVVVQAKHADSVVRGIDGDPSNVDDD

InterPro domains:
  IPR011990 Tetratricopeptide-like helical domain superfamily [G3DSA:1.25.40.10] (10-107)
  IPR011990 Tetratricopeptide-like helical domain superfamily [SSF48452] (6-370)
  IPR018834 DNA/RNA-binding domain, Est1-type [PF10373] (46-310)
  IPR045153 Est1/Ebs1-like [PTHR15696] (18-368)